Protein AF-F2JGC6-F1 (afdb_monomer_lite)

Secondary structure (DSSP, 8-state):
------------------------------------------PPPP-----------------B----PPPPPEETTT--EEEEE----SHHHHHHHHHHHTT-PPPGGG--HHHHHHTS---PPPP-SSSSEEEEEEEEE-TT-TT-EEEEEEEEEPPPPTTT---EEEEEEEE-SGGGGSTTSHHHHHHHHHHHHTT--TT-EEEEEEESSS-EEEEEEEETT-HHHHHHHHHT----S---HHHHHHHHHHHHHHT--TTSEEEEEEEESS----SSS-HHHHHHHHHHHHTTT-EEEEEE-SSSS-BHHHHHHHHHTTTS-EEE--SHHHHHIIIIISHHHHH-EEEEEEEEEEEE-TTTEEEEEEES-GGGEE-GGGGS-TTS--PPEETT-EEEEEEEEEE----SS---------SS----TT--EEEEEEEE-TT---EEEEEEEE-GGGB-SSSHHHHHHHHHHHHHHHTT-TT-TT--HHHHHHHHTTTTTT-HHHHHHHHHHHHHTTTS----S-S------TT-HHHHHHHHHHHHHHH-GGGGTT-SEEEEEEEE-TT--HHHHHHHHHHHHHHH-SEEEE--HHHHHHTTSSBGGGTB-TTEEEEEEEEPPPBTTTEEEEEEEEEETTTEEEEEEEEEEEEETTEEEEE-SEEEE-

Structure (mmCIF, N/CA/C/O backbone):
data_AF-F2JGC6-F1
#
_entry.id   AF-F2JGC6-F1
#
loop_
_atom_site.group_PDB
_atom_site.id
_atom_site.type_symbol
_atom_site.label_atom_id
_atom_site.label_alt_id
_atom_site.label_comp_id
_atom_site.label_asym_id
_atom_site.label_entity_id
_atom_site.label_seq_id
_atom_site.pdbx_PDB_ins_code
_atom_site.Cartn_x
_atom_site.Cartn_y
_atom_site.Cartn_z
_atom_site.occupancy
_atom_site.B_iso_or_equiv
_atom_site.auth_seq_id
_atom_site.auth_comp_id
_atom_site.auth_asym_id
_atom_site.auth_atom_id
_atom_site.pdbx_PDB_model_num
ATOM 1 N N . MET A 1 1 ? -58.682 -35.001 25.208 1.00 37.88 1 MET A N 1
ATOM 2 C CA . MET A 1 1 ? -59.338 -36.298 25.492 1.00 37.88 1 MET A CA 1
ATOM 3 C C . MET A 1 1 ? -58.252 -37.334 25.763 1.00 37.88 1 MET A C 1
ATOM 5 O O . MET A 1 1 ? -57.647 -37.743 24.793 1.00 37.88 1 MET A O 1
ATOM 9 N N . LYS A 1 2 ? -58.035 -37.726 27.037 1.00 34.34 2 LYS A N 1
ATOM 10 C CA . LYS A 1 2 ? -57.127 -38.802 27.533 1.00 34.34 2 LYS A CA 1
ATOM 11 C C . LYS A 1 2 ? -55.620 -38.734 27.152 1.00 34.34 2 LYS A C 1
ATOM 13 O O . LYS A 1 2 ? -55.300 -38.353 26.042 1.00 34.34 2 LYS A O 1
ATOM 18 N N . LEU A 1 3 ? -54.644 -39.157 27.972 1.00 32.44 3 LEU A N 1
ATOM 19 C CA . LEU A 1 3 ? -54.513 -39.377 29.436 1.00 32.44 3 LEU A CA 1
ATOM 20 C C . LEU A 1 3 ? -53.019 -39.698 29.733 1.00 32.44 3 LEU A C 1
ATOM 22 O O . LEU A 1 3 ? -52.525 -40.603 29.078 1.00 32.44 3 LEU A O 1
ATOM 26 N N . ASN A 1 4 ? -52.409 -39.092 30.772 1.00 35.72 4 ASN A N 1
ATOM 27 C CA . ASN A 1 4 ? -51.355 -39.648 31.674 1.00 35.72 4 ASN A CA 1
ATOM 28 C C . ASN A 1 4 ? -50.029 -40.224 31.082 1.00 35.72 4 ASN A C 1
ATOM 30 O O . ASN A 1 4 ? -49.942 -40.505 29.899 1.00 35.72 4 ASN A O 1
ATOM 34 N N . ASN A 1 5 ? -48.917 -40.449 31.806 1.00 33.25 5 ASN A N 1
ATOM 35 C CA . ASN A 1 5 ? -48.431 -40.204 33.190 1.00 33.25 5 ASN A CA 1
ATOM 36 C C . ASN A 1 5 ? -46.910 -39.869 33.065 1.00 33.25 5 ASN A C 1
ATOM 38 O O . ASN A 1 5 ? -46.300 -40.295 32.092 1.00 33.25 5 ASN A O 1
ATOM 42 N N . ILE A 1 6 ? -46.210 -39.070 33.886 1.00 37.47 6 ILE A N 1
ATOM 43 C CA . ILE A 1 6 ? -46.068 -38.970 35.358 1.00 37.47 6 ILE A CA 1
ATOM 44 C C . ILE A 1 6 ? -45.336 -40.160 36.010 1.00 37.47 6 ILE A C 1
ATOM 46 O O . ILE A 1 6 ? -45.963 -41.159 36.343 1.00 37.47 6 ILE A O 1
ATOM 50 N N . GLN A 1 7 ? -44.059 -39.966 36.368 1.00 34.97 7 GLN A N 1
ATOM 51 C CA . GLN A 1 7 ? -43.567 -40.314 37.713 1.00 34.97 7 GLN A CA 1
ATOM 52 C C . GLN A 1 7 ? -42.391 -39.400 38.136 1.00 34.97 7 GLN A C 1
ATOM 54 O O . GLN A 1 7 ? -42.286 -38.301 37.592 1.00 34.97 7 GLN A O 1
ATOM 59 N N . ARG A 1 8 ? -41.656 -39.713 39.218 1.00 31.66 8 ARG A N 1
ATOM 60 C CA . ARG A 1 8 ? -41.079 -38.686 40.120 1.00 31.66 8 ARG A CA 1
ATOM 61 C C . ARG A 1 8 ? -39.898 -39.154 40.993 1.00 31.66 8 ARG A C 1
ATOM 63 O O . ARG A 1 8 ? -40.012 -40.228 41.570 1.00 31.66 8 ARG A O 1
ATOM 70 N N . SER A 1 9 ? -38.987 -38.205 41.287 1.00 33.00 9 SER A N 1
ATOM 71 C CA . SER A 1 9 ? -38.334 -37.991 42.610 1.00 33.00 9 SER A CA 1
ATOM 72 C C . SER A 1 9 ? -37.368 -39.088 43.146 1.00 33.00 9 SER A C 1
ATOM 74 O O . SER A 1 9 ? -37.362 -40.193 42.620 1.00 33.00 9 SER A O 1
ATOM 76 N N . PRO A 1 10 ? -36.634 -38.862 44.267 1.00 54.69 10 PRO A N 1
ATOM 77 C CA . PRO A 1 10 ? -35.851 -37.660 44.644 1.00 54.69 10 PRO A CA 1
ATOM 78 C C . PRO A 1 10 ? -34.529 -37.953 45.432 1.00 54.69 10 PRO A C 1
ATOM 80 O O . PRO A 1 10 ? -34.248 -39.089 45.782 1.00 54.69 10 PRO A O 1
ATOM 83 N N . TYR A 1 11 ? -33.827 -36.876 45.829 1.00 33.56 11 TYR A N 1
ATOM 84 C CA . TYR A 1 11 ? -32.919 -36.719 46.996 1.00 33.56 11 TYR A CA 1
ATOM 85 C C . TYR A 1 11 ? -31.722 -37.667 47.231 1.00 33.56 11 TYR A C 1
ATOM 87 O O . TYR A 1 11 ? -31.883 -38.844 47.537 1.00 33.56 11 TYR A O 1
ATOM 95 N N . LEU A 1 12 ? -30.554 -37.047 47.458 1.00 31.64 12 LEU A N 1
ATOM 96 C CA . LEU A 1 12 ? -29.821 -37.254 48.716 1.00 31.64 12 LEU A CA 1
ATOM 97 C C . LEU A 1 12 ? -29.126 -35.953 49.168 1.00 31.64 12 LEU A C 1
ATOM 99 O O . LEU A 1 12 ? -28.589 -35.220 48.343 1.00 31.64 12 LEU A O 1
ATOM 103 N N . LEU A 1 13 ? -29.146 -35.669 50.474 1.00 32.78 13 LEU A N 1
ATOM 104 C CA . LEU A 1 13 ? -28.276 -34.676 51.121 1.00 32.78 13 LEU A CA 1
ATOM 105 C C . LEU A 1 13 ? -27.036 -35.386 51.674 1.00 32.78 13 LEU A C 1
ATOM 107 O O . LEU A 1 13 ? -27.149 -36.514 52.154 1.00 32.78 13 LEU A O 1
ATOM 111 N N . LEU A 1 14 ? -25.913 -34.673 51.779 1.00 31.12 14 LEU A N 1
ATOM 112 C CA . LEU A 1 14 ? -24.973 -34.920 52.871 1.00 31.12 14 LEU A CA 1
ATOM 113 C C . LEU A 1 14 ? -24.347 -33.608 53.355 1.00 31.12 14 LEU A C 1
ATOM 115 O O . LEU A 1 14 ? -23.868 -32.803 52.562 1.00 31.12 14 LEU A O 1
ATOM 119 N N . THR A 1 15 ? -24.365 -33.399 54.670 1.00 34.75 15 THR A N 1
ATOM 120 C CA . THR A 1 15 ? -23.834 -32.208 55.343 1.00 34.75 15 THR A CA 1
ATOM 121 C C . THR A 1 15 ? -23.092 -32.631 56.603 1.00 34.75 15 THR A C 1
ATOM 123 O O . THR A 1 15 ? -23.737 -33.151 57.514 1.00 34.75 15 THR A O 1
ATOM 126 N N . LEU A 1 16 ? -21.783 -32.379 56.688 1.00 29.08 16 LEU A N 1
ATOM 127 C CA . LEU A 1 16 ? -21.038 -32.251 57.949 1.00 29.08 16 LEU A CA 1
ATOM 128 C C . LEU A 1 16 ? -19.612 -31.712 57.679 1.00 29.08 16 LEU A C 1
ATOM 130 O O . LEU A 1 16 ? -19.129 -31.845 56.561 1.00 29.08 16 LEU A O 1
ATOM 134 N N . LEU A 1 17 ? -18.836 -31.277 58.676 1.00 31.12 17 LEU A N 1
ATOM 135 C CA . LEU A 1 17 ? -18.926 -30.030 59.463 1.00 31.12 17 LEU A CA 1
ATOM 136 C C . LEU A 1 17 ? -17.591 -29.867 60.233 1.00 31.12 17 LEU A C 1
ATOM 138 O O . LEU A 1 17 ? -17.146 -30.832 60.842 1.00 31.12 17 LEU A O 1
ATOM 142 N N . LEU A 1 18 ? -17.069 -28.636 60.331 1.00 32.31 18 LEU A N 1
ATOM 143 C CA . LEU A 1 18 ? -16.115 -28.158 61.360 1.00 32.31 18 LEU A CA 1
ATOM 144 C C . LEU A 1 18 ? -14.658 -28.690 61.378 1.00 32.31 18 LEU A C 1
ATOM 146 O O . LEU A 1 18 ? -14.384 -29.868 61.190 1.00 32.31 18 LEU A O 1
ATOM 150 N N . GLY A 1 19 ? -13.723 -27.792 61.729 1.00 29.23 19 GLY A N 1
ATOM 151 C CA . GLY A 1 19 ? -12.309 -28.114 61.977 1.00 29.23 19 GLY A CA 1
ATOM 152 C C . GLY A 1 19 ? -11.386 -26.887 62.037 1.00 29.23 19 GLY A C 1
ATOM 153 O O . GLY A 1 19 ? -10.578 -26.696 61.137 1.00 29.23 19 GLY A O 1
ATOM 154 N N . LEU A 1 20 ? -11.503 -26.035 63.067 1.00 39.12 20 LEU A N 1
ATOM 155 C CA . LEU A 1 20 ? -10.560 -24.920 63.287 1.00 39.12 20 LEU A CA 1
ATOM 156 C C . LEU A 1 20 ? -9.305 -25.370 64.050 1.00 39.12 20 LEU A C 1
ATOM 158 O O . LEU A 1 20 ? -9.415 -26.078 65.050 1.00 39.12 20 LEU A O 1
ATOM 162 N N . SER A 1 21 ? -8.155 -24.781 63.710 1.00 31.39 21 SER A N 1
ATOM 163 C CA . SER A 1 21 ? -7.054 -24.569 64.659 1.00 31.39 21 SER A CA 1
ATOM 164 C C . SER A 1 21 ? -6.252 -23.307 64.313 1.00 31.39 21 SER A C 1
ATOM 166 O O . SER A 1 21 ? -5.591 -23.252 63.279 1.00 31.39 21 SER A O 1
ATOM 168 N N . LEU A 1 22 ? -6.299 -22.306 65.197 1.00 38.19 22 LEU A N 1
ATOM 169 C CA . LEU A 1 22 ? -5.452 -21.107 65.181 1.00 38.19 22 LEU A CA 1
ATOM 170 C C . LEU A 1 22 ? -4.375 -21.234 66.265 1.00 38.19 22 LEU A C 1
ATOM 172 O O . LEU A 1 22 ? -4.720 -21.368 67.436 1.00 38.19 22 LEU A O 1
ATOM 176 N N . THR A 1 23 ? -3.102 -21.081 65.899 1.00 36.25 23 THR A N 1
ATOM 177 C CA . THR A 1 23 ? -1.998 -20.751 66.822 1.00 36.25 23 THR A CA 1
ATOM 178 C C . THR A 1 23 ? -0.926 -19.965 66.070 1.00 36.25 23 THR A C 1
ATOM 180 O O . THR A 1 23 ? -0.576 -20.338 64.954 1.00 36.25 23 THR A O 1
ATOM 183 N N . GLY A 1 24 ? -0.404 -18.899 66.679 1.00 30.36 24 GLY A N 1
ATOM 184 C CA . GLY A 1 24 ? 0.693 -18.081 66.143 1.00 30.36 24 GLY A CA 1
ATOM 185 C C . GLY A 1 24 ? 1.796 -17.860 67.183 1.00 30.36 24 GLY A C 1
ATOM 186 O O . GLY A 1 24 ? 1.980 -18.709 68.053 1.00 30.36 24 GLY A O 1
ATOM 187 N N . CYS A 1 25 ? 2.449 -16.689 67.125 1.00 28.69 25 CYS A N 1
ATOM 188 C CA . CYS A 1 25 ? 3.628 -16.276 67.915 1.00 28.69 25 CYS A CA 1
ATOM 189 C C . CYS A 1 25 ? 4.948 -16.985 67.527 1.00 28.69 25 CYS A C 1
ATOM 191 O O . CYS A 1 25 ? 4.941 -18.138 67.121 1.00 28.69 25 CYS A O 1
ATOM 193 N N . SER A 1 26 ? 6.127 -16.360 67.649 1.00 28.78 26 SER A N 1
ATOM 194 C CA . SER A 1 26 ? 6.466 -14.927 67.816 1.00 28.78 26 SER A CA 1
ATOM 195 C C . SER A 1 26 ? 7.966 -14.707 67.547 1.00 28.78 26 SER A C 1
ATOM 197 O O . SER A 1 26 ? 8.752 -15.647 67.618 1.00 28.78 26 SER A O 1
ATOM 199 N N . SER A 1 27 ? 8.378 -13.464 67.294 1.00 34.25 27 SER A N 1
ATOM 200 C CA . SER A 1 27 ? 9.788 -13.068 67.158 1.00 34.25 27 SER A CA 1
ATOM 201 C C . SER A 1 27 ? 10.562 -13.081 68.486 1.00 34.25 27 SER A C 1
ATOM 203 O O . SER A 1 27 ? 9.962 -12.870 69.540 1.00 34.25 27 SER A O 1
ATOM 205 N N . HIS A 1 28 ? 11.894 -13.242 68.420 1.00 29.92 28 HIS A N 1
ATOM 206 C CA . HIS A 1 28 ? 12.900 -12.479 69.192 1.00 29.92 28 HIS A CA 1
ATOM 207 C C . HIS A 1 28 ? 14.326 -12.711 68.640 1.00 29.92 28 HIS A C 1
ATOM 209 O O . HIS A 1 28 ? 14.530 -13.570 67.785 1.00 29.92 28 HIS A O 1
ATOM 215 N N . SER A 1 29 ? 15.298 -11.906 69.083 1.00 30.97 29 SER A N 1
ATOM 216 C CA . SER A 1 29 ? 16.660 -11.804 68.524 1.00 30.97 29 SER A CA 1
ATOM 217 C C . SER A 1 29 ? 17.750 -11.669 69.616 1.00 30.97 29 SER A C 1
ATOM 219 O O . SER A 1 29 ? 17.422 -11.687 70.799 1.00 30.97 29 SER A O 1
ATOM 221 N N . ALA A 1 30 ? 19.021 -11.496 69.192 1.00 30.98 30 ALA A N 1
ATOM 222 C CA . ALA A 1 30 ? 20.230 -11.079 69.950 1.00 30.98 30 ALA A CA 1
ATOM 223 C C . ALA A 1 30 ? 21.327 -12.136 70.286 1.00 30.98 30 ALA A C 1
ATOM 225 O O . ALA A 1 30 ? 21.309 -12.805 71.313 1.00 30.98 30 ALA A O 1
ATOM 226 N N . THR A 1 31 ? 22.351 -12.178 69.417 1.00 29.08 31 THR A N 1
ATOM 227 C CA . THR A 1 31 ? 23.814 -12.093 69.696 1.00 29.08 31 THR A CA 1
ATOM 228 C C . THR A 1 31 ? 24.453 -12.664 70.982 1.00 29.08 31 THR A C 1
ATOM 230 O O . THR A 1 31 ? 24.178 -12.189 72.081 1.00 29.08 31 THR A O 1
ATOM 233 N N . SER A 1 32 ? 25.532 -13.453 70.822 1.00 28.22 32 SER A N 1
ATOM 234 C CA . SER A 1 32 ? 26.810 -13.275 71.564 1.00 28.22 32 SER A CA 1
ATOM 235 C C . SER A 1 32 ? 27.992 -14.056 70.935 1.00 28.22 32 SER A C 1
ATOM 237 O O . SER A 1 32 ? 27.787 -14.995 70.171 1.00 28.22 32 SER A O 1
ATOM 239 N N . GLN A 1 33 ? 29.229 -13.613 71.208 1.00 29.80 33 GLN A N 1
ATOM 240 C CA . GLN A 1 33 ? 30.532 -14.104 70.696 1.00 29.80 33 GLN A CA 1
ATOM 241 C C . GLN A 1 33 ? 31.662 -13.519 71.595 1.00 29.80 33 GLN A C 1
ATOM 243 O O . GLN A 1 33 ? 31.349 -12.644 72.409 1.00 29.80 33 GLN A O 1
ATOM 248 N N . PRO A 1 34 ? 32.969 -13.833 71.418 1.00 54.91 34 PRO A N 1
ATOM 249 C CA . PRO A 1 34 ? 33.618 -14.986 70.784 1.00 54.91 34 PRO A CA 1
ATOM 250 C C . PRO A 1 34 ? 34.238 -15.852 71.922 1.00 54.91 34 PRO A C 1
ATOM 252 O O . PRO A 1 34 ? 33.408 -16.295 72.717 1.00 54.91 34 PRO A O 1
ATOM 255 N N . PRO A 1 35 ? 35.564 -16.087 72.158 1.00 41.62 35 PRO A N 1
ATOM 256 C CA . PRO A 1 35 ? 36.828 -15.974 71.387 1.00 41.62 35 PRO A CA 1
ATOM 257 C C . PRO A 1 35 ? 37.286 -17.385 70.885 1.00 41.62 35 PRO A C 1
ATOM 259 O O . PRO A 1 35 ? 36.467 -18.294 70.878 1.00 41.62 35 PRO A O 1
ATOM 262 N N . ASN A 1 36 ? 38.514 -17.710 70.441 1.00 27.72 36 ASN A N 1
ATOM 263 C CA . ASN A 1 36 ? 39.798 -17.002 70.269 1.00 27.72 36 ASN A CA 1
ATOM 264 C C . ASN A 1 36 ? 40.646 -17.692 69.161 1.00 27.72 36 ASN A C 1
ATOM 266 O O . ASN A 1 36 ? 40.413 -18.865 68.883 1.00 27.72 36 ASN A O 1
ATOM 270 N N . GLY A 1 37 ? 41.692 -17.038 68.631 1.00 28.22 37 GLY A N 1
ATOM 271 C CA . GLY A 1 37 ? 42.729 -17.684 67.799 1.00 28.22 37 GLY A CA 1
ATOM 272 C C . GLY A 1 37 ? 43.393 -16.757 66.769 1.00 28.22 37 GLY A C 1
ATOM 273 O O . GLY A 1 37 ? 42.784 -16.421 65.762 1.00 28.22 37 GLY A O 1
ATOM 274 N N . SER A 1 38 ? 44.641 -16.346 67.010 1.00 27.17 38 SER A N 1
ATOM 275 C CA . SER A 1 38 ? 45.460 -15.504 66.113 1.00 27.17 38 SER A CA 1
ATOM 276 C C . SER A 1 38 ? 46.244 -16.354 65.082 1.00 27.17 38 SER A C 1
ATOM 278 O O . SER A 1 38 ? 46.418 -17.551 65.286 1.00 27.17 38 SER A O 1
ATOM 280 N N . ILE A 1 39 ? 46.705 -15.833 63.931 1.00 28.00 39 ILE A N 1
ATOM 281 C CA . ILE A 1 39 ? 47.876 -14.937 63.785 1.00 28.00 39 ILE A CA 1
ATOM 282 C C . ILE A 1 39 ? 47.972 -14.309 62.367 1.00 28.00 39 ILE A C 1
ATOM 284 O O . ILE A 1 39 ? 47.576 -14.922 61.384 1.00 28.00 39 ILE A O 1
ATOM 288 N N . SER A 1 40 ? 48.659 -13.156 62.297 1.00 27.66 40 SER A N 1
ATOM 289 C CA . SER A 1 40 ? 49.243 -12.474 61.117 1.00 27.66 40 SER A CA 1
ATOM 290 C C . SER A 1 40 ? 48.339 -11.594 60.242 1.00 27.66 40 SER A C 1
ATOM 292 O O . SER A 1 40 ? 47.324 -12.024 59.710 1.00 27.66 40 SER A O 1
ATOM 294 N N . TYR A 1 41 ? 48.799 -10.356 60.034 1.00 27.81 41 TYR A N 1
ATOM 295 C CA . TYR A 1 41 ? 48.267 -9.399 59.063 1.00 27.81 41 TYR A CA 1
ATOM 296 C C . TYR A 1 41 ? 49.036 -9.492 57.739 1.00 27.81 41 TYR A C 1
ATOM 298 O O . TYR A 1 41 ? 50.267 -9.467 57.734 1.00 27.81 41 TYR A O 1
ATOM 306 N N . LEU A 1 42 ? 48.308 -9.453 56.627 1.00 31.47 42 LEU A N 1
ATOM 307 C CA . LEU A 1 42 ? 48.738 -8.810 55.384 1.00 31.47 42 LEU A CA 1
ATOM 308 C C . LEU A 1 42 ? 47.636 -7.816 54.992 1.00 31.47 42 LEU A C 1
ATOM 310 O O . LEU A 1 42 ? 46.466 -8.043 55.303 1.00 31.47 42 LEU A O 1
ATOM 314 N N . ALA A 1 43 ? 48.006 -6.684 54.396 1.00 33.69 43 ALA A N 1
ATOM 315 C CA . ALA A 1 43 ? 47.049 -5.626 54.079 1.00 33.69 43 ALA A CA 1
ATOM 316 C C . ALA A 1 43 ? 46.129 -6.046 52.914 1.00 33.69 43 ALA A C 1
ATOM 318 O O . ALA A 1 43 ? 46.645 -6.536 51.906 1.00 33.69 43 ALA A O 1
ATOM 319 N N . PRO A 1 44 ? 44.801 -5.841 53.005 1.00 32.91 44 PRO A N 1
ATOM 320 C CA . PRO A 1 44 ? 43.920 -5.965 51.850 1.00 32.91 44 PRO A CA 1
ATOM 321 C C . PRO A 1 44 ? 44.256 -4.894 50.808 1.00 32.91 44 PRO A C 1
ATOM 323 O O . PRO A 1 44 ? 44.465 -3.732 51.161 1.00 32.91 44 PRO A O 1
ATOM 326 N N . ALA A 1 45 ? 44.274 -5.281 49.533 1.00 31.33 45 ALA A N 1
ATOM 327 C CA . ALA A 1 45 ? 44.173 -4.330 48.432 1.00 31.33 45 ALA A CA 1
ATOM 328 C C . ALA A 1 45 ? 42.742 -3.767 48.353 1.00 31.33 45 ALA A C 1
ATOM 330 O O . ALA A 1 45 ? 41.809 -4.339 48.923 1.00 31.33 45 ALA A O 1
ATOM 331 N N . GLU A 1 46 ? 42.570 -2.654 47.644 1.00 32.12 46 GLU A N 1
ATOM 332 C CA . GLU A 1 46 ? 41.258 -2.047 47.411 1.00 32.12 46 GLU A CA 1
ATOM 333 C C . GLU A 1 46 ? 40.335 -3.026 46.673 1.00 32.12 46 GLU A C 1
ATOM 335 O O . GLU A 1 46 ? 40.662 -3.527 45.597 1.00 32.12 46 GLU A O 1
ATOM 340 N N . SER A 1 47 ? 39.166 -3.304 47.252 1.00 30.28 47 SER A N 1
ATOM 341 C CA . SER A 1 47 ? 38.107 -4.028 46.556 1.00 30.28 47 SER A CA 1
ATOM 342 C C . SER A 1 47 ? 37.468 -3.091 45.536 1.00 30.28 47 SER A C 1
ATOM 344 O O . SER A 1 47 ? 36.672 -2.228 45.912 1.00 30.28 47 SER A O 1
ATOM 346 N N . ALA A 1 48 ? 37.805 -3.267 44.259 1.00 31.75 48 ALA A N 1
ATOM 347 C CA . ALA A 1 48 ? 37.050 -2.650 43.178 1.00 31.75 48 ALA A CA 1
ATOM 348 C C . ALA A 1 48 ? 35.571 -3.042 43.314 1.00 31.75 48 ALA A C 1
ATOM 350 O O . ALA A 1 48 ? 35.243 -4.224 43.448 1.00 31.75 48 ALA A O 1
ATOM 351 N N . THR A 1 49 ? 34.684 -2.051 43.299 1.00 30.81 49 THR A N 1
ATOM 352 C CA . THR A 1 49 ? 33.257 -2.288 43.103 1.00 30.81 49 THR A CA 1
ATOM 353 C C . THR A 1 49 ? 33.079 -2.839 41.698 1.00 30.81 49 THR A C 1
ATOM 355 O O . THR A 1 49 ? 33.381 -2.151 40.729 1.00 30.81 49 THR A O 1
ATOM 358 N N . ALA A 1 50 ? 32.632 -4.089 41.588 1.00 31.38 50 ALA A N 1
ATOM 359 C CA . ALA A 1 50 ? 32.140 -4.597 40.320 1.00 31.38 50 ALA A CA 1
ATOM 360 C C . ALA A 1 50 ? 30.803 -3.904 40.047 1.00 31.38 50 ALA A C 1
ATOM 362 O O . ALA A 1 50 ? 29.807 -4.210 40.707 1.00 31.38 50 ALA A O 1
ATOM 363 N N . ASP A 1 51 ? 30.808 -2.944 39.126 1.00 27.81 51 ASP A N 1
ATOM 364 C CA . ASP A 1 51 ? 29.577 -2.395 38.580 1.00 27.81 51 ASP A CA 1
ATOM 365 C C . ASP A 1 51 ? 28.805 -3.542 37.922 1.00 27.81 51 ASP A C 1
ATOM 367 O O . ASP A 1 51 ? 29.325 -4.258 37.064 1.00 27.81 51 ASP A O 1
ATOM 371 N N . ILE A 1 52 ? 27.572 -3.758 38.376 1.00 31.28 52 ILE A N 1
ATOM 372 C CA . ILE A 1 52 ? 26.654 -4.676 37.710 1.00 31.28 52 ILE A CA 1
ATOM 373 C C . ILE A 1 52 ? 26.094 -3.890 36.532 1.00 31.28 52 ILE A C 1
ATOM 375 O O . ILE A 1 52 ? 25.182 -3.085 36.712 1.00 31.28 52 ILE A O 1
ATOM 379 N N . GLU A 1 53 ? 26.662 -4.097 35.343 1.00 29.69 53 GLU A N 1
ATOM 380 C CA . GLU A 1 53 ? 26.012 -3.660 34.111 1.00 29.69 53 GLU A CA 1
ATOM 381 C C . GLU A 1 53 ? 24.637 -4.329 34.042 1.00 29.69 53 GLU A C 1
ATOM 383 O O . GLU A 1 53 ? 24.513 -5.553 33.962 1.00 29.69 53 GLU A O 1
ATOM 388 N N . GLU A 1 54 ? 23.595 -3.506 34.127 1.00 29.33 54 GLU A N 1
ATOM 389 C CA . GLU A 1 54 ? 22.216 -3.913 33.908 1.00 29.33 54 GLU A CA 1
ATOM 390 C C . GLU A 1 54 ? 22.082 -4.270 32.425 1.00 29.33 54 GLU A C 1
ATOM 392 O O . GLU A 1 54 ? 21.889 -3.404 31.572 1.00 29.33 54 GLU A O 1
ATOM 397 N N . THR A 1 55 ? 22.290 -5.552 32.108 1.00 28.61 55 THR A N 1
ATOM 398 C CA . THR A 1 55 ? 22.240 -6.066 30.738 1.00 28.61 55 THR A CA 1
ATOM 399 C C . THR A 1 55 ? 20.885 -5.725 30.135 1.00 28.61 55 THR A C 1
ATOM 401 O O . THR A 1 55 ? 19.870 -6.288 30.556 1.00 28.61 55 THR A O 1
ATOM 404 N N . ALA A 1 56 ? 20.877 -4.801 29.171 1.00 27.17 56 ALA A N 1
ATOM 405 C CA . ALA A 1 56 ? 19.663 -4.379 28.490 1.00 27.17 56 ALA A CA 1
ATOM 406 C C . ALA A 1 56 ? 18.900 -5.612 27.971 1.00 27.17 56 ALA A C 1
ATOM 408 O O . ALA A 1 56 ? 19.534 -6.553 27.478 1.00 27.17 56 ALA A O 1
ATOM 409 N N . PRO A 1 57 ? 17.560 -5.647 28.098 1.00 29.81 57 PRO A N 1
ATOM 410 C CA . PRO A 1 57 ? 16.782 -6.795 27.662 1.00 29.81 57 PRO A CA 1
ATOM 411 C C . PRO A 1 57 ? 17.034 -7.052 26.176 1.00 29.81 57 PRO A C 1
ATOM 413 O O . PRO A 1 57 ? 17.013 -6.124 25.367 1.00 29.81 57 PRO A O 1
ATOM 416 N N . ILE A 1 58 ? 17.269 -8.317 25.819 1.00 30.12 58 ILE A N 1
ATOM 417 C CA . ILE A 1 58 ? 17.446 -8.725 24.425 1.00 30.12 58 ILE A CA 1
ATOM 418 C C . ILE A 1 58 ? 16.109 -8.508 23.714 1.00 30.12 58 ILE A C 1
ATOM 420 O O . ILE A 1 58 ? 15.190 -9.320 23.835 1.00 30.12 58 ILE A O 1
ATOM 424 N N . VAL A 1 59 ? 15.998 -7.393 22.992 1.00 36.06 59 VAL A N 1
ATOM 425 C CA . VAL A 1 59 ? 14.861 -7.109 22.117 1.00 36.06 59 VAL A CA 1
ATOM 426 C C . VAL A 1 59 ? 14.976 -8.040 20.916 1.00 36.06 59 VAL A C 1
ATOM 428 O O . VAL A 1 59 ? 15.659 -7.743 19.938 1.00 36.06 59 VAL A O 1
ATOM 431 N N . PHE A 1 60 ? 14.328 -9.199 21.010 1.00 42.12 60 PHE A N 1
ATOM 432 C CA . PHE A 1 60 ? 14.121 -10.071 19.863 1.00 42.12 60 PHE A CA 1
ATOM 433 C C . PHE A 1 60 ? 13.231 -9.342 18.858 1.00 42.12 60 PHE A C 1
ATOM 435 O O . PHE A 1 60 ? 12.015 -9.275 19.036 1.00 42.12 60 PHE A O 1
ATOM 442 N N . ASN A 1 61 ? 13.842 -8.796 17.803 1.00 55.00 61 ASN A N 1
ATOM 443 C CA . ASN A 1 61 ? 13.086 -8.363 16.640 1.00 55.00 61 ASN A CA 1
ATOM 444 C C . ASN A 1 61 ? 12.373 -9.594 16.056 1.00 55.00 61 ASN A C 1
ATOM 446 O O . ASN A 1 61 ? 13.000 -10.614 15.770 1.00 55.00 61 ASN A O 1
ATOM 450 N N . SER A 1 62 ? 11.054 -9.496 15.949 1.00 63.22 62 SER A N 1
ATOM 451 C CA . SER A 1 62 ? 10.157 -10.544 15.467 1.00 63.22 62 SER A CA 1
ATOM 452 C C . SER A 1 62 ? 9.190 -10.016 14.406 1.00 63.22 62 SER A C 1
ATOM 454 O O . SER A 1 62 ? 8.123 -10.600 14.207 1.00 63.22 62 SER A O 1
ATOM 456 N N . GLU A 1 63 ? 9.516 -8.882 13.780 1.00 78.62 63 GLU A N 1
ATOM 457 C CA . GLU A 1 63 ? 8.707 -8.290 12.716 1.00 78.62 63 GLU A CA 1
ATOM 458 C C . GLU A 1 63 ? 8.589 -9.233 11.512 1.00 78.62 63 GLU A C 1
ATOM 460 O O . GLU A 1 63 ? 9.534 -9.950 11.174 1.00 78.62 63 GLU A O 1
ATOM 465 N N . SER A 1 64 ? 7.410 -9.253 10.889 1.00 73.69 64 SER A N 1
ATOM 466 C CA . SER A 1 64 ? 7.080 -10.153 9.779 1.00 73.69 64 SER A CA 1
ATOM 467 C C . SER A 1 64 ? 6.495 -9.392 8.594 1.00 73.69 64 SER A C 1
ATOM 469 O O . SER A 1 64 ? 5.678 -8.488 8.765 1.00 73.69 64 SER A O 1
ATOM 471 N N . TYR A 1 65 ? 6.936 -9.784 7.398 1.00 80.88 65 TYR A N 1
ATOM 472 C CA . TYR A 1 65 ? 6.623 -9.177 6.106 1.00 80.88 65 TYR A CA 1
ATOM 473 C C . TYR A 1 65 ? 6.350 -10.285 5.086 1.00 80.88 65 TYR A C 1
ATOM 475 O O . TYR A 1 65 ? 6.992 -11.338 5.135 1.00 80.88 65 TYR A O 1
ATOM 483 N N . ASN A 1 66 ? 5.415 -10.055 4.163 1.00 73.56 66 ASN A N 1
ATOM 484 C CA . ASN A 1 66 ? 5.129 -10.984 3.072 1.00 73.56 66 ASN A CA 1
ATOM 485 C C . ASN A 1 66 ? 6.231 -10.889 2.006 1.00 73.56 66 ASN A C 1
ATOM 487 O O . ASN A 1 66 ? 6.425 -9.823 1.427 1.00 73.56 66 ASN A O 1
ATOM 491 N N . SER A 1 67 ? 6.950 -11.984 1.739 1.00 73.19 67 SER A N 1
ATOM 492 C CA . SER A 1 67 ? 8.026 -11.987 0.742 1.00 73.19 67 SER A CA 1
ATOM 493 C C . SER A 1 67 ? 7.498 -12.092 -0.687 1.00 73.19 67 SER A C 1
ATOM 495 O O . SER A 1 67 ? 6.566 -12.847 -0.972 1.00 73.19 67 SER A O 1
ATOM 497 N N . PHE A 1 68 ? 8.097 -11.330 -1.606 1.00 74.31 68 PHE A N 1
ATOM 498 C CA . PHE A 1 68 ? 7.593 -11.198 -2.975 1.00 74.31 68 PHE A CA 1
ATOM 499 C C . PHE A 1 68 ? 8.699 -10.970 -4.015 1.00 74.31 68 PHE A C 1
ATOM 501 O O . PHE A 1 68 ? 9.763 -10.424 -3.730 1.00 74.31 68 PHE A O 1
ATOM 508 N N . THR A 1 69 ? 8.449 -11.403 -5.254 1.00 79.94 69 THR A N 1
ATOM 509 C CA . THR A 1 69 ? 9.395 -11.283 -6.379 1.00 79.94 69 THR A CA 1
ATOM 510 C C . THR A 1 69 ? 8.972 -10.145 -7.297 1.00 79.94 69 THR A C 1
ATOM 512 O O . THR A 1 69 ? 7.863 -10.194 -7.815 1.00 79.94 69 THR A O 1
ATOM 515 N N . GLU A 1 70 ? 9.856 -9.164 -7.525 1.00 86.50 70 GLU A N 1
ATOM 516 C CA . GLU A 1 70 ? 9.601 -8.026 -8.426 1.00 86.50 70 GLU A CA 1
ATOM 517 C C . GLU A 1 70 ? 9.042 -8.455 -9.789 1.00 86.50 70 GLU A C 1
ATOM 519 O O . GLU A 1 70 ? 9.560 -9.371 -10.436 1.00 86.50 70 GLU A O 1
ATOM 524 N N . ASN A 1 71 ? 8.023 -7.729 -10.248 1.00 92.50 71 ASN A N 1
ATOM 525 C CA . ASN A 1 71 ? 7.354 -7.986 -11.514 1.00 92.50 71 ASN A CA 1
ATOM 526 C C . ASN A 1 71 ? 8.346 -7.965 -12.699 1.00 92.50 71 ASN A C 1
ATOM 528 O O . ASN A 1 71 ? 9.076 -6.984 -12.876 1.00 92.50 71 ASN A O 1
ATOM 532 N N . PRO A 1 72 ? 8.392 -9.016 -13.544 1.00 95.06 72 PRO A N 1
ATOM 533 C CA . PRO A 1 72 ? 9.338 -9.098 -14.650 1.00 95.06 72 PRO A CA 1
ATOM 534 C C . PRO A 1 72 ? 8.876 -8.313 -15.884 1.00 95.06 72 PRO A C 1
ATOM 536 O O . PRO A 1 72 ? 7.708 -7.953 -16.034 1.00 95.06 72 PRO A O 1
ATOM 539 N N . PHE A 1 73 ? 9.793 -8.119 -16.836 1.00 96.00 73 PHE A N 1
ATOM 540 C CA . PHE A 1 73 ? 9.421 -7.712 -18.190 1.00 96.00 73 PHE A CA 1
ATOM 541 C C . PHE A 1 73 ? 8.718 -8.854 -18.933 1.00 96.00 73 PHE A C 1
ATOM 543 O O . PHE A 1 73 ? 9.321 -9.891 -19.219 1.00 96.00 73 PHE A O 1
ATOM 550 N N . ILE A 1 74 ? 7.462 -8.624 -19.302 1.00 94.81 74 ILE A N 1
ATOM 551 C CA . ILE A 1 74 ? 6.638 -9.508 -20.126 1.00 94.81 74 ILE A CA 1
ATOM 552 C C . ILE A 1 74 ? 6.711 -9.022 -21.575 1.00 94.81 74 ILE A C 1
ATOM 554 O O . ILE A 1 74 ? 6.608 -7.823 -21.841 1.00 94.81 74 ILE A O 1
ATOM 558 N N . LYS A 1 75 ? 6.893 -9.938 -22.531 1.00 93.44 75 LYS A N 1
ATOM 559 C CA . LYS A 1 75 ? 6.863 -9.613 -23.964 1.00 93.44 75 LYS A CA 1
ATOM 560 C C . LYS A 1 75 ? 5.440 -9.637 -24.492 1.00 93.44 75 LYS A C 1
ATOM 562 O O . LYS A 1 75 ? 4.732 -10.622 -24.306 1.00 93.44 75 LYS A O 1
ATOM 567 N N . THR A 1 76 ? 5.086 -8.623 -25.272 1.00 92.44 76 THR A N 1
ATOM 568 C CA . THR A 1 76 ? 3.768 -8.496 -25.923 1.00 92.44 76 THR A CA 1
ATOM 569 C C . THR A 1 76 ? 3.478 -9.594 -26.948 1.00 92.44 76 THR A C 1
ATOM 571 O O . THR A 1 76 ? 2.331 -9.808 -27.330 1.00 92.44 76 THR A O 1
ATOM 574 N N . THR A 1 77 ? 4.507 -10.310 -27.411 1.00 89.19 77 THR A N 1
ATOM 575 C CA . THR A 1 77 ? 4.367 -11.493 -28.274 1.00 89.19 77 THR A CA 1
ATOM 576 C C . THR A 1 77 ? 3.924 -12.747 -27.528 1.00 89.19 77 THR A C 1
ATOM 578 O O . THR A 1 77 ? 3.495 -13.706 -28.175 1.00 89.19 77 THR A O 1
ATOM 581 N N . ASP A 1 78 ? 4.064 -12.742 -26.202 1.00 89.19 78 ASP A N 1
ATOM 582 C CA . ASP A 1 78 ? 3.935 -13.909 -25.336 1.00 89.19 78 ASP A CA 1
ATOM 583 C C . ASP A 1 78 ? 2.683 -13.755 -24.448 1.00 89.19 78 ASP A C 1
ATOM 585 O O . ASP A 1 78 ? 1.899 -14.696 -24.329 1.00 89.19 78 ASP A O 1
ATOM 589 N N . GLU A 1 79 ? 2.440 -12.545 -23.927 1.00 91.19 79 GLU A N 1
ATOM 590 C CA . GLU A 1 79 ? 1.179 -12.106 -23.316 1.00 91.19 79 GLU A CA 1
ATOM 591 C C . GLU A 1 79 ? 0.947 -10.608 -23.605 1.00 91.19 79 GLU A C 1
ATOM 593 O O . GLU A 1 79 ? 1.880 -9.809 -23.552 1.00 91.19 79 GLU A O 1
ATOM 598 N N . THR A 1 80 ? -0.289 -10.217 -23.931 1.00 91.06 80 THR A N 1
ATOM 599 C CA . THR A 1 80 ? -0.669 -8.821 -24.241 1.00 91.06 80 THR A CA 1
ATOM 600 C C . THR A 1 80 ? -1.351 -8.106 -23.083 1.00 91.06 80 THR A C 1
ATOM 602 O O . THR A 1 80 ? -1.441 -6.877 -23.100 1.00 91.06 80 THR A O 1
ATOM 605 N N . PHE A 1 81 ? -1.855 -8.859 -22.102 1.00 91.81 81 PHE A N 1
ATOM 606 C CA . PHE A 1 81 ? -2.633 -8.329 -20.989 1.00 91.81 81 PHE A CA 1
ATOM 607 C C . PHE A 1 81 ? -1.826 -8.226 -19.695 1.00 91.81 81 PHE A C 1
ATOM 609 O O . PHE A 1 81 ? -1.172 -9.171 -19.259 1.00 91.81 81 PHE A O 1
ATOM 616 N N . SER A 1 82 ? -1.961 -7.096 -19.010 1.00 95.75 82 SER A N 1
ATOM 617 C CA . SER A 1 82 ? -1.569 -6.943 -17.609 1.00 95.75 82 SER A CA 1
ATOM 618 C C . SER A 1 82 ? -2.811 -6.586 -16.807 1.00 95.75 82 SER A C 1
ATOM 620 O O . SER A 1 82 ? -3.389 -5.529 -17.042 1.00 95.75 82 SER A O 1
ATOM 622 N N . THR A 1 83 ? -3.248 -7.478 -15.916 1.00 94.12 83 THR A N 1
ATOM 623 C CA . THR A 1 83 ? -4.457 -7.291 -15.099 1.00 94.12 83 THR A CA 1
ATOM 624 C C . THR A 1 83 ? -4.069 -7.226 -13.626 1.00 94.12 83 THR A C 1
ATOM 626 O O . THR A 1 83 ? -3.269 -8.041 -13.169 1.00 94.12 83 THR A O 1
ATOM 629 N N . PHE A 1 84 ? -4.608 -6.257 -12.889 1.00 94.12 84 PHE A N 1
ATOM 630 C CA . PHE A 1 84 ? -4.323 -6.072 -11.466 1.00 94.12 84 PHE A CA 1
ATOM 631 C C . PHE A 1 84 ? -5.500 -5.427 -10.721 1.00 94.12 84 PHE A C 1
ATOM 633 O O . PHE A 1 84 ? -6.323 -4.708 -11.302 1.00 94.12 84 PHE A O 1
ATOM 640 N N . SER A 1 85 ? -5.575 -5.713 -9.423 1.00 91.19 85 SER A N 1
ATOM 641 C CA . SER A 1 85 ? -6.418 -5.007 -8.460 1.00 91.19 85 SER A CA 1
ATOM 642 C C . SER A 1 85 ? -5.791 -3.650 -8.134 1.00 91.19 85 SER A C 1
ATOM 644 O O . SER A 1 85 ? -4.578 -3.550 -7.972 1.00 91.19 85 SER A O 1
ATOM 646 N N . ILE A 1 86 ? -6.613 -2.609 -8.010 1.00 87.12 86 ILE A N 1
ATOM 647 C CA . ILE A 1 86 ? -6.169 -1.258 -7.607 1.00 87.12 86 ILE A CA 1
ATOM 648 C C . ILE A 1 86 ? -5.988 -1.091 -6.092 1.00 87.12 86 ILE A C 1
ATOM 650 O O . ILE A 1 86 ? -5.748 0.018 -5.625 1.00 87.12 86 ILE A O 1
ATOM 654 N N . ASP A 1 87 ? -6.148 -2.177 -5.342 1.00 82.62 87 ASP A N 1
ATOM 655 C CA . ASP A 1 87 ? -6.091 -2.218 -3.886 1.00 82.62 87 ASP A CA 1
ATOM 656 C C . ASP A 1 87 ? -4.693 -1.873 -3.349 1.00 82.62 87 ASP A C 1
ATOM 658 O O . ASP A 1 87 ? -3.752 -2.654 -3.515 1.00 82.62 87 ASP A O 1
ATOM 662 N N . VAL A 1 88 ? -4.553 -0.696 -2.735 1.00 80.75 88 VAL A N 1
ATOM 663 C CA . VAL A 1 88 ? -3.275 -0.156 -2.250 1.00 80.75 88 VAL A CA 1
ATOM 664 C C . VAL A 1 88 ? -3.412 0.448 -0.857 1.00 80.75 88 VAL A C 1
ATOM 666 O O . VAL A 1 88 ? -4.233 1.336 -0.620 1.00 80.75 88 VAL A O 1
ATOM 669 N N . ASP A 1 89 ? -2.544 -0.001 0.044 1.00 84.44 89 ASP A N 1
ATOM 670 C CA . ASP A 1 89 ? -2.323 0.615 1.349 1.00 84.44 89 ASP A CA 1
ATOM 671 C C . ASP A 1 89 ? -1.158 1.623 1.301 1.00 84.44 89 ASP A C 1
ATOM 673 O O . ASP A 1 89 ? -0.652 1.996 0.236 1.00 84.44 89 ASP A O 1
ATOM 677 N N . ILE A 1 90 ? -0.784 2.142 2.472 1.00 88.12 90 ILE A N 1
ATOM 678 C CA . ILE A 1 90 ? 0.238 3.189 2.648 1.00 88.12 90 ILE A CA 1
ATOM 679 C C . ILE A 1 90 ? 1.176 2.926 3.846 1.00 88.12 90 ILE A C 1
ATOM 681 O O . ILE A 1 90 ? 1.964 3.795 4.235 1.00 88.12 90 ILE A O 1
ATOM 685 N N . ALA A 1 91 ? 1.087 1.742 4.455 1.00 90.75 91 ALA A N 1
ATOM 686 C CA . ALA A 1 91 ? 1.853 1.327 5.625 1.00 90.75 91 ALA A CA 1
ATOM 687 C C . ALA A 1 91 ? 3.359 1.200 5.327 1.00 90.75 91 ALA A C 1
ATOM 689 O O . ALA A 1 91 ? 4.182 1.688 6.111 1.00 90.75 91 ALA A O 1
ATOM 690 N N . SER A 1 92 ? 3.728 0.628 4.175 1.00 94.25 92 SER A N 1
ATOM 691 C CA . SER A 1 92 ? 5.127 0.405 3.784 1.00 94.25 92 SER A CA 1
ATOM 692 C C . SER A 1 92 ? 5.930 1.708 3.711 1.00 94.25 92 SER A C 1
ATOM 694 O O . SER A 1 92 ? 7.057 1.742 4.204 1.00 94.25 92 SER A O 1
ATOM 696 N N . TYR A 1 93 ? 5.363 2.820 3.219 1.00 96.12 93 TYR A N 1
ATOM 697 C CA . TYR A 1 93 ? 6.078 4.106 3.208 1.00 96.12 93 TYR A CA 1
ATOM 698 C C . TYR A 1 93 ? 6.427 4.583 4.625 1.00 96.12 93 TYR A C 1
ATOM 700 O O . TYR A 1 93 ? 7.568 4.963 4.898 1.00 96.12 93 TYR A O 1
ATOM 708 N N . SER A 1 94 ? 5.458 4.547 5.542 1.00 94.50 94 SER A N 1
ATOM 709 C CA . SER A 1 94 ? 5.650 4.967 6.936 1.00 94.50 94 SER A CA 1
ATOM 710 C C . SER A 1 94 ? 6.626 4.045 7.678 1.00 94.50 94 SER A C 1
ATOM 712 O O . SER A 1 94 ? 7.426 4.508 8.492 1.00 94.50 94 SER A O 1
ATOM 714 N N . ASN A 1 95 ? 6.635 2.752 7.351 1.00 93.56 95 ASN A N 1
ATOM 715 C CA . ASN A 1 95 ? 7.595 1.793 7.890 1.00 93.56 95 ASN A CA 1
ATOM 716 C C . ASN A 1 95 ? 9.020 2.017 7.329 1.00 93.56 95 ASN A C 1
ATOM 718 O O . ASN A 1 95 ? 9.990 2.077 8.086 1.00 93.56 95 ASN A O 1
ATOM 722 N N . VAL A 1 96 ? 9.163 2.259 6.021 1.00 95.69 96 VAL A N 1
ATOM 723 C CA . VAL A 1 96 ? 10.436 2.673 5.398 1.00 95.69 96 VAL A CA 1
ATOM 724 C C . VAL A 1 96 ? 10.954 3.971 6.024 1.00 95.69 96 VAL A C 1
ATOM 726 O O . VAL A 1 96 ? 12.132 4.055 6.375 1.00 95.69 96 VAL A O 1
ATOM 729 N N . ARG A 1 97 ? 10.081 4.966 6.245 1.00 96.06 97 ARG A N 1
ATOM 730 C CA . ARG A 1 97 ? 10.435 6.217 6.934 1.00 96.06 97 ARG A CA 1
ATOM 731 C C . ARG A 1 97 ? 10.978 5.958 8.337 1.00 96.06 97 ARG A C 1
ATOM 733 O O . ARG A 1 97 ? 12.005 6.540 8.690 1.00 96.06 97 ARG A O 1
ATOM 740 N N . ARG A 1 98 ? 10.339 5.079 9.115 1.00 92.69 98 ARG A N 1
ATOM 741 C CA . ARG A 1 98 ? 10.799 4.665 10.450 1.00 92.69 98 ARG A CA 1
ATOM 742 C C . ARG A 1 98 ? 12.215 4.082 10.414 1.00 92.69 98 ARG A C 1
ATOM 744 O O . ARG A 1 98 ? 13.062 4.560 11.163 1.00 92.69 98 ARG A O 1
ATOM 751 N N . PHE A 1 99 ? 12.487 3.103 9.545 1.00 92.62 99 PHE A N 1
ATOM 752 C CA . PHE A 1 99 ? 13.816 2.477 9.444 1.00 92.62 99 PHE A CA 1
ATOM 753 C C . PHE A 1 99 ? 14.915 3.507 9.135 1.00 92.62 99 PHE A C 1
ATOM 755 O O . PHE A 1 99 ? 15.868 3.640 9.903 1.00 92.62 99 PHE A O 1
ATOM 762 N N . ILE A 1 100 ? 14.740 4.318 8.086 1.00 95.06 100 ILE A N 1
ATOM 763 C CA . ILE A 1 100 ? 15.736 5.332 7.696 1.00 95.06 100 ILE A CA 1
ATOM 764 C C . ILE A 1 100 ? 15.904 6.403 8.791 1.00 95.06 100 ILE A C 1
ATOM 766 O O . ILE A 1 100 ? 17.022 6.848 9.053 1.00 95.06 100 ILE A O 1
ATOM 770 N N . THR A 1 101 ? 14.826 6.781 9.492 1.00 90.94 101 THR A N 1
ATOM 771 C CA . THR A 1 101 ? 14.882 7.710 10.641 1.00 90.94 101 THR A CA 1
ATOM 772 C C . THR A 1 101 ? 15.686 7.127 11.810 1.00 90.94 101 THR A C 1
ATOM 774 O O . THR A 1 101 ? 16.416 7.858 12.482 1.00 90.94 101 THR A O 1
ATOM 777 N N . ASN A 1 102 ? 15.622 5.808 12.014 1.00 88.56 102 ASN A N 1
ATOM 778 C CA . ASN A 1 102 ? 16.446 5.078 12.980 1.00 88.56 102 ASN A CA 1
ATOM 779 C C . ASN A 1 102 ? 17.904 4.866 12.510 1.00 88.56 102 ASN A C 1
ATOM 781 O O . ASN A 1 102 ? 18.701 4.326 13.273 1.00 88.56 102 ASN A O 1
ATOM 785 N N . GLN A 1 103 ? 18.278 5.341 11.312 1.00 90.44 103 GLN A N 1
ATOM 786 C CA . GLN A 1 103 ? 19.567 5.101 10.639 1.00 90.44 103 GLN A CA 1
ATOM 787 C C . GLN A 1 103 ? 19.802 3.628 10.253 1.00 90.44 103 GLN A C 1
ATOM 789 O O . GLN A 1 103 ? 20.939 3.161 10.193 1.00 90.44 103 GLN A O 1
ATOM 794 N N . GLU A 1 104 ? 18.726 2.905 9.945 1.00 88.69 104 GLU A N 1
ATOM 795 C CA . GLU A 1 104 ? 18.743 1.518 9.480 1.00 88.69 104 GLU A CA 1
ATOM 796 C C . GLU A 1 104 ? 18.170 1.427 8.057 1.00 88.69 104 GLU A C 1
ATOM 798 O O . GLU A 1 104 ? 17.317 2.224 7.664 1.00 88.69 104 GLU A O 1
ATOM 803 N N . LEU A 1 105 ? 18.620 0.451 7.265 1.00 88.44 105 LEU A N 1
ATOM 804 C CA . LEU A 1 105 ? 17.956 0.133 5.999 1.00 88.44 105 LEU A CA 1
ATOM 805 C C . LEU A 1 105 ? 16.772 -0.814 6.270 1.00 88.44 105 LEU A C 1
ATOM 807 O O 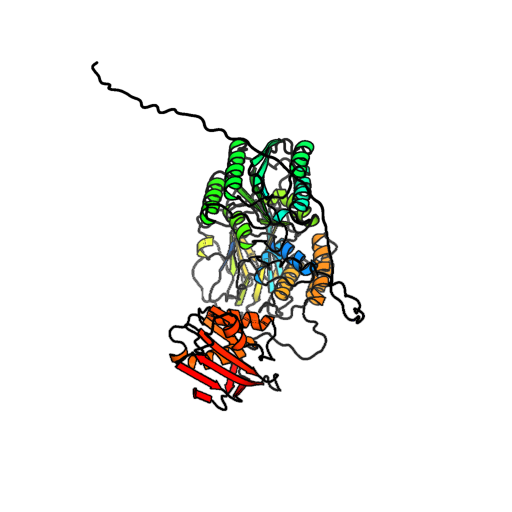. LEU A 1 105 ? 16.957 -1.798 6.989 1.00 88.44 105 LEU A O 1
ATOM 811 N N . PRO A 1 106 ? 15.579 -0.559 5.700 1.00 88.94 106 PRO A N 1
ATOM 812 C CA . PRO A 1 106 ? 14.457 -1.492 5.783 1.00 88.94 106 PRO A CA 1
ATOM 813 C C . PRO A 1 106 ? 14.788 -2.836 5.104 1.00 88.94 106 PRO A C 1
ATOM 815 O O . PRO A 1 106 ? 15.525 -2.848 4.111 1.00 88.94 106 PRO A O 1
ATOM 818 N N . PRO A 1 107 ? 14.232 -3.968 5.579 1.00 87.62 107 PRO A N 1
ATOM 819 C CA . PRO A 1 107 ? 14.326 -5.242 4.870 1.00 87.62 107 PRO A CA 1
ATOM 820 C C . PRO A 1 107 ? 13.582 -5.160 3.528 1.00 87.62 107 PRO A C 1
ATOM 822 O O . PRO A 1 107 ? 12.606 -4.421 3.395 1.00 87.62 107 PRO A O 1
ATOM 825 N N . VAL A 1 108 ? 14.032 -5.923 2.526 1.00 88.00 108 VAL A N 1
ATOM 826 C CA . VAL A 1 108 ? 13.564 -5.773 1.132 1.00 88.00 108 VAL A CA 1
ATOM 827 C C . VAL A 1 108 ? 12.066 -6.031 0.945 1.00 88.00 108 VAL A C 1
ATOM 829 O O . VAL A 1 108 ? 11.445 -5.388 0.099 1.00 88.00 108 VAL A O 1
ATOM 832 N N . ASP A 1 109 ? 11.490 -6.912 1.765 1.00 85.62 109 ASP A N 1
ATOM 833 C CA . ASP A 1 109 ? 10.069 -7.278 1.751 1.00 85.62 109 ASP A CA 1
ATOM 834 C C . ASP A 1 109 ? 9.165 -6.228 2.425 1.00 85.62 109 ASP A C 1
ATOM 836 O O . ASP A 1 109 ? 7.959 -6.219 2.211 1.00 85.62 109 ASP A O 1
ATOM 840 N N . ALA A 1 110 ? 9.732 -5.285 3.188 1.00 88.00 110 ALA A N 1
ATOM 841 C CA . ALA A 1 110 ? 8.986 -4.171 3.783 1.00 88.00 110 ALA A CA 1
ATOM 842 C C . ALA A 1 110 ? 8.796 -2.976 2.825 1.00 88.00 110 ALA A C 1
ATOM 844 O O . ALA A 1 110 ? 8.292 -1.932 3.245 1.00 88.00 110 ALA A O 1
ATOM 845 N N . ILE A 1 111 ? 9.230 -3.090 1.561 1.00 93.94 111 ILE A N 1
ATOM 846 C CA . ILE A 1 111 ? 9.281 -2.001 0.573 1.00 93.94 111 ILE A CA 1
ATOM 847 C C . ILE A 1 111 ? 8.347 -2.324 -0.609 1.00 93.94 111 ILE A C 1
ATOM 849 O O . ILE A 1 111 ? 8.803 -2.693 -1.694 1.00 93.94 111 ILE A O 1
ATOM 853 N N . ARG A 1 112 ? 7.030 -2.176 -0.417 1.00 94.38 112 ARG A N 1
ATOM 854 C CA . ARG A 1 112 ? 6.030 -2.317 -1.489 1.00 94.38 112 ARG A CA 1
ATOM 855 C C . ARG A 1 112 ? 6.025 -1.047 -2.348 1.00 94.38 112 ARG A C 1
ATOM 857 O O . ARG A 1 112 ? 5.680 0.039 -1.878 1.00 94.38 112 ARG A O 1
ATOM 864 N N . THR A 1 113 ? 6.480 -1.141 -3.598 1.00 96.06 113 THR A N 1
ATOM 865 C CA . THR A 1 113 ? 6.725 0.039 -4.452 1.00 96.06 113 THR A CA 1
ATOM 866 C C . THR A 1 113 ? 5.439 0.817 -4.752 1.00 96.06 113 THR A C 1
ATOM 868 O O . THR A 1 113 ? 5.455 2.047 -4.792 1.00 96.06 113 THR A O 1
ATOM 871 N N . GLU A 1 114 ? 4.320 0.118 -4.908 1.00 95.19 114 GLU A N 1
ATOM 872 C CA . GLU A 1 114 ? 2.982 0.669 -5.089 1.00 95.19 114 GLU A CA 1
ATOM 873 C C . GLU A 1 114 ? 2.504 1.468 -3.873 1.00 95.19 114 GLU A C 1
ATOM 875 O O . GLU A 1 114 ? 2.022 2.584 -4.055 1.00 95.19 114 GLU A O 1
ATOM 880 N N . GLU A 1 115 ? 2.704 0.980 -2.645 1.00 94.94 115 GLU A N 1
ATOM 881 C CA . GLU A 1 115 ? 2.369 1.729 -1.426 1.00 94.94 115 GLU A CA 1
ATOM 882 C C . GLU A 1 115 ? 3.225 2.996 -1.311 1.00 94.94 115 GLU A C 1
ATOM 884 O O . GLU A 1 115 ? 2.719 4.078 -1.012 1.00 94.94 115 GLU A O 1
ATOM 889 N N . LEU A 1 116 ? 4.530 2.887 -1.602 1.00 97.56 116 LEU A N 1
ATOM 890 C CA . LEU A 1 116 ? 5.442 4.033 -1.613 1.00 97.56 116 LEU A CA 1
ATOM 891 C C . LEU A 1 116 ? 4.969 5.109 -2.602 1.00 97.56 116 LEU A C 1
ATOM 893 O O . LEU A 1 116 ? 4.969 6.289 -2.256 1.00 97.56 116 LEU A O 1
ATOM 897 N N . ILE A 1 117 ? 4.537 4.719 -3.807 1.00 97.31 117 ILE A N 1
ATOM 898 C CA . ILE A 1 117 ? 3.985 5.636 -4.817 1.00 97.31 117 ILE A CA 1
ATOM 899 C C . ILE A 1 117 ? 2.659 6.251 -4.341 1.00 97.31 117 ILE A C 1
ATOM 901 O O . ILE A 1 117 ? 2.480 7.463 -4.483 1.00 97.31 117 ILE A O 1
ATOM 905 N N . ASN A 1 118 ? 1.744 5.450 -3.786 1.00 94.69 118 ASN A N 1
ATOM 906 C CA . ASN A 1 118 ? 0.375 5.858 -3.434 1.00 94.69 118 ASN A CA 1
ATOM 907 C C . ASN A 1 118 ? 0.240 6.554 -2.073 1.00 94.69 118 ASN A C 1
ATOM 909 O O . ASN A 1 118 ? -0.777 7.190 -1.803 1.00 94.69 118 ASN A O 1
ATOM 913 N N . TYR A 1 119 ? 1.295 6.554 -1.257 1.00 94.81 119 TYR A N 1
ATOM 914 C CA . TYR A 1 119 ? 1.392 7.404 -0.072 1.00 94.81 119 TYR A CA 1
ATOM 915 C C . TYR A 1 119 ? 1.190 8.902 -0.391 1.00 94.81 119 TYR A C 1
ATOM 917 O O . TYR A 1 119 ? 0.714 9.661 0.459 1.00 94.81 119 TYR A O 1
ATOM 925 N N . PHE A 1 120 ? 1.537 9.352 -1.601 1.00 94.56 120 PHE A N 1
ATOM 926 C CA . PHE A 1 120 ? 1.552 10.768 -1.976 1.00 94.56 120 PHE A CA 1
ATOM 927 C C . PHE A 1 120 ? 0.305 11.237 -2.732 1.00 94.56 120 PHE A C 1
ATOM 929 O O . PHE A 1 120 ? -0.277 10.517 -3.538 1.00 94.56 120 PHE A O 1
ATOM 936 N N . ASN A 1 121 ? -0.042 12.511 -2.535 1.00 90.75 121 ASN A N 1
ATOM 937 C CA . ASN A 1 121 ? -1.137 13.158 -3.252 1.00 90.75 121 ASN A CA 1
ATOM 938 C C . ASN A 1 121 ? -0.665 13.663 -4.631 1.00 90.75 121 ASN A C 1
ATOM 940 O O . ASN A 1 121 ? 0.345 14.371 -4.750 1.00 90.75 121 ASN A O 1
ATOM 944 N N . TYR A 1 122 ? -1.441 13.349 -5.669 1.00 92.31 122 TYR A N 1
ATOM 945 C CA . TYR A 1 122 ? -1.186 13.726 -7.063 1.00 92.31 122 TYR A CA 1
ATOM 946 C C . TYR A 1 122 ? -2.262 14.688 -7.574 1.00 92.31 122 TYR A C 1
ATOM 948 O O . TYR A 1 122 ? -3.418 14.624 -7.163 1.00 92.31 122 TYR A O 1
ATOM 956 N N . SER A 1 123 ? -1.890 15.584 -8.487 1.00 90.31 123 SER A N 1
ATOM 957 C CA . SER A 1 123 ? -2.804 16.566 -9.083 1.00 90.31 123 SER A CA 1
ATOM 958 C C . SER A 1 123 ? -3.565 15.953 -10.258 1.00 90.31 123 SER A C 1
ATOM 960 O O . SER A 1 123 ? -3.304 16.268 -11.421 1.00 90.31 123 SER A O 1
ATOM 962 N N . TYR A 1 124 ? -4.492 15.050 -9.944 1.00 91.56 124 TYR A N 1
ATOM 963 C CA . TYR A 1 124 ? -5.462 14.499 -10.888 1.00 91.56 124 TYR A CA 1
ATOM 964 C C . TYR A 1 124 ? -6.749 15.355 -10.904 1.00 91.56 124 TYR A C 1
ATOM 966 O O . TYR A 1 124 ? -7.062 16.021 -9.917 1.00 91.56 124 TYR A O 1
ATOM 974 N N . PRO A 1 125 ? -7.502 15.397 -12.019 1.00 90.44 125 PRO A N 1
ATOM 975 C CA . PRO A 1 125 ? -8.766 16.121 -12.092 1.00 90.44 125 PRO A CA 1
ATOM 976 C C . PRO A 1 125 ? -9.895 15.345 -11.399 1.00 90.44 125 PRO A C 1
ATOM 978 O O . PRO A 1 125 ? -9.965 14.121 -11.506 1.00 90.44 125 PRO A O 1
ATOM 981 N N . GLU A 1 126 ? -10.835 16.054 -10.772 1.00 89.62 126 GLU A N 1
ATOM 982 C CA . GLU A 1 126 ? -12.095 15.457 -10.301 1.00 89.62 126 GLU A CA 1
ATOM 983 C C . GLU A 1 126 ? -12.911 14.848 -11.464 1.00 89.62 126 GLU A C 1
ATOM 985 O O . GLU A 1 126 ? -12.871 15.369 -12.587 1.00 89.62 126 GLU A O 1
ATOM 990 N N . PRO A 1 127 ? -13.702 13.786 -11.220 1.00 88.88 127 PRO A N 1
ATOM 991 C CA . PRO A 1 127 ? -14.667 13.280 -12.194 1.00 88.88 127 PRO A CA 1
ATOM 992 C C . PRO A 1 127 ? -15.732 14.319 -12.573 1.00 88.88 127 PRO A C 1
ATOM 994 O O . PRO A 1 127 ? -16.306 14.998 -11.724 1.00 88.88 127 PRO A O 1
ATOM 997 N N . THR A 1 128 ? -16.040 14.398 -13.870 1.00 74.12 128 THR A N 1
ATOM 998 C CA . THR A 1 128 ? -16.994 15.362 -14.453 1.00 74.12 128 THR A CA 1
ATOM 999 C C . THR A 1 128 ? -18.386 14.797 -14.741 1.00 74.12 128 THR A C 1
ATOM 1001 O O . THR A 1 128 ? -19.293 15.557 -15.078 1.00 74.12 128 THR A O 1
ATOM 1004 N N . ASP A 1 129 ? -18.558 13.480 -14.631 1.00 67.75 129 ASP A N 1
ATOM 1005 C CA . ASP A 1 129 ? -19.733 12.728 -15.085 1.00 67.75 129 ASP A CA 1
ATOM 1006 C C . ASP A 1 129 ? -20.306 11.841 -13.962 1.00 67.75 129 ASP A C 1
ATOM 1008 O O . ASP A 1 129 ? -19.793 11.809 -12.848 1.00 67.75 129 ASP A O 1
ATOM 1012 N N . ASN A 1 130 ? -21.343 11.045 -14.258 1.00 74.75 130 ASN A N 1
ATOM 1013 C CA . ASN A 1 130 ? -21.906 10.034 -13.341 1.00 74.75 130 ASN A CA 1
ATOM 1014 C C . ASN A 1 130 ? -20.989 8.793 -13.146 1.00 74.75 130 ASN A C 1
ATOM 1016 O O . ASN A 1 130 ? -21.474 7.666 -13.003 1.00 74.75 130 ASN A O 1
ATOM 1020 N N . ILE A 1 131 ? -19.670 8.988 -13.185 1.00 82.12 131 ILE A N 1
ATOM 1021 C CA . ILE A 1 131 ? -18.628 7.988 -12.936 1.00 82.12 131 ILE A CA 1
ATOM 1022 C C . ILE A 1 131 ? -17.969 8.375 -11.602 1.00 82.12 131 ILE A C 1
ATOM 1024 O O . ILE A 1 131 ? -17.624 9.543 -11.436 1.00 82.12 131 ILE A O 1
ATOM 1028 N N . PRO A 1 132 ? -17.792 7.451 -10.638 1.00 86.94 132 PRO A N 1
ATOM 1029 C CA . PRO A 1 132 ? -17.308 7.805 -9.301 1.00 86.94 132 PRO A CA 1
ATOM 1030 C C . PRO A 1 132 ? -15.836 8.252 -9.255 1.00 86.94 132 PRO A C 1
ATOM 1032 O O . PRO A 1 132 ? -15.380 8.704 -8.213 1.00 86.94 132 PRO A O 1
ATOM 1035 N N . PHE A 1 133 ? -15.089 8.155 -10.353 1.00 88.44 133 PHE A N 1
ATOM 1036 C CA . PHE A 1 133 ? -13.678 8.531 -10.429 1.00 88.44 133 PHE A CA 1
ATOM 1037 C C . PHE A 1 133 ? -13.308 9.071 -11.819 1.00 88.44 133 PHE A C 1
ATOM 1039 O O . PHE A 1 133 ? -13.997 8.794 -12.806 1.00 88.44 133 PHE A O 1
ATOM 1046 N N . SER A 1 134 ? -12.215 9.831 -11.912 1.00 90.19 134 SER A N 1
ATOM 1047 C CA . SER A 1 134 ? -11.572 10.172 -13.190 1.00 90.19 134 SER A CA 1
ATOM 1048 C C . SER A 1 134 ? -10.443 9.187 -13.525 1.00 90.19 134 SER A C 1
ATOM 1050 O O . SER A 1 134 ? -9.996 8.432 -12.661 1.00 90.19 134 SER A O 1
ATOM 1052 N N . LEU A 1 135 ? -9.984 9.194 -14.783 1.00 90.50 135 LEU A N 1
ATOM 1053 C CA . LEU A 1 135 ? -8.806 8.450 -15.236 1.00 90.50 135 LEU A CA 1
ATOM 1054 C C . LEU A 1 135 ? -7.863 9.399 -15.984 1.00 90.50 135 LEU A C 1
ATOM 1056 O O . LEU A 1 135 ? -8.245 10.020 -16.976 1.00 90.50 135 LEU A O 1
ATOM 1060 N N . SER A 1 136 ? -6.626 9.481 -15.504 1.00 91.25 136 SER A N 1
ATOM 1061 C CA . SER A 1 136 ? -5.519 10.270 -16.045 1.00 91.25 136 SER A CA 1
ATOM 1062 C C . SER A 1 136 ? -4.450 9.364 -16.647 1.00 91.25 136 SER A C 1
ATOM 1064 O O . SER A 1 136 ? -4.220 8.253 -16.167 1.00 91.25 136 SER A O 1
ATOM 1066 N N . GLN A 1 137 ? -3.783 9.850 -17.693 1.00 92.00 137 GLN A N 1
ATOM 1067 C CA . GLN A 1 137 ? -2.684 9.154 -18.358 1.00 92.00 137 GLN A CA 1
ATOM 1068 C C . GLN A 1 137 ? -1.554 10.138 -18.643 1.00 92.00 137 GLN A C 1
ATOM 1070 O O . GLN A 1 137 ? -1.782 11.199 -19.226 1.00 92.00 137 GLN A O 1
ATOM 1075 N N . GLU A 1 138 ? -0.334 9.768 -18.277 1.00 93.62 138 GLU A N 1
ATOM 1076 C CA . GLU A 1 138 ? 0.874 10.543 -18.562 1.00 93.62 138 GLU A CA 1
ATOM 1077 C C . GLU A 1 138 ? 1.965 9.603 -19.078 1.00 93.62 138 GLU A C 1
ATOM 1079 O O . GLU A 1 138 ? 1.990 8.423 -18.727 1.00 93.62 138 GLU A O 1
ATOM 1084 N N . MET A 1 139 ? 2.878 10.110 -19.907 1.00 93.81 139 MET A N 1
ATOM 1085 C CA . MET A 1 139 ? 4.071 9.367 -20.317 1.00 93.81 139 MET A CA 1
ATOM 1086 C C . MET A 1 139 ? 5.331 10.227 -20.194 1.00 93.81 139 MET A C 1
ATOM 1088 O O . MET A 1 139 ? 5.281 11.453 -20.317 1.00 93.81 139 MET A O 1
ATOM 1092 N N . MET A 1 140 ? 6.478 9.581 -19.989 1.00 93.19 140 MET A N 1
ATOM 1093 C CA . MET A 1 140 ? 7.806 10.206 -20.058 1.00 93.19 140 MET A CA 1
ATOM 1094 C C . MET A 1 140 ? 8.868 9.185 -20.502 1.00 93.19 140 MET A C 1
ATOM 1096 O O . MET A 1 140 ? 8.627 7.984 -20.400 1.00 93.19 140 MET A O 1
ATOM 1100 N N . PRO A 1 141 ? 10.050 9.603 -20.990 1.00 93.75 141 PRO A N 1
ATOM 1101 C CA . PRO A 1 141 ? 11.212 8.716 -21.071 1.00 93.75 141 PRO A CA 1
ATOM 1102 C C . PRO A 1 141 ? 11.555 8.160 -19.683 1.00 93.75 141 PRO A C 1
ATOM 1104 O O . PRO A 1 141 ? 11.454 8.886 -18.693 1.00 93.75 141 PRO A O 1
ATOM 1107 N N . CYS A 1 142 ? 11.952 6.892 -19.596 1.00 95.25 142 CYS A N 1
ATOM 1108 C CA . CYS A 1 142 ? 12.295 6.278 -18.318 1.00 95.25 142 CYS A CA 1
ATOM 1109 C C . CYS A 1 142 ? 13.625 6.845 -17.780 1.00 95.25 142 CYS A C 1
ATOM 1111 O O . CYS A 1 142 ? 14.620 6.823 -18.508 1.00 95.25 142 CYS A O 1
ATOM 1113 N N . PRO A 1 143 ? 13.685 7.358 -16.533 1.00 94.81 143 PRO A N 1
ATOM 1114 C CA . PRO A 1 143 ? 14.877 8.047 -16.051 1.00 94.81 143 PRO A CA 1
ATOM 1115 C C . PRO A 1 143 ? 16.043 7.088 -15.768 1.00 94.81 143 PRO A C 1
ATOM 1117 O O . PRO A 1 143 ? 17.189 7.490 -15.948 1.00 94.81 143 PRO A O 1
ATOM 1120 N N . TRP A 1 144 ? 15.771 5.830 -15.398 1.00 95.81 144 TRP A N 1
ATOM 1121 C CA . TRP A 1 144 ? 16.797 4.810 -15.130 1.00 95.81 144 TRP A CA 1
ATOM 1122 C C . TRP A 1 144 ? 17.149 3.919 -16.339 1.00 95.81 144 TRP A C 1
ATOM 1124 O O . TRP A 1 144 ? 18.021 3.053 -16.236 1.00 95.81 144 TRP A O 1
ATOM 1134 N N . ASN A 1 145 ? 16.459 4.073 -17.478 1.00 95.38 145 ASN A N 1
ATOM 1135 C CA . ASN A 1 145 ? 16.621 3.207 -18.650 1.00 95.38 145 ASN A CA 1
ATOM 1136 C C . ASN A 1 145 ? 16.308 3.948 -19.962 1.00 95.38 145 ASN A C 1
ATOM 1138 O O . ASN A 1 145 ? 15.152 4.082 -20.359 1.00 95.38 145 ASN A O 1
ATOM 1142 N N . GLU A 1 146 ? 17.350 4.365 -20.687 1.00 91.88 146 GLU A N 1
ATOM 1143 C CA . GLU A 1 146 ? 17.238 5.142 -21.936 1.00 91.88 14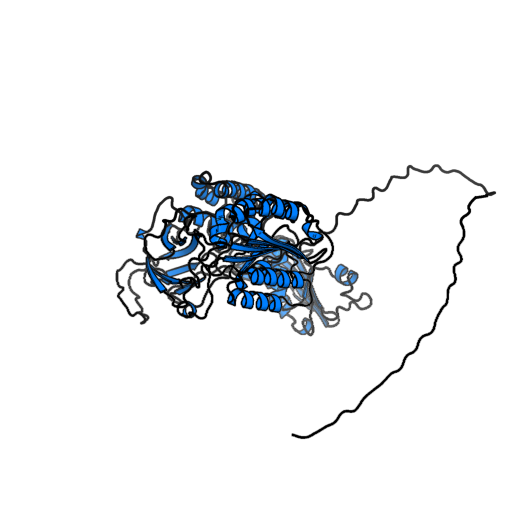6 GLU A CA 1
ATOM 1144 C C . GLU A 1 146 ? 16.467 4.436 -23.072 1.00 91.88 146 GLU A C 1
ATOM 1146 O O . GLU A 1 146 ? 16.057 5.093 -24.029 1.00 91.88 146 GLU A O 1
ATOM 1151 N N . SER A 1 147 ? 16.269 3.113 -22.993 1.00 91.81 147 SER A N 1
ATOM 1152 C CA . SER A 1 147 ? 15.510 2.336 -23.991 1.00 91.81 147 SER A CA 1
ATOM 1153 C C . SER A 1 147 ? 14.018 2.186 -23.660 1.00 91.81 147 SER A C 1
ATOM 1155 O O . SER A 1 147 ? 13.270 1.650 -24.478 1.00 91.81 147 SER A O 1
ATOM 1157 N N . SER A 1 148 ? 13.579 2.668 -22.494 1.00 94.81 148 SER A N 1
ATOM 1158 C CA . SER A 1 148 ? 12.204 2.547 -22.005 1.00 94.81 148 SER A CA 1
ATOM 1159 C C . SER A 1 148 ? 11.476 3.892 -21.937 1.00 94.81 148 SER A C 1
ATOM 1161 O O . SER A 1 148 ? 12.065 4.967 -21.806 1.00 94.81 148 SER A O 1
ATOM 1163 N N . GLN A 1 149 ? 10.150 3.823 -21.932 1.00 94.88 149 GLN A N 1
ATOM 1164 C CA . GLN A 1 149 ? 9.260 4.895 -21.497 1.00 94.88 149 GLN A CA 1
ATOM 1165 C C . GLN A 1 149 ? 8.504 4.458 -20.242 1.00 94.88 149 GLN A C 1
ATOM 1167 O O . GLN A 1 149 ? 8.270 3.270 -20.038 1.00 94.88 149 GLN A O 1
ATOM 1172 N N . LEU A 1 150 ? 8.091 5.419 -19.423 1.00 96.56 150 LEU A N 1
ATOM 1173 C CA . LEU A 1 150 ? 7.104 5.202 -18.374 1.00 96.56 150 LEU A CA 1
ATOM 1174 C C . LEU A 1 150 ? 5.716 5.605 -18.871 1.00 96.56 150 LEU A C 1
ATOM 1176 O O . LEU A 1 150 ? 5.569 6.610 -19.572 1.00 96.56 150 LEU A O 1
ATOM 1180 N N . LEU A 1 151 ? 4.712 4.838 -18.457 1.00 96.81 151 LEU A N 1
ATOM 1181 C CA . LEU A 1 151 ? 3.292 5.172 -18.522 1.00 96.81 151 LEU A CA 1
ATOM 1182 C C . LEU A 1 151 ? 2.754 5.228 -17.093 1.00 96.81 151 LEU A C 1
ATOM 1184 O O . LEU A 1 151 ? 2.875 4.253 -16.355 1.00 96.81 151 LEU A O 1
ATOM 1188 N N . LEU A 1 152 ? 2.130 6.346 -16.734 1.00 96.56 152 LEU A N 1
ATOM 1189 C CA . LEU A 1 152 ? 1.347 6.488 -15.513 1.00 96.56 152 LEU A CA 1
ATOM 1190 C C . LEU A 1 152 ? -0.133 6.311 -15.836 1.00 96.56 152 LEU A C 1
ATOM 1192 O O . LEU A 1 152 ? -0.642 6.901 -16.792 1.00 96.56 152 LEU A O 1
ATOM 1196 N N . ILE A 1 153 ? -0.814 5.545 -14.990 1.00 95.75 153 ILE A N 1
ATOM 1197 C CA . ILE A 1 153 ? -2.270 5.449 -14.927 1.00 95.75 153 ILE A CA 1
ATOM 1198 C C . ILE A 1 153 ? -2.679 5.991 -13.560 1.00 95.75 153 ILE A C 1
ATOM 1200 O O . ILE A 1 153 ? -2.327 5.407 -12.538 1.00 95.75 153 ILE A O 1
ATOM 1204 N N . GLY A 1 154 ? -3.380 7.123 -13.548 1.00 94.81 154 GLY A N 1
ATOM 1205 C CA . GLY A 1 154 ? -3.846 7.785 -12.330 1.00 94.81 154 GLY A CA 1
ATOM 1206 C C . GLY A 1 154 ? -5.367 7.752 -12.234 1.00 94.81 154 GLY A C 1
ATOM 1207 O O . GLY A 1 154 ? -6.044 8.071 -13.208 1.00 94.81 154 GLY A O 1
ATOM 1208 N N . LEU A 1 155 ? -5.911 7.399 -11.075 1.00 93.00 155 LEU A N 1
ATOM 1209 C CA . LEU A 1 155 ? -7.335 7.476 -10.755 1.00 93.00 155 LEU A CA 1
ATOM 1210 C C . LEU A 1 155 ? -7.555 8.506 -9.644 1.00 93.00 155 LEU A C 1
ATOM 1212 O O . LEU A 1 155 ? -6.796 8.541 -8.677 1.00 93.00 155 LEU A O 1
ATOM 1216 N N . GLN A 1 156 ? -8.610 9.313 -9.770 1.00 92.88 156 GLN A N 1
ATOM 1217 C CA . GLN A 1 156 ? -9.083 10.233 -8.728 1.00 92.88 156 GLN A CA 1
ATOM 1218 C C . GLN A 1 156 ? -10.507 9.854 -8.347 1.00 92.88 156 GLN A C 1
ATOM 1220 O O . GLN A 1 156 ? -11.423 10.086 -9.136 1.00 92.88 156 GLN A O 1
ATOM 1225 N N . GLY A 1 157 ? -10.712 9.300 -7.156 1.00 91.75 157 GLY A N 1
ATOM 1226 C CA . GLY A 1 157 ? -12.043 9.143 -6.583 1.00 91.75 157 GLY A CA 1
ATOM 1227 C C . GLY A 1 157 ? -12.689 10.504 -6.329 1.00 91.75 157 GLY A C 1
ATOM 1228 O O . GLY A 1 157 ? -12.017 11.421 -5.857 1.00 91.75 157 GLY A O 1
ATOM 1229 N N . LYS A 1 158 ? -13.986 10.640 -6.632 1.00 90.94 158 LYS A N 1
ATOM 1230 C CA . LYS A 1 158 ? -14.771 11.856 -6.369 1.00 90.94 158 LYS A CA 1
ATOM 1231 C C . LYS A 1 158 ? -14.685 12.233 -4.891 1.00 90.94 158 LYS A C 1
ATOM 1233 O O . LYS A 1 158 ? -14.984 11.404 -4.026 1.00 90.94 158 LYS A O 1
ATOM 1238 N N . HIS A 1 159 ? -14.384 13.491 -4.597 1.00 90.38 159 HIS A N 1
ATOM 1239 C CA . HIS A 1 159 ? -14.531 14.017 -3.244 1.00 90.38 159 HIS A CA 1
ATOM 1240 C C . HIS A 1 159 ? -16.019 14.178 -2.877 1.00 90.38 159 HIS A C 1
ATOM 1242 O O . HIS A 1 159 ? -16.789 14.845 -3.579 1.00 90.38 159 HIS A O 1
ATOM 1248 N N . LEU A 1 160 ? -16.433 13.579 -1.755 1.00 86.75 160 LEU A N 1
ATOM 1249 C CA . LEU A 1 160 ? -17.754 13.823 -1.167 1.00 86.75 160 LEU A CA 1
ATOM 1250 C C . LEU A 1 160 ? -17.807 15.233 -0.569 1.00 86.75 160 LEU A C 1
ATOM 1252 O O . LEU A 1 160 ? -16.883 15.660 0.123 1.00 86.75 160 LEU A O 1
ATOM 1256 N N . GLN A 1 161 ? -18.898 15.955 -0.813 1.00 84.00 161 GLN A N 1
ATOM 1257 C CA . GLN A 1 161 ? -19.167 17.212 -0.113 1.00 84.00 161 GLN A CA 1
ATOM 1258 C C . GLN A 1 161 ? -19.579 16.926 1.344 1.00 84.00 161 GLN A C 1
ATOM 1260 O O . GLN A 1 161 ? -20.143 15.863 1.607 1.00 84.00 161 GLN A O 1
ATOM 1265 N N . PRO A 1 162 ? -19.345 17.834 2.314 1.00 79.94 162 PRO A N 1
ATOM 1266 C CA . PRO A 1 162 ? -19.593 17.553 3.736 1.00 79.94 162 PRO A CA 1
ATOM 1267 C C . PRO A 1 162 ? -21.038 17.158 4.092 1.00 79.94 162 PRO A C 1
ATOM 1269 O O . PRO A 1 162 ? -21.259 16.502 5.108 1.00 79.94 162 PRO A O 1
ATOM 1272 N N . ASP A 1 163 ? -22.011 17.546 3.265 1.00 81.69 163 ASP A N 1
ATOM 1273 C CA . ASP A 1 163 ? -23.429 17.185 3.351 1.00 81.69 163 ASP A CA 1
ATOM 1274 C C . ASP A 1 163 ? -23.796 15.880 2.614 1.00 81.69 163 ASP A C 1
ATOM 1276 O O . ASP A 1 163 ? -24.852 15.309 2.880 1.00 81.69 163 ASP A O 1
ATOM 1280 N N . GLU A 1 164 ? -22.921 15.371 1.740 1.00 83.94 164 GLU A N 1
ATOM 1281 C CA . GLU A 1 164 ? -23.029 14.032 1.142 1.00 83.94 164 GLU A CA 1
ATOM 1282 C C . GLU A 1 164 ? -22.470 12.929 2.061 1.00 83.94 164 GLU A C 1
ATOM 1284 O O . GLU A 1 164 ? -22.852 11.773 1.900 1.00 83.94 164 GLU A O 1
ATOM 1289 N N . VAL A 1 165 ? -21.575 13.258 3.006 1.00 86.62 165 VAL A N 1
ATOM 1290 C CA . VAL A 1 165 ? -20.893 12.284 3.884 1.00 86.62 165 VAL A CA 1
ATOM 1291 C C . VAL A 1 165 ? -21.874 11.657 4.896 1.00 86.62 165 VAL A C 1
ATOM 1293 O O . VAL A 1 165 ? -22.304 12.356 5.826 1.00 86.62 165 VAL A O 1
ATOM 1296 N N . PRO A 1 166 ? -22.182 10.344 4.805 1.00 89.88 166 PRO A N 1
ATOM 1297 C CA . PRO A 1 166 ? -23.102 9.676 5.726 1.00 89.88 166 PRO A CA 1
ATOM 1298 C C . PRO A 1 166 ? -22.614 9.667 7.188 1.00 89.88 166 PRO A C 1
ATOM 1300 O O . PRO A 1 166 ? -21.441 9.952 7.466 1.00 89.88 166 PRO A O 1
ATOM 1303 N N . PRO A 1 167 ? -23.489 9.326 8.149 1.00 94.06 167 PRO A N 1
ATOM 1304 C CA . PRO A 1 167 ? -23.072 9.065 9.520 1.00 94.06 167 PRO A CA 1
ATOM 1305 C C . PRO A 1 167 ? -22.221 7.791 9.635 1.00 94.06 167 PRO A C 1
ATOM 1307 O O . PRO A 1 167 ? -22.401 6.848 8.858 1.00 94.06 167 PRO A O 1
ATOM 1310 N N . SER A 1 168 ? -21.326 7.753 10.623 1.00 95.38 168 SER A N 1
ATOM 1311 C CA . SER A 1 168 ? -20.471 6.592 10.920 1.00 95.38 168 SER A CA 1
ATOM 1312 C C . SER A 1 168 ? -20.732 5.998 12.301 1.00 95.38 168 SER A C 1
ATOM 1314 O O . SER A 1 168 ? -20.770 6.718 13.291 1.00 95.38 168 SER A O 1
ATOM 1316 N N . ASN A 1 169 ? -20.825 4.673 12.381 1.00 97.50 169 ASN A N 1
ATOM 1317 C CA . ASN A 1 169 ? -20.724 3.892 13.611 1.00 97.50 169 ASN A CA 1
ATOM 1318 C C . ASN A 1 169 ? -19.330 3.253 13.656 1.00 97.50 169 ASN A C 1
ATOM 1320 O O . ASN A 1 169 ? -19.059 2.306 12.912 1.00 97.50 169 ASN A O 1
ATOM 1324 N N . LEU A 1 170 ? -18.437 3.804 14.480 1.00 96.75 170 LEU A N 1
ATOM 1325 C CA . LEU A 1 170 ? -17.058 3.338 14.615 1.00 96.75 170 LEU A CA 1
ATOM 1326 C C . LEU A 1 170 ? -16.871 2.644 15.965 1.00 96.75 170 LEU A C 1
ATOM 1328 O O . LEU A 1 170 ? -17.125 3.221 17.025 1.00 96.75 170 LEU A O 1
ATOM 1332 N N . VAL A 1 171 ? -16.380 1.408 15.924 1.00 97.81 171 VAL A N 1
ATOM 1333 C CA . VAL A 1 171 ? -16.002 0.660 17.125 1.00 97.81 171 VAL A CA 1
ATOM 1334 C C . VAL A 1 171 ? -14.489 0.547 17.187 1.00 97.81 171 VAL A C 1
ATOM 1336 O O . VAL A 1 171 ? -13.868 -0.163 16.399 1.00 97.81 171 VAL A O 1
ATOM 1339 N N . PHE A 1 172 ? -13.895 1.266 18.128 1.00 96.56 172 PHE A N 1
ATOM 1340 C CA . PHE A 1 172 ? -12.461 1.272 18.369 1.00 96.56 172 PHE A CA 1
ATOM 1341 C C . PHE A 1 172 ? -12.090 0.028 19.184 1.00 96.56 172 PHE A C 1
ATOM 1343 O O . PHE A 1 172 ? -12.503 -0.098 20.336 1.00 96.56 172 PHE A O 1
ATOM 1350 N N . LEU A 1 173 ? -11.343 -0.896 18.579 1.00 94.88 173 LEU A N 1
ATOM 1351 C CA . LEU A 1 173 ? -10.836 -2.114 19.206 1.00 94.88 173 LEU A CA 1
ATOM 1352 C C . LEU A 1 173 ? -9.348 -1.919 19.511 1.00 94.88 173 LEU A C 1
ATOM 1354 O O . LEU A 1 173 ? -8.505 -2.006 18.622 1.00 94.88 173 LEU A O 1
ATOM 1358 N N . LEU A 1 174 ? -9.041 -1.598 20.764 1.00 94.19 174 LEU A N 1
ATOM 1359 C CA . LEU A 1 174 ? -7.734 -1.085 21.163 1.00 94.19 174 LEU A CA 1
ATOM 1360 C C . LEU A 1 174 ? -6.942 -2.124 21.961 1.00 94.19 174 LEU A C 1
ATOM 1362 O O . LEU A 1 174 ? -7.420 -2.656 22.967 1.00 94.19 174 LEU A O 1
ATOM 1366 N N . ASP A 1 175 ? -5.710 -2.365 21.528 1.00 91.12 175 ASP A N 1
ATOM 1367 C CA . ASP A 1 175 ? -4.718 -3.130 22.272 1.00 91.12 175 ASP A CA 1
ATOM 1368 C C . ASP A 1 175 ? -4.211 -2.313 23.470 1.00 91.12 175 ASP A C 1
ATOM 1370 O O . ASP A 1 175 ? -3.709 -1.193 23.317 1.00 91.12 175 ASP A O 1
ATOM 1374 N N . VAL A 1 176 ? -4.347 -2.869 24.675 1.00 91.94 176 VAL A N 1
ATOM 1375 C CA . VAL A 1 176 ? -3.781 -2.302 25.910 1.00 91.94 176 VAL A CA 1
ATOM 1376 C C . VAL A 1 176 ? -2.871 -3.306 26.625 1.00 91.94 176 VAL A C 1
ATOM 1378 O O . VAL A 1 176 ? -2.733 -3.276 27.845 1.00 91.94 176 VAL A O 1
ATOM 1381 N N . SER A 1 177 ? -2.235 -4.208 25.875 1.00 88.19 177 SER A N 1
ATOM 1382 C CA . SER A 1 177 ? -1.261 -5.175 26.398 1.00 88.19 177 SER A CA 1
ATOM 1383 C C . SER A 1 177 ? -0.025 -4.498 27.005 1.00 88.19 177 SER A C 1
ATOM 1385 O O . SER A 1 177 ? 0.250 -3.318 26.782 1.00 88.19 177 SER A O 1
ATOM 1387 N N . GLY A 1 178 ? 0.772 -5.245 27.777 1.00 86.94 178 GLY A N 1
ATOM 1388 C CA . GLY A 1 178 ? 2.000 -4.708 28.378 1.00 86.94 178 GLY A CA 1
ATOM 1389 C C . GLY A 1 178 ? 3.028 -4.174 27.364 1.00 86.94 178 GLY A C 1
ATOM 1390 O O . GLY A 1 178 ? 3.760 -3.233 27.684 1.00 86.94 178 GLY A O 1
ATOM 1391 N N . SER A 1 179 ? 3.066 -4.718 26.140 1.00 85.88 179 SER A N 1
ATOM 1392 C CA . SER A 1 179 ? 3.966 -4.250 25.077 1.00 85.88 179 SER A CA 1
ATOM 1393 C C . SER A 1 179 ? 3.549 -2.894 24.503 1.00 85.88 179 SER A C 1
ATOM 1395 O O . SER A 1 179 ? 4.414 -2.151 24.054 1.00 85.88 179 SER A O 1
ATOM 1397 N N . MET A 1 180 ? 2.272 -2.506 24.610 1.00 91.12 180 MET A N 1
ATOM 1398 C CA . MET A 1 180 ? 1.744 -1.212 24.151 1.00 91.12 180 MET A CA 1
ATOM 1399 C C . MET A 1 180 ? 2.188 0.002 24.993 1.00 91.12 180 MET A C 1
ATOM 1401 O O . MET A 1 180 ? 1.764 1.126 24.721 1.00 91.12 180 MET A O 1
ATOM 1405 N N . SER A 1 181 ? 3.043 -0.187 26.002 1.00 91.19 181 SER A N 1
ATOM 1406 C CA . SER A 1 181 ? 3.504 0.867 26.920 1.00 91.19 181 SER A CA 1
ATOM 1407 C C . SER A 1 181 ? 4.501 1.874 26.315 1.00 91.19 181 SER A C 1
ATOM 1409 O O . SER A 1 181 ? 4.615 2.990 26.832 1.00 91.19 181 SER A O 1
ATOM 1411 N N . ASP A 1 182 ? 5.183 1.526 25.218 1.00 91.62 182 ASP A N 1
ATOM 1412 C CA . ASP A 1 182 ? 6.179 2.384 24.556 1.00 91.62 182 ASP A CA 1
ATOM 1413 C C . ASP A 1 182 ? 5.582 3.692 24.011 1.00 91.62 182 ASP A C 1
ATOM 1415 O O . ASP A 1 182 ? 4.429 3.750 23.587 1.00 91.62 182 ASP A O 1
ATOM 1419 N N . THR A 1 183 ? 6.374 4.767 23.943 1.00 92.38 183 THR A N 1
ATOM 1420 C CA . THR A 1 183 ? 5.891 6.114 23.563 1.00 92.38 183 THR A CA 1
ATOM 1421 C C . THR A 1 183 ? 5.339 6.229 22.137 1.00 92.38 183 THR A C 1
ATOM 1423 O O . THR A 1 183 ? 4.576 7.161 21.867 1.00 92.38 183 THR A O 1
ATOM 1426 N N . ASN A 1 184 ? 5.685 5.287 21.254 1.00 90.38 184 ASN A N 1
ATOM 1427 C CA . ASN A 1 184 ? 5.190 5.131 19.882 1.00 90.38 184 ASN A CA 1
ATOM 1428 C C . ASN A 1 184 ? 4.048 4.094 19.745 1.00 90.38 184 ASN A C 1
ATOM 1430 O O . ASN A 1 184 ? 3.695 3.731 18.626 1.00 90.38 184 ASN A O 1
ATOM 1434 N N . LYS A 1 185 ? 3.464 3.632 20.862 1.00 93.38 185 LYS A N 1
ATOM 1435 C CA . LYS A 1 185 ? 2.323 2.699 20.919 1.00 93.38 185 LYS A CA 1
ATOM 1436 C C . LYS A 1 185 ? 1.104 3.356 21.576 1.00 93.38 185 LYS A C 1
ATOM 1438 O O . LYS A 1 185 ? 0.631 4.356 21.042 1.00 93.38 185 LYS A O 1
ATOM 1443 N N . LEU A 1 186 ? 0.582 2.889 22.719 1.00 94.62 186 LEU A N 1
ATOM 1444 C CA . LEU A 1 186 ? -0.632 3.453 23.348 1.00 94.62 186 LEU A CA 1
ATOM 1445 C C . LEU A 1 186 ? -0.575 4.989 23.579 1.00 94.62 186 LEU A C 1
ATOM 1447 O O . LEU A 1 186 ? -1.560 5.670 23.289 1.00 94.62 186 LEU A O 1
ATOM 1451 N N . PRO A 1 187 ? 0.551 5.601 24.006 1.00 95.62 187 PRO A N 1
ATOM 1452 C CA . PRO A 1 187 ? 0.687 7.056 24.132 1.00 95.62 187 PRO A CA 1
ATOM 1453 C C . PRO A 1 187 ? 0.718 7.823 22.798 1.00 95.62 187 PRO A C 1
ATOM 1455 O O . PRO A 1 187 ? 0.590 9.052 22.810 1.00 95.62 187 PRO A O 1
ATOM 1458 N N . LEU A 1 188 ? 0.929 7.149 21.664 1.00 96.00 188 LEU A N 1
ATOM 1459 C CA . LEU A 1 188 ? 0.738 7.698 20.317 1.00 96.00 188 LEU A CA 1
ATOM 1460 C C . LEU A 1 188 ? -0.698 7.441 19.840 1.00 96.00 188 LEU A C 1
ATOM 1462 O O . LEU A 1 188 ? -1.334 8.356 19.320 1.00 96.00 188 LEU A O 1
ATOM 1466 N N . LEU A 1 189 ? -1.237 6.250 20.109 1.00 95.81 189 LEU A N 1
ATOM 1467 C CA . LEU A 1 189 ? -2.605 5.837 19.797 1.00 95.81 189 LEU A CA 1
ATOM 1468 C C . LEU A 1 189 ? -3.646 6.811 20.364 1.00 95.81 189 LEU A C 1
ATOM 1470 O O . LEU A 1 189 ? -4.447 7.341 19.599 1.00 95.81 189 LEU A O 1
ATOM 1474 N N . LYS A 1 190 ? -3.566 7.146 21.662 1.00 95.62 190 LYS A N 1
ATOM 1475 C CA . LYS A 1 190 ? -4.441 8.153 22.300 1.00 95.62 190 LYS A CA 1
ATOM 1476 C C . LYS A 1 190 ? -4.431 9.480 21.534 1.00 95.62 190 LYS A C 1
ATOM 1478 O O . LYS A 1 190 ? -5.469 9.962 21.100 1.00 95.62 190 LYS A O 1
ATOM 1483 N N . LYS A 1 191 ? -3.242 10.035 21.270 1.00 95.19 191 LYS A N 1
ATOM 1484 C CA . LYS A 1 191 ? -3.078 11.307 20.535 1.00 95.19 191 LYS A CA 1
ATOM 1485 C C . LYS A 1 191 ? -3.600 11.235 19.098 1.00 95.19 191 LYS A C 1
ATOM 1487 O O . LYS A 1 191 ? -4.066 12.243 18.579 1.00 95.19 191 LYS A O 1
ATOM 1492 N N . SER A 1 192 ? -3.506 10.064 18.474 1.00 94.44 192 SER A N 1
ATOM 1493 C CA . SER A 1 192 ? -3.992 9.802 17.116 1.00 94.44 192 SER A CA 1
ATOM 1494 C C . SER A 1 192 ? -5.520 9.755 17.081 1.00 94.44 192 SER A C 1
ATOM 1496 O O . SER A 1 192 ? -6.145 10.350 16.208 1.00 94.44 192 SER A O 1
ATOM 1498 N N . PHE A 1 193 ? -6.140 9.133 18.083 1.00 93.81 193 PHE A N 1
ATOM 1499 C CA . PHE A 1 193 ? -7.594 9.050 18.191 1.00 93.81 193 PHE A CA 1
ATOM 1500 C C . PHE A 1 193 ? -8.206 10.388 18.622 1.00 93.81 193 PHE A C 1
ATOM 1502 O O . PHE A 1 193 ? -9.258 10.743 18.107 1.00 93.81 193 PHE A O 1
ATOM 1509 N N . ASN A 1 194 ? -7.499 11.200 19.416 1.00 91.19 194 ASN A N 1
ATOM 1510 C CA . ASN A 1 194 ? -7.881 12.592 19.694 1.00 91.19 194 ASN A CA 1
ATOM 1511 C C . ASN A 1 194 ? -7.879 13.485 18.424 1.00 91.19 194 ASN A C 1
ATOM 1513 O O . ASN A 1 194 ? -8.526 14.530 18.413 1.00 91.19 194 ASN A O 1
ATOM 1517 N N . ILE A 1 195 ? -7.155 13.110 17.355 1.00 91.56 195 ILE A N 1
ATOM 1518 C CA . ILE A 1 195 ? -7.257 13.771 16.037 1.00 91.56 195 ILE A CA 1
ATOM 1519 C C . ILE A 1 195 ? -8.502 13.270 15.299 1.00 91.56 195 ILE A C 1
ATOM 1521 O O . ILE A 1 195 ? -9.289 14.085 14.822 1.00 91.56 195 ILE A O 1
ATOM 1525 N N . LEU A 1 196 ? -8.706 11.949 15.246 1.00 89.75 196 LEU A N 1
ATOM 1526 C CA . LEU A 1 196 ? -9.877 11.321 14.621 1.00 89.75 196 LEU A CA 1
ATOM 1527 C C . LEU A 1 196 ? -11.182 11.921 15.174 1.00 89.75 196 LEU A C 1
ATOM 1529 O O . LEU A 1 196 ? -12.015 12.407 14.412 1.00 89.75 196 LEU A O 1
ATOM 1533 N N . THR A 1 197 ? -11.330 11.956 16.501 1.00 88.12 197 THR A N 1
ATOM 1534 C CA . THR A 1 197 ? -12.563 12.387 17.178 1.00 88.12 197 THR A CA 1
ATOM 1535 C C . THR A 1 197 ? -12.915 13.847 16.913 1.00 88.12 197 THR A C 1
ATOM 1537 O O . THR A 1 197 ? -14.089 14.160 16.742 1.00 88.12 197 THR A O 1
ATOM 1540 N N . SER A 1 198 ? -11.914 14.719 16.752 1.00 87.25 198 SER A N 1
ATOM 1541 C CA . SER A 1 198 ? -12.108 16.141 16.419 1.00 87.25 198 SER A CA 1
ATOM 1542 C C . SER A 1 198 ? -12.725 16.404 15.031 1.00 87.25 198 SER A C 1
ATOM 1544 O O . SER A 1 198 ? -13.092 17.537 14.723 1.00 87.25 198 SER A O 1
ATOM 1546 N N . ASN A 1 199 ? -12.855 15.368 14.190 1.00 85.19 199 ASN A N 1
ATOM 1547 C CA . ASN A 1 199 ? -13.476 15.435 12.862 1.00 85.19 199 ASN A CA 1
ATOM 1548 C C . ASN A 1 199 ? -14.879 14.787 12.805 1.00 85.19 199 ASN A C 1
ATOM 1550 O O . ASN A 1 199 ? -15.483 14.729 11.732 1.00 85.19 199 ASN A O 1
ATOM 1554 N N . LEU A 1 200 ? -15.408 14.292 13.931 1.00 89.25 200 LEU A N 1
ATOM 1555 C CA . LEU A 1 200 ? -16.697 13.593 13.995 1.00 89.25 200 LEU A CA 1
ATOM 1556 C C . LEU A 1 200 ? -17.897 14.537 14.179 1.00 89.25 200 LEU A C 1
ATOM 1558 O O . LEU A 1 200 ? -17.792 15.657 14.679 1.00 89.25 200 LEU A O 1
ATOM 1562 N N . LYS A 1 201 ? -19.081 14.050 13.796 1.00 91.69 201 LYS A N 1
ATOM 1563 C CA . LYS A 1 201 ? -20.367 14.757 13.881 1.00 91.69 201 LYS A CA 1
ATOM 1564 C C . LYS A 1 201 ? -21.229 14.206 15.025 1.00 91.69 201 LYS A C 1
ATOM 1566 O O . LYS A 1 201 ? -21.071 13.069 15.456 1.00 91.69 201 LYS A O 1
ATOM 1571 N N . GLU A 1 202 ? -22.233 14.978 15.453 1.00 94.69 202 GLU A N 1
ATOM 1572 C CA . GLU A 1 202 ? -23.278 14.528 16.404 1.00 94.69 202 GLU A CA 1
ATOM 1573 C C . GLU A 1 202 ? -24.067 13.305 15.894 1.00 94.69 202 GLU A C 1
ATOM 1575 O O . GLU A 1 202 ? -24.616 12.537 16.677 1.00 94.69 202 GLU A O 1
ATOM 1580 N N . SER A 1 203 ? -24.112 13.112 14.571 1.00 94.06 203 SER A N 1
ATOM 1581 C CA . SER A 1 203 ? -24.731 11.952 13.924 1.00 94.06 203 SER A CA 1
ATOM 1582 C C . SER A 1 203 ? -23.934 10.656 14.062 1.00 94.06 203 SER A C 1
ATOM 1584 O O . SER A 1 203 ? -24.484 9.587 13.802 1.00 94.06 203 SER A O 1
ATOM 1586 N N . ASP A 1 204 ? -22.645 10.753 14.382 1.00 95.69 204 ASP A N 1
ATOM 1587 C CA . ASP A 1 204 ? -21.736 9.616 14.411 1.00 95.69 204 ASP A CA 1
ATOM 1588 C C . ASP A 1 204 ? -21.787 8.939 15.788 1.00 95.69 204 ASP A C 1
ATOM 1590 O O . ASP A 1 204 ? -22.067 9.574 16.805 1.00 95.69 204 ASP A O 1
ATOM 1594 N N . CYS A 1 205 ? -21.537 7.636 15.822 1.00 97.25 205 CYS A N 1
ATOM 1595 C CA . CYS A 1 205 ? -21.644 6.785 17.000 1.00 97.25 205 CYS A CA 1
ATOM 1596 C C . CYS A 1 205 ? -20.290 6.135 17.287 1.00 97.25 205 CYS A C 1
ATOM 1598 O O . CYS A 1 205 ? -19.729 5.469 16.418 1.00 97.25 205 CYS A O 1
ATOM 1600 N N . ILE A 1 206 ? -19.781 6.310 18.507 1.00 97.81 206 ILE A N 1
ATOM 1601 C CA . ILE A 1 206 ? -18.485 5.788 18.946 1.00 97.81 206 ILE A CA 1
ATOM 1602 C C . ILE A 1 206 ? -18.664 4.774 20.070 1.00 97.81 206 ILE A C 1
ATOM 1604 O O . ILE A 1 206 ? -19.356 5.011 21.061 1.00 97.81 206 ILE A O 1
ATOM 1608 N N . SER A 1 207 ? -17.994 3.635 19.924 1.00 98.19 207 SER A N 1
ATOM 1609 C CA . SER A 1 207 ? -17.812 2.647 20.987 1.00 98.19 207 SER A CA 1
ATOM 1610 C C . SER A 1 207 ? -16.331 2.316 21.140 1.00 98.19 207 SER A C 1
ATOM 1612 O O . SER A 1 207 ? -15.591 2.331 20.159 1.00 98.19 207 SER A O 1
ATOM 1614 N N . ILE A 1 208 ? -15.898 1.993 22.358 1.00 97.12 208 ILE A N 1
ATOM 1615 C CA . ILE A 1 208 ? -14.515 1.597 22.652 1.00 97.12 208 ILE A CA 1
ATOM 1616 C C . ILE A 1 208 ? -14.534 0.239 23.345 1.00 97.12 208 ILE A C 1
ATOM 1618 O O . ILE A 1 208 ? -15.178 0.078 24.383 1.00 97.12 208 ILE A O 1
ATOM 1622 N N . VAL A 1 209 ? -13.796 -0.713 22.783 1.00 95.06 209 VAL A N 1
ATOM 1623 C CA . VAL A 1 209 ? -13.513 -2.034 23.347 1.00 95.06 209 VAL A CA 1
ATOM 1624 C C . VAL A 1 209 ? -12.006 -2.159 23.509 1.00 95.06 209 VAL A C 1
ATOM 1626 O O . VAL A 1 209 ? -11.256 -1.858 22.584 1.00 95.06 209 VAL A O 1
ATOM 1629 N N . VAL A 1 210 ? -11.561 -2.626 24.669 1.00 92.25 210 VAL A N 1
ATOM 1630 C CA . VAL A 1 210 ? -10.154 -2.957 24.916 1.00 92.25 210 VAL A CA 1
ATOM 1631 C C . VAL A 1 210 ? -9.960 -4.464 25.007 1.00 92.25 210 VAL A C 1
ATOM 1633 O O . VAL A 1 210 ? -10.856 -5.190 25.449 1.00 92.25 210 VAL A O 1
ATOM 1636 N N . TYR A 1 211 ? -8.781 -4.932 24.604 1.00 86.25 211 TYR A N 1
ATOM 1637 C CA . TYR A 1 211 ? -8.325 -6.300 24.837 1.00 86.25 211 TYR A CA 1
ATOM 1638 C C . TYR A 1 211 ? -6.888 -6.315 25.364 1.00 86.25 211 TYR A C 1
ATOM 1640 O O . TYR A 1 211 ? -6.149 -5.342 25.221 1.00 86.25 211 TYR A O 1
ATOM 1648 N N . ALA A 1 212 ? -6.517 -7.452 25.966 1.00 74.06 212 ALA A N 1
ATOM 1649 C CA . ALA A 1 212 ? -5.405 -7.566 26.911 1.00 74.06 212 ALA A CA 1
ATOM 1650 C C . ALA A 1 212 ? -5.637 -6.749 28.198 1.00 74.06 212 ALA A C 1
ATOM 1652 O O . ALA A 1 212 ? -6.489 -5.864 28.246 1.00 74.06 212 ALA A O 1
ATOM 1653 N N . GLY A 1 213 ? -4.934 -7.096 29.281 1.00 62.44 213 GLY A N 1
ATOM 1654 C CA . GLY A 1 213 ? -5.060 -6.428 30.587 1.00 62.44 213 GLY A CA 1
ATOM 1655 C C . GLY A 1 213 ? -6.385 -6.708 31.303 1.00 62.44 213 GLY A C 1
ATOM 1656 O O . GLY A 1 213 ? -6.414 -7.422 32.306 1.00 62.44 213 GLY A O 1
ATOM 1657 N N . ALA A 1 214 ? -7.478 -6.172 30.762 1.00 56.78 214 ALA A N 1
ATOM 1658 C CA . ALA A 1 214 ? -8.857 -6.446 31.139 1.00 56.78 214 ALA A CA 1
ATOM 1659 C C . ALA A 1 214 ? -9.777 -6.275 29.913 1.00 56.78 214 ALA A C 1
ATOM 1661 O O . ALA A 1 214 ? -10.206 -5.163 29.615 1.00 56.78 214 ALA A O 1
ATOM 1662 N N . SER A 1 215 ? -10.099 -7.370 29.213 1.00 69.44 215 SER A N 1
ATOM 1663 C CA . SER A 1 215 ? -11.017 -7.351 28.062 1.00 69.44 215 SER A CA 1
ATOM 1664 C C . SER A 1 215 ? -12.384 -6.766 28.444 1.00 69.44 215 SER A C 1
ATOM 1666 O O . SER A 1 215 ? -13.025 -7.262 29.377 1.00 69.44 215 SER A O 1
ATOM 1668 N N . GLY A 1 216 ? -12.867 -5.746 27.728 1.00 85.00 216 GLY A N 1
ATOM 1669 C CA . GLY A 1 216 ? -14.148 -5.123 28.066 1.00 85.00 216 GLY A CA 1
ATOM 1670 C C . GLY A 1 216 ? -14.543 -3.896 27.245 1.00 85.00 216 GLY A C 1
ATOM 1671 O O . GLY A 1 216 ? -13.751 -3.329 26.495 1.00 85.00 216 GLY A O 1
ATOM 1672 N N . VAL A 1 217 ? -15.799 -3.479 27.424 1.00 93.62 217 VAL A N 1
ATOM 1673 C CA . VAL A 1 217 ? -16.357 -2.245 26.854 1.00 93.62 217 VAL A CA 1
ATOM 1674 C C . VAL A 1 217 ? -16.006 -1.060 27.753 1.00 93.62 217 VAL A C 1
ATOM 1676 O O . VAL A 1 217 ? -16.342 -1.065 28.937 1.00 93.62 217 VAL A O 1
ATOM 1679 N N . VAL A 1 218 ? -15.377 -0.038 27.176 1.00 95.25 218 VAL A N 1
ATOM 1680 C CA . VAL A 1 218 ? -15.073 1.245 27.832 1.00 95.25 218 VAL A CA 1
ATOM 1681 C C . VAL A 1 218 ? -16.134 2.292 27.480 1.00 95.25 218 VAL A C 1
ATOM 1683 O O . VAL A 1 218 ? -16.598 3.005 28.365 1.00 95.25 218 VAL A O 1
ATOM 1686 N N . LEU A 1 219 ? -16.577 2.341 26.215 1.00 96.81 219 LEU A N 1
ATOM 1687 C CA . LEU A 1 219 ? -17.693 3.180 25.752 1.00 96.81 219 LEU A CA 1
ATOM 1688 C C . LEU A 1 219 ? -18.664 2.380 24.879 1.00 96.81 219 LEU A C 1
ATOM 1690 O O . LEU A 1 219 ? -18.245 1.560 24.064 1.00 96.81 219 LEU A O 1
ATOM 1694 N N . ASP A 1 220 ? -19.956 2.662 25.035 1.00 97.31 220 ASP A N 1
ATOM 1695 C CA . ASP A 1 220 ? -21.072 1.904 24.460 1.00 97.31 220 ASP A CA 1
ATOM 1696 C C . ASP A 1 220 ? -22.059 2.844 23.741 1.00 97.31 220 ASP A C 1
ATOM 1698 O O . ASP A 1 220 ? -23.104 3.199 24.286 1.00 97.31 220 ASP A O 1
ATOM 1702 N N . GLY A 1 221 ? -21.707 3.262 22.522 1.00 96.00 221 GLY A N 1
ATOM 1703 C CA . GLY A 1 221 ? -22.545 4.098 21.655 1.00 96.00 221 GLY A CA 1
ATOM 1704 C C . GLY A 1 221 ? -22.745 5.533 22.145 1.00 96.00 221 GLY A C 1
ATOM 1705 O O . GLY A 1 221 ? -23.872 5.948 22.417 1.00 96.00 221 GLY A O 1
ATOM 1706 N N . VAL A 1 222 ? -21.656 6.299 22.251 1.00 97.19 222 VAL A N 1
ATOM 1707 C CA . VAL A 1 222 ? -21.695 7.749 22.518 1.00 97.19 222 VAL A CA 1
ATOM 1708 C C . VAL A 1 222 ? -21.722 8.548 21.211 1.00 97.19 222 VAL A C 1
ATOM 1710 O O . VAL A 1 222 ? -21.282 8.051 20.176 1.00 97.19 222 VAL A O 1
ATOM 1713 N N . ALA A 1 223 ? -22.221 9.787 21.245 1.00 97.12 223 ALA A N 1
ATOM 1714 C CA . ALA A 1 223 ? -22.187 10.672 20.079 1.00 97.12 223 ALA A CA 1
ATOM 1715 C C . ALA A 1 223 ? -20.741 11.074 19.744 1.00 97.12 223 ALA A C 1
ATOM 1717 O O . ALA A 1 223 ? -19.963 11.395 20.642 1.00 97.12 223 ALA A O 1
ATOM 1718 N N . GLY A 1 224 ? -20.384 11.086 18.458 1.00 93.25 224 GLY A N 1
ATOM 1719 C CA . GLY A 1 224 ? -19.010 11.313 17.998 1.00 93.25 224 GLY A CA 1
ATOM 1720 C C . GLY A 1 224 ? -18.426 12.675 18.378 1.00 93.25 224 GLY A C 1
ATOM 1721 O O . GLY A 1 224 ? -17.215 12.794 18.523 1.00 93.25 224 GLY A O 1
ATOM 1722 N N . ASN A 1 225 ? -19.279 13.677 18.609 1.00 93.12 225 ASN A N 1
ATOM 1723 C CA . ASN A 1 225 ? -18.884 15.010 19.063 1.00 93.12 225 ASN A CA 1
ATOM 1724 C C . ASN A 1 225 ? -18.827 15.181 20.597 1.00 93.12 225 ASN A C 1
ATOM 1726 O O . ASN A 1 225 ? -18.563 16.292 21.059 1.00 93.12 225 ASN A O 1
ATOM 1730 N N . ASP A 1 226 ? -19.044 14.132 21.402 1.00 95.31 226 ASP A N 1
ATOM 1731 C CA . ASP A 1 226 ? -18.747 14.169 22.845 1.00 95.31 226 ASP A CA 1
ATOM 1732 C C . ASP A 1 226 ? -17.242 13.951 23.085 1.00 95.31 226 ASP A C 1
ATOM 1734 O O . ASP A 1 226 ? -16.798 12.979 23.700 1.00 95.31 226 ASP A O 1
ATOM 1738 N N . GLU A 1 227 ? -16.436 14.884 22.564 1.00 91.25 227 GLU A N 1
ATOM 1739 C CA . GLU A 1 227 ? -14.976 14.884 22.701 1.00 91.25 227 GLU A CA 1
ATOM 1740 C C . GLU A 1 227 ? -14.543 14.748 24.167 1.00 91.25 227 GLU A C 1
ATOM 1742 O O . GLU A 1 227 ? -13.525 14.127 24.453 1.00 91.25 227 GLU A O 1
ATOM 1747 N N . SER A 1 228 ? -15.307 15.309 25.112 1.00 92.75 228 SER A N 1
ATOM 1748 C CA . SER A 1 228 ? -14.969 15.246 26.535 1.00 92.75 228 SER A CA 1
ATOM 1749 C C . SER A 1 228 ? -15.038 13.813 27.056 1.00 92.75 228 SER A C 1
ATOM 1751 O O . SER A 1 228 ? -14.088 13.358 27.689 1.00 92.75 228 SER A O 1
ATOM 1753 N N . LEU A 1 229 ? -16.135 13.100 26.782 1.00 95.62 229 LEU A N 1
ATOM 1754 C CA . LEU A 1 229 ? -16.325 11.724 27.238 1.00 95.62 229 LEU A CA 1
ATOM 1755 C C . LEU A 1 229 ? -15.406 10.741 26.498 1.00 95.62 229 LEU A C 1
ATOM 1757 O O . LEU A 1 229 ? -14.861 9.824 27.114 1.00 95.62 229 LEU A O 1
ATOM 1761 N N . ILE A 1 230 ? -15.194 10.947 25.194 1.00 95.25 230 ILE A N 1
ATOM 1762 C CA . ILE A 1 230 ? -14.312 10.089 24.393 1.00 95.25 230 ILE A CA 1
ATOM 1763 C C . ILE A 1 230 ? -12.846 10.274 24.809 1.00 95.25 230 ILE A C 1
ATOM 1765 O O . ILE A 1 230 ? -12.145 9.285 25.025 1.00 95.25 230 ILE A O 1
ATOM 1769 N N . ASN A 1 231 ? -12.387 11.514 25.002 1.00 93.62 231 ASN A N 1
ATOM 1770 C CA . ASN A 1 231 ? -11.009 11.775 25.422 1.00 93.62 231 ASN A CA 1
ATOM 1771 C C . ASN A 1 231 ? -10.764 11.354 26.886 1.00 93.62 231 ASN A C 1
ATOM 1773 O O . ASN A 1 231 ? -9.680 10.860 27.185 1.00 93.62 231 ASN A O 1
ATOM 1777 N N . GLU A 1 232 ? -11.745 11.470 27.795 1.00 95.31 232 GLU A N 1
ATOM 1778 C CA . GLU A 1 232 ? -11.626 10.933 29.165 1.00 95.31 232 GLU A CA 1
ATOM 1779 C C . GLU A 1 232 ? -11.478 9.401 29.157 1.00 95.31 232 GLU A C 1
ATOM 1781 O O . GLU A 1 232 ? -10.600 8.857 29.832 1.00 95.31 232 GLU A O 1
ATOM 1786 N N . ALA A 1 233 ? -12.263 8.702 28.329 1.00 95.56 233 ALA A N 1
ATOM 1787 C CA . ALA A 1 233 ? -12.142 7.258 28.150 1.00 95.56 233 ALA A CA 1
ATOM 1788 C C . ALA A 1 233 ? -10.778 6.855 27.562 1.00 95.56 233 ALA A C 1
ATOM 1790 O O . ALA A 1 233 ? -10.124 5.969 28.113 1.00 95.56 233 ALA A O 1
ATOM 1791 N N . LEU A 1 234 ? -10.309 7.528 26.503 1.00 94.44 234 LEU A N 1
ATOM 1792 C CA . LEU A 1 234 ? -8.999 7.273 25.889 1.00 94.44 234 LEU A CA 1
ATOM 1793 C C . LEU A 1 234 ? -7.847 7.549 26.865 1.00 94.44 234 LEU A C 1
ATOM 1795 O O . LEU A 1 234 ? -6.925 6.740 26.978 1.00 94.44 234 LEU A O 1
ATOM 1799 N N . GLU A 1 235 ? -7.892 8.651 27.616 1.00 94.12 235 GLU A N 1
ATOM 1800 C CA . GLU A 1 235 ? -6.848 8.957 28.595 1.00 94.12 235 GLU A CA 1
ATOM 1801 C C . GLU A 1 235 ? -6.854 8.003 29.798 1.00 94.12 235 GLU A C 1
ATOM 1803 O O . GLU A 1 235 ? -5.776 7.715 30.316 1.00 94.12 235 GLU A O 1
ATOM 1808 N N . SER A 1 236 ? -7.990 7.401 30.169 1.00 92.94 236 SER A N 1
ATOM 1809 C CA . SER A 1 236 ? -8.051 6.385 31.237 1.00 92.94 236 SER A CA 1
ATOM 1810 C C . SER A 1 236 ? -7.387 5.034 30.915 1.00 92.94 236 SER A C 1
ATOM 1812 O O . SER A 1 236 ? -7.222 4.217 31.819 1.00 92.94 236 SER A O 1
ATOM 1814 N N . LEU A 1 237 ? -7.000 4.776 29.658 1.00 92.88 237 LEU A N 1
ATOM 1815 C CA . LEU A 1 237 ? -6.410 3.491 29.263 1.00 92.88 237 LEU A CA 1
ATOM 1816 C C . LEU A 1 237 ? -4.967 3.344 29.774 1.00 92.88 237 LEU A C 1
ATOM 1818 O O . LEU A 1 237 ? -4.121 4.206 29.517 1.00 92.88 237 LEU A O 1
ATOM 1822 N N . GLU A 1 238 ? -4.666 2.222 30.426 1.00 90.81 238 GLU A N 1
ATOM 1823 C CA . GLU A 1 238 ? -3.325 1.854 30.900 1.00 90.81 238 GLU A CA 1
ATOM 1824 C C . GLU A 1 238 ? -2.877 0.528 30.265 1.00 90.81 238 GLU A C 1
ATOM 1826 O O . GLU A 1 238 ? -3.671 -0.401 30.134 1.00 90.81 238 GLU A O 1
ATOM 1831 N N . ALA A 1 239 ? -1.602 0.440 29.878 1.00 89.31 239 ALA A N 1
ATOM 1832 C CA . ALA A 1 239 ? -1.016 -0.758 29.277 1.00 89.31 239 ALA A CA 1
ATOM 1833 C C . ALA A 1 239 ? -0.699 -1.822 30.347 1.00 89.31 239 ALA A C 1
ATOM 1835 O O . ALA A 1 239 ? -0.007 -1.530 31.326 1.00 89.31 239 ALA A O 1
ATOM 1836 N N . GLY A 1 240 ? -1.150 -3.066 30.165 1.00 81.50 240 GLY A N 1
ATOM 1837 C CA . GLY A 1 240 ? -0.884 -4.143 31.115 1.00 81.50 240 GLY A CA 1
ATOM 1838 C C . GLY A 1 240 ? -1.424 -5.524 30.734 1.00 81.50 240 GLY A C 1
ATOM 1839 O O . GLY A 1 240 ? -2.194 -5.703 29.798 1.00 81.50 240 GLY A O 1
ATOM 1840 N N . GLY A 1 241 ? -1.015 -6.528 31.514 1.00 70.25 241 GLY A N 1
ATOM 1841 C CA . GLY A 1 241 ? -1.470 -7.916 31.386 1.00 70.25 241 GLY A CA 1
ATOM 1842 C C . GLY A 1 241 ? -1.102 -8.606 30.067 1.00 70.25 241 GLY A C 1
ATOM 1843 O O . GLY A 1 241 ? -0.223 -8.164 29.329 1.00 70.25 241 GLY A O 1
ATOM 1844 N N . SER A 1 242 ? -1.763 -9.738 29.817 1.00 63.75 242 SER A N 1
ATOM 1845 C CA . SER A 1 242 ? -1.525 -10.613 28.662 1.00 63.75 242 SER A CA 1
ATOM 1846 C C . SER A 1 242 ? -2.671 -10.551 27.655 1.00 63.75 242 SER A C 1
ATOM 1848 O O . SER A 1 242 ? -3.819 -10.293 28.019 1.00 63.75 242 SER A O 1
ATOM 1850 N N . THR A 1 243 ? -2.329 -10.805 26.399 1.00 61.50 243 THR A N 1
ATOM 1851 C CA . THR A 1 243 ? -3.166 -10.684 25.205 1.00 61.50 243 THR A CA 1
ATOM 1852 C C . THR A 1 243 ? -4.349 -11.664 25.160 1.00 61.50 243 THR A C 1
ATOM 1854 O O . THR A 1 243 ? -4.224 -12.821 25.561 1.00 61.50 243 THR A O 1
ATOM 1857 N N . ALA A 1 244 ? -5.499 -11.197 24.653 1.00 64.50 244 ALA A N 1
ATOM 1858 C CA . ALA A 1 244 ? -6.734 -11.979 24.480 1.00 64.50 244 ALA A CA 1
ATOM 1859 C C . ALA A 1 244 ? -7.610 -11.462 23.306 1.00 64.50 244 ALA A C 1
ATOM 1861 O O . ALA A 1 244 ? -8.823 -11.276 23.450 1.00 64.50 244 ALA A O 1
ATOM 1862 N N . GLY A 1 245 ? -7.005 -11.171 22.145 1.00 65.62 245 GLY A N 1
ATOM 1863 C CA . GLY A 1 245 ? -7.648 -10.433 21.038 1.00 65.62 245 GLY A CA 1
ATOM 1864 C C . GLY A 1 245 ? -8.934 -11.068 20.487 1.00 65.62 245 GLY A C 1
ATOM 1865 O O . GLY A 1 245 ? -9.882 -10.364 20.129 1.00 65.62 245 GLY A O 1
ATOM 1866 N N . ALA A 1 246 ? -9.024 -12.401 20.520 1.00 69.69 246 ALA A N 1
ATOM 1867 C CA . ALA A 1 246 ? -10.179 -13.162 20.038 1.00 69.69 246 ALA A CA 1
ATOM 1868 C C . ALA A 1 246 ? -11.500 -12.889 20.797 1.00 69.69 246 ALA A C 1
ATOM 1870 O O . ALA A 1 246 ? -12.575 -13.094 20.231 1.00 69.69 246 ALA A O 1
ATOM 1871 N N . GLU A 1 247 ? -11.451 -12.419 22.049 1.00 78.44 247 GLU A N 1
ATOM 1872 C CA . GLU A 1 247 ? -12.652 -11.978 22.781 1.00 78.44 247 GLU A CA 1
ATOM 1873 C C . GLU A 1 247 ? -13.015 -10.525 22.439 1.00 78.44 247 GLU A C 1
ATOM 1875 O O . GLU A 1 247 ? -14.190 -10.201 22.246 1.00 78.44 247 GLU A O 1
ATOM 1880 N N . GLY A 1 248 ? -12.001 -9.664 22.289 1.00 86.94 248 GLY A N 1
ATOM 1881 C CA . GLY A 1 248 ? -12.166 -8.259 21.917 1.00 86.94 248 GLY A CA 1
ATOM 1882 C C . GLY A 1 248 ? -12.849 -8.082 20.560 1.00 86.94 248 GLY A C 1
ATOM 1883 O O . GLY A 1 248 ? -13.800 -7.308 20.454 1.00 86.94 248 GLY A O 1
ATOM 1884 N N . ILE A 1 249 ? -12.446 -8.849 19.538 1.00 87.94 249 ILE A N 1
ATOM 1885 C CA . ILE A 1 249 ? -13.057 -8.760 18.200 1.00 87.94 249 ILE A CA 1
ATOM 1886 C C . ILE A 1 249 ? -14.543 -9.144 18.204 1.00 87.94 249 ILE A C 1
ATOM 1888 O O . ILE A 1 249 ? -15.357 -8.500 17.543 1.00 87.94 249 ILE A O 1
ATOM 1892 N N . ALA A 1 250 ? -14.924 -10.158 18.989 1.00 88.38 250 ALA A N 1
ATOM 1893 C CA . ALA A 1 250 ? -16.312 -10.594 19.099 1.00 88.38 250 ALA A CA 1
ATOM 1894 C C . ALA A 1 250 ? -17.181 -9.512 19.758 1.00 88.38 250 ALA A C 1
ATOM 1896 O O . ALA A 1 250 ? -18.275 -9.224 19.273 1.00 88.38 250 ALA A O 1
ATOM 1897 N N . MET A 1 251 ? -16.661 -8.876 20.812 1.00 91.88 251 MET A N 1
ATOM 1898 C CA . MET A 1 251 ? -17.321 -7.789 21.537 1.00 91.88 251 MET A CA 1
ATOM 1899 C C . MET A 1 251 ? -17.419 -6.505 20.698 1.00 91.88 251 MET A C 1
ATOM 1901 O O . MET A 1 251 ? -18.477 -5.877 20.657 1.00 91.88 251 MET A O 1
ATOM 1905 N N . ALA A 1 252 ? -16.367 -6.148 19.954 1.00 95.06 252 ALA A N 1
ATOM 1906 C CA . ALA A 1 252 ? -16.393 -5.016 19.027 1.00 95.06 252 ALA A CA 1
ATOM 1907 C C . ALA A 1 252 ? -17.461 -5.205 17.937 1.00 95.06 252 ALA A C 1
ATOM 1909 O O . ALA A 1 252 ? -18.277 -4.317 17.682 1.00 95.06 252 ALA A O 1
ATOM 1910 N N . TYR A 1 253 ? -17.533 -6.405 17.360 1.00 95.50 253 TYR A N 1
ATOM 1911 C CA . TYR A 1 253 ? -18.559 -6.763 16.387 1.00 95.50 253 TYR A CA 1
ATOM 1912 C C . TYR A 1 253 ? -19.968 -6.983 16.973 1.00 95.50 253 TYR A C 1
ATOM 1914 O O . TYR A 1 253 ? -20.917 -7.099 16.191 1.00 95.50 253 TYR A O 1
ATOM 1922 N N . GLU A 1 254 ? -20.134 -7.071 18.297 1.00 95.69 254 GLU A N 1
ATOM 1923 C CA . GLU A 1 254 ? -21.444 -7.024 18.964 1.00 95.69 254 GLU A CA 1
ATOM 1924 C C . GLU A 1 254 ? -21.922 -5.572 19.093 1.00 95.69 254 GLU A C 1
ATOM 1926 O O . GLU A 1 254 ? -23.054 -5.268 18.716 1.00 95.69 254 GLU A O 1
ATOM 1931 N N . LEU A 1 255 ? -21.051 -4.649 19.523 1.00 97.50 255 LEU A N 1
ATOM 1932 C CA . LEU A 1 255 ? -21.373 -3.217 19.575 1.00 97.50 255 LEU A CA 1
ATOM 1933 C C . LEU A 1 255 ? -21.645 -2.632 18.181 1.00 97.50 255 LEU A C 1
ATOM 1935 O O . LEU A 1 255 ? -22.582 -1.851 18.018 1.00 97.50 255 LEU A O 1
ATOM 1939 N N . ALA A 1 256 ? -20.901 -3.072 17.161 1.00 97.88 256 ALA A N 1
ATOM 1940 C CA . ALA A 1 256 ? -21.127 -2.655 15.779 1.00 97.88 256 ALA A CA 1
ATOM 1941 C C . ALA A 1 256 ? -22.503 -3.103 15.241 1.00 97.88 256 ALA A C 1
ATOM 1943 O O . ALA A 1 256 ? -23.147 -2.354 14.512 1.00 97.88 256 ALA A O 1
ATOM 1944 N N . GLU A 1 257 ? -22.990 -4.291 15.628 1.00 97.75 257 GLU A N 1
ATOM 1945 C CA . GLU A 1 257 ? -24.349 -4.752 15.288 1.00 97.75 257 GLU A CA 1
ATOM 1946 C C . GLU A 1 257 ? -25.434 -4.078 16.141 1.00 97.75 257 GLU A C 1
ATOM 1948 O O . GLU A 1 257 ? -26.533 -3.823 15.649 1.00 97.75 257 GLU A O 1
ATOM 1953 N N . LYS A 1 258 ? -25.136 -3.773 17.408 1.00 98.12 258 LYS A N 1
ATOM 1954 C CA . LYS A 1 258 ? -26.051 -3.111 18.348 1.00 98.12 258 LYS A CA 1
ATOM 1955 C C . LYS A 1 258 ? -26.386 -1.679 17.930 1.00 98.12 258 LYS A C 1
ATOM 1957 O O . LYS A 1 258 ? -27.549 -1.287 18.008 1.00 98.12 258 LYS A O 1
ATOM 1962 N N . HIS A 1 259 ? -25.380 -0.924 17.493 1.00 98.12 259 HIS A N 1
ATOM 1963 C CA . HIS A 1 259 ? -25.498 0.486 17.104 1.00 98.12 259 HIS A CA 1
ATOM 1964 C C . HIS A 1 259 ? -25.525 0.687 15.579 1.00 98.12 259 HIS A C 1
ATOM 1966 O O . HIS A 1 259 ? -25.227 1.772 15.087 1.00 98.12 259 HIS A O 1
ATOM 1972 N N . PHE A 1 260 ? -25.869 -0.362 14.823 1.00 97.94 260 PHE A N 1
ATOM 1973 C CA . PHE A 1 260 ? -25.768 -0.382 13.364 1.00 97.94 260 PHE A CA 1
ATOM 1974 C C . PHE A 1 260 ? -26.576 0.740 12.685 1.00 97.94 260 PHE A C 1
ATOM 1976 O O . PHE A 1 260 ? -27.810 0.775 12.751 1.00 97.94 260 PHE A O 1
ATOM 1983 N N . ILE A 1 261 ? -25.882 1.624 11.966 1.00 96.44 261 ILE A N 1
ATOM 1984 C CA . ILE A 1 261 ? -26.485 2.713 11.195 1.00 96.44 261 ILE A CA 1
ATOM 1985 C C . ILE A 1 261 ? -26.822 2.191 9.799 1.00 96.44 261 ILE A C 1
ATOM 1987 O O . ILE A 1 261 ? -25.942 1.970 8.968 1.00 96.44 261 ILE A O 1
ATOM 1991 N N . LYS A 1 262 ? -28.117 2.009 9.522 1.00 92.75 262 LYS A N 1
ATOM 1992 C CA . LYS A 1 262 ? -28.594 1.671 8.175 1.00 92.75 262 LYS A CA 1
ATOM 1993 C C . LYS A 1 262 ? -28.277 2.819 7.208 1.00 92.75 262 LYS A C 1
ATOM 1995 O O . LYS A 1 262 ? -28.563 3.969 7.522 1.00 92.75 262 LYS A O 1
ATOM 2000 N N . ASP A 1 263 ? -27.758 2.478 6.029 1.00 88.25 263 ASP A N 1
ATOM 2001 C CA . ASP A 1 263 ? -27.371 3.418 4.963 1.00 88.25 263 ASP A CA 1
ATOM 2002 C C . ASP A 1 263 ? -26.252 4.404 5.384 1.00 88.25 263 ASP A C 1
ATOM 2004 O O . ASP A 1 263 ? -26.078 5.459 4.777 1.00 88.25 263 ASP A O 1
ATOM 2008 N N . GLY A 1 264 ? -25.485 4.049 6.424 1.00 91.06 264 GLY A N 1
ATOM 2009 C CA . GLY A 1 264 ? -24.273 4.737 6.871 1.00 91.06 264 GLY A CA 1
ATOM 2010 C C . GLY A 1 264 ? -23.075 3.786 6.960 1.00 91.06 264 GLY A C 1
ATOM 2011 O O . GLY A 1 264 ? -23.195 2.580 6.735 1.00 91.06 264 GLY A O 1
ATOM 2012 N N . ASN A 1 265 ? -21.907 4.329 7.299 1.00 92.06 265 ASN A N 1
ATOM 2013 C CA . ASN A 1 265 ? -20.687 3.541 7.484 1.00 92.06 265 ASN A CA 1
ATOM 2014 C C . ASN A 1 265 ? -20.723 2.817 8.843 1.00 92.06 265 ASN A C 1
ATOM 2016 O O . ASN A 1 265 ? -21.030 3.427 9.866 1.00 92.06 265 ASN A O 1
ATOM 2020 N N . ASN A 1 266 ? -20.383 1.529 8.866 1.00 95.56 266 ASN A N 1
ATOM 2021 C CA . ASN A 1 266 ? -20.240 0.741 10.091 1.00 95.56 266 ASN A CA 1
ATOM 2022 C C . ASN A 1 266 ? -18.888 0.029 10.038 1.00 95.56 266 ASN A C 1
ATOM 2024 O O . ASN A 1 266 ? -18.650 -0.776 9.136 1.00 95.56 266 ASN A O 1
ATOM 2028 N N . ARG A 1 267 ? -17.989 0.331 10.980 1.00 95.56 267 ARG A N 1
ATOM 2029 C CA . ARG A 1 267 ? -16.607 -0.156 10.917 1.00 95.56 267 ARG A CA 1
ATOM 2030 C C . ARG A 1 267 ? -16.009 -0.422 12.292 1.00 95.56 267 ARG A C 1
ATOM 2032 O O . ARG A 1 267 ? -16.134 0.391 13.206 1.00 95.56 267 ARG A O 1
ATOM 2039 N N . VAL A 1 268 ? -15.311 -1.545 12.417 1.00 96.50 268 VAL A N 1
ATOM 2040 C CA . VAL A 1 268 ? -14.363 -1.786 13.508 1.00 96.50 268 VAL A CA 1
ATOM 2041 C C . VAL A 1 268 ? -13.008 -1.213 13.091 1.00 96.50 268 VAL A C 1
ATOM 2043 O O . VAL A 1 268 ? -12.569 -1.428 11.963 1.00 96.50 268 VAL A O 1
ATOM 2046 N N . ILE A 1 269 ? -12.343 -0.482 13.982 1.00 95.62 269 ILE A N 1
ATOM 2047 C CA . ILE A 1 269 ? -10.961 -0.025 13.790 1.00 95.62 269 ILE A CA 1
ATOM 2048 C C . ILE A 1 269 ? -10.109 -0.716 14.851 1.00 95.62 269 ILE A C 1
ATOM 2050 O O . ILE A 1 269 ? -10.202 -0.376 16.031 1.00 95.62 269 ILE A O 1
ATOM 2054 N N . LEU A 1 270 ? -9.319 -1.704 14.433 1.00 94.44 270 LEU A N 1
ATOM 2055 C CA . LEU A 1 270 ? -8.334 -2.382 15.276 1.00 94.44 270 LEU A CA 1
ATOM 2056 C C . LEU A 1 270 ? -7.065 -1.527 15.370 1.00 94.44 270 LEU A C 1
ATOM 2058 O O . LEU A 1 270 ? -6.596 -1.030 14.351 1.00 94.44 270 LEU A O 1
ATOM 2062 N N . ALA A 1 271 ? -6.483 -1.391 16.561 1.00 94.38 271 ALA A N 1
ATOM 2063 C CA . ALA A 1 271 ? -5.176 -0.762 16.748 1.00 94.38 271 ALA A CA 1
ATOM 2064 C C . ALA A 1 271 ? -4.281 -1.576 17.697 1.00 94.38 271 ALA A C 1
ATOM 2066 O O . ALA A 1 271 ? -4.682 -1.821 18.834 1.00 94.38 271 ALA A O 1
ATOM 2067 N N . THR A 1 272 ? -3.090 -1.985 17.238 1.00 91.62 272 THR A N 1
ATOM 2068 C CA . THR A 1 272 ? -2.193 -2.947 17.924 1.00 91.62 272 THR A CA 1
ATOM 2069 C C . THR A 1 272 ? -0.714 -2.766 17.538 1.00 91.62 272 THR A C 1
ATOM 2071 O O . THR A 1 272 ? -0.409 -2.101 16.548 1.00 91.62 272 THR A O 1
ATOM 2074 N N . ASP A 1 273 ? 0.211 -3.369 18.300 1.00 87.62 273 ASP A N 1
ATOM 2075 C CA . ASP A 1 273 ? 1.624 -3.534 17.908 1.00 87.62 273 ASP A CA 1
ATOM 2076 C C . ASP A 1 273 ? 1.934 -4.852 17.167 1.00 87.62 273 ASP A C 1
ATOM 2078 O O . ASP A 1 273 ? 3.086 -5.100 16.808 1.00 87.62 273 ASP A O 1
ATOM 2082 N N . GLY A 1 274 ? 0.906 -5.666 16.894 1.00 79.19 274 GLY A N 1
ATOM 2083 C CA . GLY A 1 274 ? 0.970 -6.868 16.056 1.00 79.19 274 GLY A CA 1
ATOM 2084 C C . GLY A 1 274 ? 0.523 -8.160 16.749 1.00 79.19 274 GLY A C 1
ATOM 2085 O O . GLY A 1 274 ? 0.240 -9.148 16.069 1.00 79.19 274 GLY A O 1
ATOM 2086 N N . ASP A 1 275 ? 0.412 -8.180 18.081 1.00 73.06 275 ASP A N 1
ATOM 2087 C CA . ASP A 1 275 ? -0.003 -9.370 18.839 1.00 73.06 275 ASP A CA 1
ATOM 2088 C C . ASP A 1 275 ? -1.535 -9.509 18.938 1.00 73.06 275 ASP A C 1
ATOM 2090 O O . ASP A 1 275 ? -2.126 -9.426 20.008 1.00 73.06 275 ASP A O 1
ATOM 2094 N N . PHE A 1 276 ? -2.224 -9.714 17.813 1.00 70.56 276 PHE A N 1
ATOM 2095 C CA . PHE A 1 276 ? -3.688 -9.886 17.828 1.00 70.56 276 PHE A CA 1
ATOM 2096 C C . PHE A 1 276 ? -4.137 -11.336 18.095 1.00 70.56 276 PHE A C 1
ATOM 2098 O O . PHE A 1 276 ? -5.192 -11.582 18.686 1.00 70.56 276 PHE A O 1
ATOM 2105 N N . ASN A 1 277 ? -3.323 -12.318 17.692 1.00 55.78 277 ASN A N 1
ATOM 2106 C CA . ASN A 1 277 ? -3.744 -13.719 17.544 1.00 55.78 277 ASN A CA 1
ATOM 2107 C C . ASN A 1 277 ? -3.604 -14.580 18.816 1.00 55.78 277 ASN A C 1
ATOM 2109 O O . ASN A 1 277 ? -3.711 -15.806 18.744 1.00 55.78 277 ASN A O 1
ATOM 2113 N N . VAL A 1 278 ? -3.399 -13.984 19.996 1.00 52.19 278 VAL A N 1
ATOM 2114 C CA . VAL A 1 278 ? -3.389 -14.743 21.259 1.00 52.19 278 VAL A CA 1
ATOM 2115 C C . VAL A 1 278 ? -4.821 -15.032 21.705 1.00 52.19 278 VAL A C 1
ATOM 2117 O O . VAL A 1 278 ? -5.569 -14.155 22.145 1.00 52.19 278 VAL A O 1
ATOM 2120 N N . GLY A 1 279 ? -5.200 -16.302 21.589 1.00 54.72 279 GLY A N 1
ATOM 2121 C CA . GLY A 1 279 ? -6.503 -16.828 21.969 1.00 54.72 279 GLY A CA 1
ATOM 2122 C C . GLY A 1 279 ? -6.659 -18.295 21.548 1.00 54.72 279 GLY A C 1
ATOM 2123 O O . GLY A 1 279 ? -5.706 -18.907 21.069 1.00 54.72 279 GLY A O 1
ATOM 2124 N N . PRO A 1 280 ? -7.854 -18.886 21.717 1.00 46.06 280 PRO A N 1
ATOM 2125 C CA . PRO A 1 280 ? -8.137 -20.261 21.295 1.00 46.06 280 PRO A CA 1
ATOM 2126 C C . PRO A 1 280 ? -8.471 -20.403 19.796 1.00 46.06 280 PRO A C 1
ATOM 2128 O O . PRO A 1 280 ? -8.644 -21.525 19.324 1.00 46.06 280 PRO A O 1
ATOM 2131 N N . ASN A 1 281 ? -8.608 -19.291 19.067 1.00 59.22 281 ASN A N 1
ATOM 2132 C CA . ASN A 1 281 ? -9.015 -19.251 17.661 1.00 59.22 281 ASN A CA 1
ATOM 2133 C C . ASN A 1 281 ? -7.789 -19.179 16.742 1.00 59.22 281 ASN A C 1
ATOM 2135 O O . ASN A 1 281 ? -6.813 -18.513 17.080 1.00 59.22 281 ASN A O 1
ATOM 2139 N N . SER A 1 282 ? -7.856 -19.799 15.561 1.00 70.88 282 SER A N 1
ATOM 2140 C CA . SER A 1 282 ? -6.836 -19.586 14.530 1.00 70.88 282 SER A CA 1
ATOM 2141 C C . SER A 1 282 ? -7.069 -18.275 13.771 1.00 70.88 282 SER A C 1
ATOM 2143 O O . SER A 1 282 ? -8.181 -17.746 13.736 1.00 70.88 282 SER A O 1
ATOM 2145 N N . GLU A 1 283 ? -6.038 -17.797 13.079 1.00 75.88 283 GLU A N 1
ATOM 2146 C CA . GLU A 1 283 ? -6.128 -16.675 12.134 1.00 75.88 283 GLU A CA 1
ATOM 2147 C C . GLU A 1 283 ? -7.234 -16.902 11.083 1.00 75.88 283 GLU A C 1
ATOM 2149 O O . GLU A 1 283 ? -8.049 -16.019 10.825 1.00 75.88 283 GLU A O 1
ATOM 2154 N N . SER A 1 284 ? -7.376 -18.142 10.593 1.00 81.12 284 SER A N 1
ATOM 2155 C CA . SER A 1 284 ? -8.442 -18.535 9.656 1.00 81.12 284 SER A CA 1
ATOM 2156 C C . SER A 1 284 ? -9.860 -18.495 10.250 1.00 81.12 284 SER A C 1
ATOM 2158 O O . SER A 1 284 ? -10.842 -18.461 9.507 1.00 81.12 284 SER A O 1
ATOM 2160 N N . ASP A 1 285 ? -9.996 -18.514 11.580 1.00 82.06 285 ASP A N 1
ATOM 2161 C CA . ASP A 1 285 ? -11.280 -18.339 12.263 1.00 82.06 285 ASP A CA 1
ATOM 2162 C C . ASP A 1 285 ? -11.593 -16.856 12.494 1.00 82.06 285 ASP A C 1
ATOM 2164 O O . ASP A 1 285 ? -12.762 -16.477 12.428 1.00 82.06 285 ASP A O 1
ATOM 2168 N N . LEU A 1 286 ? -10.570 -16.017 12.707 1.00 83.31 286 LEU A N 1
ATOM 2169 C CA . LEU A 1 286 ? -10.708 -14.557 12.752 1.00 83.31 286 LEU A CA 1
ATOM 2170 C C . LEU A 1 286 ? -11.135 -14.017 11.382 1.00 83.31 286 LEU A C 1
ATOM 2172 O O . LEU A 1 286 ? -12.164 -13.347 11.303 1.00 83.31 286 LEU A O 1
ATOM 2176 N N . ILE A 1 287 ? -10.437 -14.403 10.308 1.00 88.00 287 ILE A N 1
ATOM 2177 C CA . ILE A 1 287 ? -10.797 -14.076 8.917 1.00 88.00 287 ILE A CA 1
ATOM 2178 C C . ILE A 1 287 ? -12.261 -14.450 8.636 1.00 88.00 287 ILE A C 1
ATOM 2180 O O . ILE A 1 287 ? -13.058 -13.594 8.263 1.00 88.00 287 ILE A O 1
ATOM 2184 N N . ARG A 1 288 ? -12.679 -15.682 8.959 1.00 88.19 288 ARG A N 1
ATOM 2185 C CA . ARG A 1 288 ? -14.065 -16.145 8.748 1.00 88.19 288 ARG A CA 1
ATOM 2186 C C . ARG A 1 288 ? -15.119 -15.388 9.570 1.00 88.19 288 ARG A C 1
ATOM 2188 O O . ARG A 1 288 ? -16.301 -15.388 9.218 1.00 88.19 288 ARG A O 1
ATOM 2195 N N . ILE A 1 289 ? -14.736 -14.777 10.694 1.00 88.88 289 ILE A N 1
ATOM 2196 C CA . ILE A 1 289 ? -15.611 -13.873 11.458 1.00 88.88 289 ILE A CA 1
ATOM 2197 C C . ILE A 1 289 ? -15.707 -12.517 10.752 1.00 88.88 289 ILE A C 1
ATOM 2199 O O . ILE A 1 289 ? -16.815 -11.993 10.628 1.00 88.88 289 ILE A O 1
ATOM 2203 N N . ILE A 1 290 ? -14.580 -11.989 10.270 1.00 91.62 290 ILE A N 1
ATOM 2204 C CA . ILE A 1 290 ? -14.467 -10.706 9.569 1.00 91.62 290 ILE A CA 1
ATOM 2205 C C . ILE A 1 290 ? -15.259 -10.738 8.255 1.00 91.62 290 ILE A C 1
ATOM 2207 O O . ILE A 1 290 ? -16.179 -9.939 8.093 1.00 91.62 290 ILE A O 1
ATOM 2211 N N . GLU A 1 291 ? -15.028 -11.727 7.383 1.00 91.00 291 GLU A N 1
ATOM 2212 C CA . GLU A 1 291 ? -15.762 -11.915 6.119 1.00 91.00 291 GLU A CA 1
ATOM 2213 C C . GLU A 1 291 ? -17.287 -11.922 6.332 1.00 91.00 291 GLU A C 1
ATOM 2215 O O . GLU A 1 291 ? -18.048 -11.257 5.633 1.00 91.00 291 GLU A O 1
ATOM 2220 N N . LYS A 1 292 ? -17.744 -12.635 7.366 1.00 92.12 292 LYS A N 1
ATOM 2221 C CA . LYS A 1 292 ? -19.161 -12.783 7.728 1.00 92.12 292 LYS A CA 1
ATOM 2222 C C . LYS A 1 292 ? -19.777 -11.525 8.363 1.00 92.12 292 LYS A C 1
ATOM 2224 O O . LYS A 1 292 ? -21.001 -11.426 8.499 1.00 92.12 292 LYS A O 1
ATOM 2229 N N . LYS A 1 293 ? -18.956 -10.573 8.806 1.00 94.38 293 LYS A N 1
ATOM 2230 C CA . LYS A 1 293 ? -19.389 -9.251 9.289 1.00 94.38 293 LYS A CA 1
ATOM 2231 C C . LYS A 1 293 ? -19.341 -8.225 8.150 1.00 94.38 293 LYS A C 1
ATOM 2233 O O . LYS A 1 293 ? -20.302 -7.466 8.008 1.00 94.38 293 LYS A O 1
ATOM 2238 N N . ARG A 1 294 ? -18.354 -8.327 7.253 1.00 89.88 294 ARG A N 1
ATOM 2239 C CA . ARG A 1 294 ? -18.309 -7.664 5.939 1.00 89.88 294 ARG A CA 1
ATOM 2240 C C . ARG A 1 294 ? -19.571 -7.955 5.114 1.00 89.88 294 ARG A C 1
ATOM 2242 O O . ARG A 1 294 ? -20.200 -7.017 4.636 1.00 89.88 294 ARG A O 1
ATOM 2249 N N . GLU A 1 295 ? -20.042 -9.207 5.067 1.00 88.38 295 GLU A N 1
ATOM 2250 C CA . GLU A 1 295 ? -21.335 -9.599 4.455 1.00 88.38 295 GLU A CA 1
ATOM 2251 C C . GLU A 1 295 ? -22.560 -8.820 4.987 1.00 88.38 295 GLU A C 1
ATOM 2253 O O . GLU A 1 295 ? -23.597 -8.763 4.324 1.00 88.38 295 GLU A O 1
ATOM 2258 N N . LYS A 1 296 ? -22.472 -8.228 6.186 1.00 91.69 296 LYS A N 1
ATOM 2259 C CA . LYS A 1 296 ? -23.533 -7.412 6.803 1.00 91.69 296 LYS A CA 1
ATOM 2260 C C . LYS A 1 296 ? -23.326 -5.904 6.629 1.00 91.69 296 LYS A C 1
ATOM 2262 O O . LYS A 1 296 ? -24.104 -5.133 7.185 1.00 91.69 296 LYS A O 1
ATOM 2267 N N . GLY A 1 297 ? -22.286 -5.485 5.909 1.00 90.19 297 GLY A N 1
ATOM 2268 C CA . GLY A 1 297 ? -21.868 -4.087 5.817 1.00 90.19 297 GLY A CA 1
ATOM 2269 C C . GLY A 1 297 ? -21.183 -3.571 7.085 1.00 90.19 297 GLY A C 1
ATOM 2270 O O . GLY A 1 297 ? -21.340 -2.397 7.406 1.00 90.19 297 GLY A O 1
ATOM 2271 N N . ILE A 1 298 ? -20.479 -4.436 7.831 1.00 94.88 298 ILE A N 1
ATOM 2272 C CA . ILE A 1 298 ? -19.627 -4.042 8.962 1.00 94.88 298 ILE A CA 1
ATOM 2273 C C . ILE A 1 298 ? -18.174 -4.396 8.635 1.00 94.88 298 ILE A C 1
ATOM 2275 O O . ILE A 1 298 ? -17.775 -5.557 8.728 1.00 94.88 298 ILE A O 1
ATOM 2279 N N . PHE A 1 299 ? -17.400 -3.384 8.260 1.00 93.19 299 PHE A N 1
ATOM 2280 C CA . PHE A 1 299 ? -16.030 -3.525 7.761 1.00 93.19 299 PHE A CA 1
ATOM 2281 C C . PHE A 1 299 ? -14.992 -3.528 8.896 1.00 93.19 299 PHE A C 1
ATOM 2283 O O . PHE A 1 299 ? -15.313 -3.192 10.043 1.00 93.19 299 PHE A O 1
ATOM 2290 N N . LEU A 1 300 ? -13.745 -3.887 8.584 1.00 93.44 300 LEU A N 1
ATOM 2291 C CA . LEU A 1 300 ? -12.595 -3.790 9.493 1.00 93.44 300 LEU A CA 1
ATOM 2292 C C . LEU A 1 300 ? -11.478 -2.979 8.827 1.00 93.44 300 LEU A C 1
ATOM 2294 O O . LEU A 1 300 ? -11.128 -3.248 7.689 1.00 93.44 300 LEU A O 1
ATOM 2298 N N . SER A 1 301 ? -10.914 -2.013 9.551 1.00 93.12 301 SER A N 1
ATOM 2299 C CA . SER A 1 301 ? -9.624 -1.387 9.225 1.00 93.12 301 SER A CA 1
ATOM 2300 C C . SER A 1 301 ? -8.634 -1.630 10.359 1.00 93.12 301 SER A C 1
ATOM 2302 O O . SER A 1 301 ? -9.042 -1.769 11.518 1.00 93.12 301 SER A O 1
ATOM 2304 N N . VAL A 1 302 ? -7.341 -1.653 10.038 1.00 93.38 302 VAL A N 1
ATOM 2305 C CA . VAL A 1 302 ? -6.276 -1.985 10.994 1.00 93.38 302 VAL A CA 1
ATOM 2306 C C . VAL A 1 302 ? -5.224 -0.876 11.043 1.00 93.38 302 VAL A C 1
ATOM 2308 O O . VAL A 1 302 ? -4.778 -0.372 10.015 1.00 93.38 302 VAL A O 1
ATOM 2311 N N . LEU A 1 303 ? -4.826 -0.494 12.256 1.00 94.19 303 LEU A N 1
ATOM 2312 C CA . LEU A 1 303 ? -3.795 0.498 12.539 1.00 94.19 303 LEU A CA 1
ATOM 2313 C C . LEU A 1 303 ? -2.640 -0.172 13.294 1.00 94.19 303 LEU A C 1
ATOM 2315 O O . LEU A 1 303 ? -2.777 -0.525 14.466 1.00 94.19 303 LEU A O 1
ATOM 2319 N N . GLY A 1 304 ? -1.501 -0.341 12.629 1.00 93.50 304 GLY A N 1
ATOM 2320 C CA . GLY A 1 304 ? -0.275 -0.821 13.266 1.00 93.50 304 GLY A CA 1
ATOM 2321 C C . GLY A 1 304 ? 0.467 0.311 13.980 1.00 93.50 304 GLY A C 1
ATOM 2322 O O . GLY A 1 304 ? 0.539 1.427 13.461 1.00 93.50 304 GLY A O 1
ATOM 2323 N N . LEU A 1 305 ? 1.047 0.031 15.151 1.00 92.38 305 LEU A N 1
ATOM 2324 C CA . LEU A 1 305 ? 1.8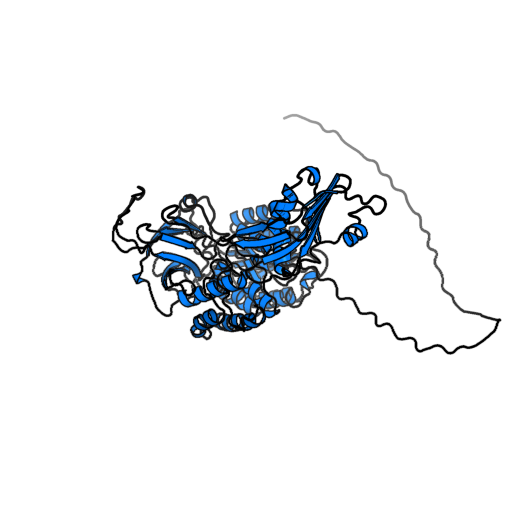78 0.968 15.921 1.00 92.38 305 LEU A CA 1
ATOM 2325 C C . LEU A 1 305 ? 3.151 0.294 16.459 1.00 92.38 305 LEU A C 1
ATOM 2327 O O . LEU A 1 305 ? 3.234 -0.926 16.561 1.00 92.38 305 LEU A O 1
ATOM 2331 N N . GLY A 1 306 ? 4.143 1.091 16.866 1.00 87.62 306 GLY A N 1
ATOM 2332 C CA . GLY A 1 306 ? 5.359 0.577 17.505 1.00 87.62 306 GLY A CA 1
ATOM 2333 C C . GLY A 1 306 ? 6.277 -0.245 16.592 1.00 87.62 306 GLY A C 1
ATOM 2334 O O . GLY A 1 306 ? 6.149 -0.224 15.373 1.00 87.62 306 GLY A O 1
ATOM 2335 N N . MET A 1 307 ? 7.261 -0.927 17.182 1.00 80.69 307 MET A N 1
ATOM 2336 C CA . MET A 1 307 ? 8.297 -1.676 16.454 1.00 80.69 307 MET A CA 1
ATOM 2337 C C . MET A 1 307 ? 8.783 -2.903 17.240 1.00 80.69 307 MET A C 1
ATOM 2339 O O . MET A 1 307 ? 8.490 -3.038 18.430 1.00 80.69 307 MET A O 1
ATOM 2343 N N . GLY A 1 308 ? 9.501 -3.808 16.573 1.00 70.00 308 GLY A N 1
ATOM 2344 C CA . GLY A 1 308 ? 10.088 -5.040 17.123 1.00 70.00 308 GLY A CA 1
ATOM 2345 C C . GLY A 1 308 ? 9.124 -6.231 17.228 1.00 70.00 308 GLY A C 1
ATOM 2346 O O . GLY A 1 308 ? 9.569 -7.379 17.216 1.00 70.00 308 GLY A O 1
ATOM 2347 N N . ASN A 1 309 ? 7.811 -5.978 17.280 1.00 71.62 309 ASN A N 1
ATOM 2348 C CA . ASN A 1 309 ? 6.757 -7.002 17.245 1.00 71.62 309 ASN A CA 1
ATOM 2349 C C . ASN A 1 309 ? 5.785 -6.857 16.055 1.00 71.62 309 ASN A C 1
ATOM 2351 O O . ASN A 1 309 ? 4.950 -7.730 15.844 1.00 71.62 309 ASN A O 1
ATOM 2355 N N . TYR A 1 310 ? 5.930 -5.803 15.255 1.00 75.56 310 TYR A N 1
ATOM 2356 C CA . TYR A 1 310 ? 5.049 -5.427 14.151 1.00 75.56 310 TYR A CA 1
ATOM 2357 C C . TYR A 1 310 ? 4.857 -6.556 13.112 1.00 75.56 310 TYR A C 1
ATOM 2359 O O . TYR A 1 310 ? 5.804 -6.971 12.446 1.00 75.56 310 TYR A O 1
ATOM 2367 N N . LYS A 1 311 ? 3.625 -7.073 13.006 1.00 83.00 311 LYS A N 1
ATOM 2368 C CA . LYS A 1 311 ? 3.220 -8.143 12.072 1.00 83.00 311 LYS A CA 1
ATOM 2369 C C . LYS A 1 311 ? 2.505 -7.544 10.856 1.00 83.00 311 LYS A C 1
ATOM 2371 O O . LYS A 1 311 ? 1.276 -7.462 10.848 1.00 83.00 311 LYS A O 1
ATOM 2376 N N . ASP A 1 312 ? 3.274 -7.051 9.889 1.00 84.25 312 ASP A N 1
ATOM 2377 C CA . ASP A 1 312 ? 2.752 -6.369 8.694 1.00 84.25 312 ASP A CA 1
ATOM 2378 C C . ASP A 1 312 ? 1.849 -7.319 7.891 1.00 84.25 312 ASP A C 1
ATOM 2380 O O . ASP A 1 312 ? 0.672 -7.038 7.675 1.00 84.25 312 ASP A O 1
ATOM 2384 N N . ASP A 1 313 ? 2.376 -8.520 7.633 1.00 81.56 313 ASP A N 1
ATOM 2385 C CA . ASP A 1 313 ? 1.729 -9.665 6.980 1.00 81.56 313 ASP A CA 1
ATOM 2386 C C . ASP A 1 313 ? 0.308 -9.975 7.486 1.00 81.56 313 ASP A C 1
ATOM 2388 O O . ASP A 1 313 ? -0.602 -10.267 6.707 1.00 81.56 313 ASP A O 1
ATOM 2392 N N . LYS A 1 314 ? 0.104 -9.909 8.804 1.00 84.19 314 LYS A N 1
ATOM 2393 C CA . LYS A 1 314 ? -1.175 -10.250 9.445 1.00 84.19 314 LYS A CA 1
ATOM 2394 C C . LYS A 1 314 ? -2.138 -9.084 9.508 1.00 84.19 314 LYS A C 1
ATOM 2396 O O . LYS A 1 314 ? -3.345 -9.298 9.439 1.00 84.19 314 LYS A O 1
ATOM 2401 N N . MET A 1 315 ? -1.632 -7.869 9.683 1.00 88.62 315 MET A N 1
ATOM 2402 C CA . MET A 1 315 ? -2.484 -6.688 9.760 1.00 88.62 315 MET A CA 1
ATOM 2403 C C . MET A 1 315 ? -3.014 -6.284 8.378 1.00 88.62 315 MET A C 1
ATOM 2405 O O . MET A 1 315 ? -4.195 -5.961 8.291 1.00 88.62 315 MET A O 1
ATOM 2409 N N . GLU A 1 316 ? -2.196 -6.427 7.327 1.00 85.81 316 GLU A N 1
ATOM 2410 C CA . GLU A 1 316 ? -2.593 -6.420 5.907 1.00 85.81 316 GLU A CA 1
ATOM 2411 C C . GLU A 1 316 ? -3.715 -7.454 5.672 1.00 85.81 316 GLU A C 1
ATOM 2413 O O . GLU A 1 316 ? -4.860 -7.097 5.401 1.00 85.81 316 GLU A O 1
ATOM 2418 N N . SER A 1 317 ? -3.445 -8.739 5.937 1.00 87.12 317 SER A N 1
ATOM 2419 C CA . SER A 1 317 ? -4.406 -9.841 5.750 1.00 87.12 317 SER A CA 1
ATOM 2420 C C . SER A 1 317 ? -5.758 -9.642 6.465 1.00 87.12 317 SER A C 1
ATOM 2422 O O . SER A 1 317 ? -6.814 -9.939 5.901 1.00 87.12 317 SER A O 1
ATOM 2424 N N . LEU A 1 318 ? -5.769 -9.127 7.701 1.00 89.62 318 LEU A N 1
ATOM 2425 C CA . LEU A 1 318 ? -7.011 -8.870 8.447 1.00 89.62 318 LEU A CA 1
ATOM 2426 C C . LEU A 1 318 ? -7.809 -7.673 7.897 1.00 89.62 318 LEU A C 1
ATOM 2428 O O . LEU A 1 318 ? -9.032 -7.649 8.054 1.00 89.62 318 LEU A O 1
ATOM 2432 N N . ALA A 1 319 ? -7.138 -6.701 7.277 1.00 89.69 319 ALA A N 1
ATOM 2433 C CA . ALA A 1 319 ? -7.742 -5.529 6.652 1.00 89.69 319 ALA A CA 1
ATOM 2434 C C . ALA A 1 319 ? -8.355 -5.888 5.282 1.00 89.69 319 ALA A C 1
ATOM 2436 O O . ALA A 1 319 ? -9.555 -5.675 5.080 1.00 89.69 319 ALA A O 1
ATOM 2437 N N . ASP A 1 320 ? -7.584 -6.571 4.422 1.00 85.44 320 ASP A N 1
ATOM 2438 C CA . ASP A 1 320 ? -7.999 -7.097 3.110 1.00 85.44 320 ASP A CA 1
ATOM 2439 C C . ASP A 1 320 ? -9.331 -7.874 3.207 1.00 85.44 320 ASP A C 1
ATOM 2441 O O . ASP A 1 320 ? -10.329 -7.524 2.575 1.00 85.44 320 ASP A O 1
ATOM 2445 N N . HIS A 1 321 ? -9.407 -8.893 4.077 1.00 87.69 321 HIS A N 1
ATOM 2446 C CA . HIS A 1 321 ? -10.622 -9.710 4.253 1.00 87.69 321 HIS A CA 1
ATOM 2447 C C . HIS A 1 321 ? -11.806 -8.942 4.885 1.00 87.69 321 HIS A C 1
ATOM 2449 O O . HIS A 1 321 ? -12.936 -9.448 4.925 1.00 87.69 321 HIS A O 1
ATOM 2455 N N . GLY A 1 322 ? -11.556 -7.738 5.406 1.00 88.62 322 GLY A N 1
ATOM 2456 C CA . GLY A 1 322 ? -12.530 -6.837 6.015 1.00 88.62 322 GLY A CA 1
ATOM 2457 C C . GLY A 1 322 ? -13.049 -5.722 5.108 1.00 88.62 322 GLY A C 1
ATOM 2458 O O . GLY A 1 322 ? -13.944 -5.002 5.557 1.00 88.62 322 GLY A O 1
ATOM 2459 N N . ASN A 1 323 ? -12.524 -5.588 3.882 1.00 84.94 323 ASN A N 1
ATOM 2460 C CA . ASN A 1 323 ? -12.715 -4.462 2.949 1.00 84.94 323 ASN A CA 1
ATOM 2461 C C . ASN A 1 323 ? -12.599 -3.101 3.652 1.00 84.94 323 ASN A C 1
ATOM 2463 O O . ASN A 1 323 ? -13.495 -2.251 3.613 1.00 84.94 323 ASN A O 1
ATOM 2467 N N . GLY A 1 324 ? -11.477 -2.915 4.338 1.00 86.06 324 GLY A N 1
ATOM 2468 C CA . GLY A 1 324 ? -11.054 -1.639 4.886 1.00 86.06 324 GLY A CA 1
ATOM 2469 C C . GLY A 1 324 ? -9.536 -1.585 4.957 1.00 86.06 324 GLY A C 1
ATOM 2470 O O . GLY A 1 324 ? -8.882 -2.610 5.043 1.00 86.06 324 GLY A O 1
ATOM 2471 N N . ASN A 1 325 ? -8.975 -0.380 4.911 1.00 85.94 325 ASN A N 1
ATOM 2472 C CA . ASN A 1 325 ? -7.536 -0.196 4.715 1.00 85.94 325 ASN A CA 1
ATOM 2473 C C . ASN A 1 325 ? -6.685 -0.536 5.944 1.00 85.94 325 ASN A C 1
ATOM 2475 O O . ASN A 1 325 ? -7.154 -0.462 7.092 1.00 85.94 325 ASN A O 1
ATOM 2479 N N . TYR A 1 326 ? -5.413 -0.811 5.668 1.00 89.81 326 TYR A N 1
ATOM 2480 C CA . TYR A 1 326 ? -4.326 -0.960 6.618 1.00 89.81 326 TYR A CA 1
ATOM 2481 C C . TYR A 1 326 ? -3.418 0.283 6.610 1.00 89.81 326 TYR A C 1
ATOM 2483 O O . TYR A 1 326 ? -3.074 0.842 5.568 1.00 89.81 326 TYR A O 1
ATOM 2491 N N . ALA A 1 327 ? -3.013 0.751 7.792 1.00 92.12 327 ALA A N 1
ATOM 2492 C CA . ALA A 1 327 ? -2.059 1.850 7.911 1.00 92.12 327 ALA A CA 1
ATOM 2493 C C . ALA A 1 327 ? -1.122 1.680 9.110 1.00 92.12 327 ALA A C 1
ATOM 2495 O O . ALA A 1 327 ? -1.513 1.185 10.169 1.00 92.12 327 ALA A O 1
ATOM 2496 N N . TYR A 1 328 ? 0.111 2.165 8.962 1.00 93.81 328 TYR A N 1
ATOM 2497 C CA . TYR A 1 328 ? 1.114 2.167 10.022 1.00 93.81 328 TYR A CA 1
ATOM 2498 C C . TYR A 1 328 ? 1.361 3.577 10.562 1.00 93.81 328 TYR A C 1
ATOM 2500 O O . TYR A 1 328 ? 1.782 4.469 9.826 1.00 93.81 328 TYR A O 1
ATOM 2508 N N . ILE A 1 329 ? 1.114 3.776 11.859 1.00 94.62 329 ILE A N 1
ATOM 2509 C CA . ILE A 1 329 ? 1.226 5.074 12.529 1.00 94.62 329 ILE A CA 1
ATOM 2510 C C . ILE A 1 329 ? 2.567 5.156 13.270 1.00 94.62 329 ILE A C 1
ATOM 2512 O O . ILE A 1 329 ? 2.658 4.892 14.469 1.00 94.62 329 ILE A O 1
ATOM 2516 N N . ASP A 1 330 ? 3.618 5.555 12.551 1.00 91.94 330 ASP A N 1
ATOM 2517 C CA . ASP A 1 330 ? 4.958 5.786 13.120 1.00 91.94 330 ASP A CA 1
ATOM 2518 C C . ASP A 1 330 ? 5.040 7.064 13.984 1.00 91.94 330 ASP A C 1
ATOM 2520 O O . ASP A 1 330 ? 5.926 7.213 14.828 1.00 91.94 330 ASP A O 1
ATOM 2524 N N . SER A 1 331 ? 4.135 8.021 13.751 1.00 92.50 331 SER A N 1
ATOM 2525 C CA . SER A 1 331 ? 4.276 9.403 14.206 1.00 92.50 331 SER A CA 1
ATOM 2526 C C . SER A 1 331 ? 2.942 10.149 14.304 1.00 92.50 331 SER A C 1
ATOM 2528 O O . SER A 1 331 ? 1.937 9.801 13.686 1.00 92.50 331 SER A O 1
ATOM 2530 N N . LEU A 1 332 ? 2.944 11.265 15.043 1.00 92.12 332 LEU A N 1
ATOM 2531 C CA . LEU A 1 332 ? 1.784 12.162 15.138 1.00 92.12 332 LEU A CA 1
ATOM 2532 C C . LEU A 1 332 ? 1.529 12.958 13.839 1.00 92.12 332 LEU A C 1
ATOM 2534 O O . LEU A 1 332 ? 0.476 13.575 13.698 1.00 92.12 332 LEU A O 1
ATOM 2538 N N . GLN A 1 333 ? 2.484 12.982 12.905 1.00 91.88 333 GLN A N 1
ATOM 2539 C CA . GLN A 1 333 ? 2.264 13.532 11.566 1.00 91.88 333 GLN A CA 1
ATOM 2540 C C . GLN A 1 333 ? 1.490 12.529 10.707 1.00 91.88 333 GLN A C 1
ATOM 2542 O O . GLN A 1 333 ? 0.508 12.908 10.074 1.00 91.88 333 GLN A O 1
ATOM 2547 N N . GLU A 1 334 ? 1.860 11.250 10.766 1.00 94.06 334 GLU A N 1
ATOM 2548 C CA . GLU A 1 334 ? 1.139 10.184 10.072 1.00 94.06 334 GLU A CA 1
ATOM 2549 C C . GLU A 1 334 ? -0.297 10.036 10.579 1.00 94.06 334 GLU A C 1
ATOM 2551 O O . GLU A 1 334 ? -1.235 9.992 9.791 1.00 94.06 334 GLU A O 1
ATOM 2556 N N . ALA A 1 335 ? -0.497 10.118 11.897 1.00 93.56 335 ALA A N 1
ATOM 2557 C CA . ALA A 1 335 ? -1.828 10.145 12.500 1.00 93.56 335 ALA A CA 1
ATOM 2558 C C . ALA A 1 335 ? -2.751 11.239 11.921 1.00 93.56 335 ALA A C 1
ATOM 2560 O O . ALA A 1 335 ? -3.955 11.021 11.805 1.00 93.56 335 ALA A O 1
ATOM 2561 N N . LYS A 1 336 ? -2.212 12.407 11.536 1.00 92.62 336 LYS A N 1
ATOM 2562 C CA . LYS A 1 336 ? -2.997 13.486 10.905 1.00 92.62 336 LYS A CA 1
ATOM 2563 C C . LYS A 1 336 ? -3.356 13.173 9.460 1.00 92.62 336 LYS A C 1
ATOM 2565 O O . LYS A 1 336 ? -4.497 13.404 9.070 1.00 92.62 336 LYS A O 1
ATOM 2570 N N . LYS A 1 337 ? -2.413 12.616 8.699 1.00 91.81 337 LYS A N 1
ATOM 2571 C CA . LYS A 1 337 ? -2.648 12.156 7.328 1.00 91.81 337 LYS A CA 1
ATOM 2572 C C . LYS A 1 337 ? -3.729 11.074 7.303 1.00 91.81 337 LYS A C 1
ATOM 2574 O O . LYS A 1 337 ? -4.768 11.271 6.683 1.00 91.81 337 LYS A O 1
ATOM 2579 N N . VAL A 1 338 ? -3.535 9.984 8.043 1.00 91.38 338 VAL A N 1
ATOM 2580 C CA . VAL A 1 338 ? -4.426 8.812 8.008 1.00 91.38 338 VAL A CA 1
ATOM 2581 C C . VAL A 1 338 ? -5.791 9.097 8.646 1.00 91.38 338 VAL A C 1
ATOM 2583 O O . VAL A 1 338 ? -6.820 8.768 8.062 1.00 91.38 338 VAL A O 1
ATOM 2586 N N . LEU A 1 339 ? -5.826 9.717 9.835 1.00 90.88 339 LEU A N 1
ATOM 2587 C CA . LEU A 1 339 ? -7.054 9.855 10.640 1.00 90.88 339 LEU A CA 1
ATOM 2588 C C . LEU A 1 339 ? -7.691 11.253 10.599 1.00 90.88 339 LEU A C 1
ATOM 2590 O O . LEU A 1 339 ? -8.723 11.464 11.231 1.00 90.88 339 LEU A O 1
ATOM 2594 N N . GLY A 1 340 ? -7.091 12.204 9.880 1.00 87.81 340 GLY A N 1
ATOM 2595 C CA . GLY A 1 340 ? -7.654 13.534 9.634 1.00 87.81 340 GLY A CA 1
ATOM 2596 C C . GLY A 1 340 ? -7.911 13.781 8.149 1.00 87.81 340 GLY A C 1
ATOM 2597 O O . GLY A 1 340 ? -9.045 14.024 7.751 1.00 87.81 340 GLY A O 1
ATOM 2598 N N . GLU A 1 341 ? -6.867 13.699 7.324 1.00 86.81 341 GLU A N 1
ATOM 2599 C CA . GLU A 1 341 ? -6.933 14.081 5.905 1.00 86.81 341 GLU A CA 1
ATOM 2600 C C . GLU A 1 341 ? -7.548 12.983 5.018 1.00 86.81 341 GLU A C 1
ATOM 2602 O O . GLU A 1 341 ? -8.423 13.269 4.204 1.00 86.81 341 GLU A O 1
ATOM 2607 N N . GLN A 1 342 ? -7.139 11.722 5.194 1.00 86.25 342 GLN A N 1
ATOM 2608 C CA . GLN A 1 342 ? -7.569 10.588 4.361 1.00 86.25 342 GLN A CA 1
ATOM 2609 C C . GLN A 1 342 ? -8.747 9.789 4.943 1.00 86.25 342 GLN A C 1
ATOM 2611 O O . GLN A 1 342 ? -9.309 8.943 4.250 1.00 86.25 342 GLN A O 1
ATOM 2616 N N . LEU A 1 343 ? -9.182 10.088 6.176 1.00 84.12 343 LEU A N 1
ATOM 2617 C CA . LEU A 1 343 ? -10.235 9.347 6.889 1.00 84.12 343 LEU A CA 1
ATOM 2618 C C . LEU A 1 343 ? -11.515 9.166 6.050 1.00 84.12 343 LEU A C 1
ATOM 2620 O O . LEU A 1 343 ? -12.100 8.085 6.038 1.00 84.12 343 LEU A O 1
ATOM 2624 N N . THR A 1 344 ? -11.939 10.200 5.318 1.00 84.44 344 THR A N 1
ATOM 2625 C CA . THR A 1 344 ? -13.135 10.151 4.458 1.00 84.44 344 THR A CA 1
ATOM 2626 C C . THR A 1 344 ? -13.008 9.107 3.345 1.00 84.44 344 THR A C 1
ATOM 2628 O O . THR A 1 344 ? -13.977 8.413 3.047 1.00 84.44 344 THR A O 1
ATOM 2631 N N . GLY A 1 345 ? -11.824 8.951 2.754 1.00 83.44 345 GLY A N 1
ATOM 2632 C CA . GLY A 1 345 ? -11.601 7.959 1.708 1.00 83.44 345 GLY A CA 1
ATOM 2633 C C . GLY A 1 345 ? -11.595 6.541 2.264 1.00 83.44 345 GLY A C 1
ATOM 2634 O O . GLY A 1 345 ? -12.355 5.702 1.784 1.00 83.44 345 GLY A O 1
ATOM 2635 N N . THR A 1 346 ? -10.855 6.318 3.353 1.00 80.50 346 THR A N 1
ATOM 2636 C CA . THR A 1 346 ? -10.839 5.049 4.095 1.00 80.50 346 THR A CA 1
ATOM 2637 C C . THR A 1 346 ? -12.244 4.590 4.487 1.00 80.50 346 THR A C 1
ATOM 2639 O O . THR A 1 346 ? -12.562 3.409 4.357 1.00 80.50 346 THR A O 1
ATOM 2642 N N . LEU A 1 347 ? -13.103 5.497 4.974 1.00 83.12 347 LEU A N 1
ATOM 2643 C CA . LEU A 1 347 ? -14.427 5.150 5.503 1.00 83.12 347 LEU A CA 1
ATOM 2644 C C . LEU A 1 347 ? -15.536 5.009 4.445 1.00 83.12 347 LEU A C 1
ATOM 2646 O O . LEU A 1 347 ? -16.483 4.258 4.692 1.00 83.12 347 LEU A O 1
ATOM 2650 N N . PHE A 1 348 ? -15.460 5.706 3.305 1.00 86.81 348 PHE A N 1
ATOM 2651 C CA . PHE A 1 348 ? -16.580 5.822 2.360 1.00 86.81 348 PHE A CA 1
ATOM 2652 C C . PHE A 1 348 ? -16.226 5.352 0.942 1.00 86.81 348 PHE A C 1
ATOM 2654 O O . PHE A 1 348 ? -15.815 6.132 0.083 1.00 86.81 348 PHE A O 1
ATOM 2661 N N . THR A 1 349 ? -16.461 4.066 0.682 1.00 87.19 349 THR A N 1
ATOM 2662 C CA . THR A 1 349 ? -16.348 3.426 -0.636 1.00 87.19 349 THR A CA 1
ATOM 2663 C C . THR A 1 349 ? -17.295 4.048 -1.669 1.00 87.19 349 THR A C 1
ATOM 2665 O O . THR A 1 349 ? -18.510 4.073 -1.474 1.00 87.19 349 THR A O 1
ATOM 2668 N N . ILE A 1 350 ? -16.756 4.474 -2.815 1.00 88.38 350 ILE A N 1
ATOM 2669 C CA . ILE A 1 350 ? -17.515 5.016 -3.959 1.00 88.38 350 ILE A CA 1
ATOM 2670 C C . ILE A 1 350 ? -17.518 4.087 -5.187 1.00 88.38 350 ILE A C 1
ATOM 2672 O O . ILE A 1 350 ? -18.356 4.245 -6.077 1.00 88.38 350 ILE A O 1
ATOM 2676 N N . ALA A 1 351 ? -16.625 3.095 -5.225 1.00 89.12 351 ALA A N 1
ATOM 2677 C CA . ALA A 1 351 ? -16.646 1.959 -6.149 1.00 89.12 351 ALA A CA 1
ATOM 2678 C C . ALA A 1 351 ? -15.966 0.742 -5.497 1.00 89.12 351 ALA A C 1
ATOM 2680 O O . ALA A 1 351 ? -15.072 0.920 -4.677 1.00 89.12 351 ALA A O 1
ATOM 2681 N N . LYS A 1 352 ? -16.380 -0.472 -5.870 1.00 87.81 352 LYS A N 1
ATOM 2682 C CA . LYS A 1 352 ? -15.845 -1.757 -5.374 1.00 87.81 352 LYS A CA 1
ATOM 2683 C C . LYS A 1 352 ? -15.546 -2.696 -6.544 1.00 87.81 352 LYS A C 1
ATOM 2685 O O . LYS A 1 352 ? -16.090 -2.466 -7.629 1.00 87.81 352 LYS A O 1
ATOM 2690 N N . ASP A 1 353 ? -14.770 -3.757 -6.319 1.00 86.94 353 ASP A N 1
ATOM 2691 C CA . ASP A 1 353 ? -14.323 -4.678 -7.375 1.00 86.94 353 ASP A CA 1
ATOM 2692 C C . ASP A 1 353 ? -13.735 -3.908 -8.566 1.00 86.94 353 ASP A C 1
ATOM 2694 O O . ASP A 1 353 ? -14.245 -3.946 -9.693 1.00 86.94 353 ASP A O 1
ATOM 2698 N N . VAL A 1 354 ? -12.729 -3.083 -8.268 1.00 90.44 354 VAL A N 1
ATOM 2699 C CA . VAL A 1 354 ? -12.123 -2.188 -9.246 1.00 90.44 354 VAL A CA 1
ATOM 2700 C C . VAL A 1 354 ? -10.843 -2.822 -9.798 1.00 90.44 354 VAL A C 1
ATOM 2702 O O . VAL A 1 354 ? -9.813 -2.909 -9.129 1.00 90.44 354 VAL A O 1
ATOM 2705 N N . LYS A 1 355 ? -10.924 -3.277 -11.051 1.00 92.62 355 LYS A N 1
ATOM 2706 C CA . LYS A 1 355 ? -9.864 -4.005 -11.765 1.00 92.62 355 LYS A CA 1
ATOM 2707 C C . LYS A 1 355 ? -9.356 -3.183 -12.945 1.00 92.62 355 LYS A C 1
ATOM 2709 O O . LYS A 1 355 ? -10.161 -2.740 -13.770 1.00 92.62 355 LYS A O 1
ATOM 2714 N N . ILE A 1 356 ? -8.038 -3.034 -13.084 1.00 94.00 356 ILE A N 1
ATOM 2715 C CA . ILE A 1 356 ? -7.409 -2.503 -14.303 1.00 94.00 356 ILE A CA 1
ATOM 2716 C C . ILE A 1 356 ? -6.925 -3.672 -15.163 1.00 94.00 356 ILE A C 1
ATOM 2718 O O . ILE A 1 356 ? -6.319 -4.612 -14.656 1.00 94.00 356 ILE A O 1
ATOM 2722 N N . GLN A 1 357 ? -7.144 -3.581 -16.475 1.00 95.00 357 GLN A N 1
ATOM 2723 C CA . GLN A 1 357 ? -6.433 -4.367 -17.479 1.00 95.00 357 GLN A CA 1
ATOM 2724 C C . GLN A 1 357 ? -5.812 -3.436 -18.523 1.00 95.00 357 GLN A C 1
ATOM 2726 O O . GLN A 1 357 ? -6.519 -2.694 -19.206 1.00 95.00 357 GLN A O 1
ATOM 2731 N N . VAL A 1 358 ? -4.495 -3.509 -18.693 1.00 95.81 358 VAL A N 1
ATOM 2732 C CA . VAL A 1 358 ? -3.782 -2.872 -19.807 1.00 95.81 358 VAL A CA 1
ATOM 2733 C C . VAL A 1 358 ? -3.568 -3.899 -20.916 1.00 95.81 358 VAL A C 1
ATOM 2735 O O . VAL A 1 358 ? -3.218 -5.046 -20.653 1.00 95.81 358 VAL A O 1
ATOM 2738 N N . ASP A 1 359 ? -3.829 -3.482 -22.148 1.00 93.75 359 ASP A N 1
ATOM 2739 C CA . ASP A 1 359 ? -3.924 -4.300 -23.359 1.00 93.75 359 ASP A CA 1
ATOM 2740 C C . ASP A 1 359 ? -2.975 -3.702 -24.406 1.00 93.75 359 ASP A C 1
ATOM 2742 O O . ASP A 1 359 ? -3.274 -2.676 -25.028 1.00 93.75 359 ASP A O 1
ATOM 2746 N N . PHE A 1 360 ? -1.772 -4.276 -24.493 1.00 93.38 360 PHE A N 1
ATOM 2747 C CA . PHE A 1 360 ? -0.625 -3.713 -25.210 1.00 93.38 360 PHE A CA 1
ATOM 2748 C C . PHE A 1 360 ? -0.561 -4.162 -26.675 1.00 93.38 360 PHE A C 1
ATOM 2750 O O . PHE A 1 360 ? -0.679 -5.343 -26.989 1.00 93.38 360 PHE A O 1
ATOM 2757 N N . ASN A 1 361 ? -0.277 -3.221 -27.578 1.00 90.75 361 ASN A N 1
ATOM 2758 C CA . ASN A 1 361 ? -0.135 -3.460 -29.015 1.00 90.75 361 ASN A CA 1
ATOM 2759 C C . ASN A 1 361 ? 1.260 -4.041 -29.368 1.00 90.75 361 ASN A C 1
ATOM 2761 O O . ASN A 1 361 ? 2.241 -3.291 -29.311 1.00 90.75 361 ASN A O 1
ATOM 2765 N N . PRO A 1 362 ? 1.393 -5.311 -29.814 1.00 90.12 362 PRO A N 1
ATOM 2766 C CA . PRO A 1 362 ? 2.704 -5.930 -30.067 1.00 90.12 362 PRO A CA 1
ATOM 2767 C C . PRO A 1 362 ? 3.478 -5.333 -31.252 1.00 90.12 362 PRO A C 1
ATOM 2769 O O . PRO A 1 362 ? 4.709 -5.370 -31.291 1.00 90.12 362 PRO A O 1
ATOM 2772 N N . ASP A 1 363 ? 2.773 -4.723 -32.211 1.00 86.94 363 ASP A N 1
ATOM 2773 C CA . ASP A 1 363 ? 3.398 -3.994 -33.322 1.00 86.94 363 ASP A CA 1
ATOM 2774 C C . ASP A 1 363 ? 3.979 -2.630 -32.865 1.00 86.94 363 ASP A C 1
ATOM 2776 O O . ASP A 1 363 ? 4.558 -1.912 -33.682 1.00 86.94 363 ASP A O 1
ATOM 2780 N N . LYS A 1 364 ? 3.837 -2.237 -31.583 1.00 89.38 364 LYS A N 1
ATOM 2781 C CA . LYS A 1 364 ? 4.298 -0.938 -31.040 1.00 89.38 364 LYS A CA 1
ATOM 2782 C C . LYS A 1 364 ? 5.029 -0.991 -29.700 1.00 89.38 364 LYS A C 1
ATOM 2784 O O . LYS A 1 364 ? 5.905 -0.159 -29.476 1.00 89.38 364 LYS A O 1
ATOM 2789 N N . VAL A 1 365 ? 4.724 -1.961 -28.849 1.00 92.94 365 VAL A N 1
ATOM 2790 C CA . VAL A 1 365 ? 5.421 -2.242 -27.589 1.00 92.94 365 VAL A CA 1
ATOM 2791 C C . VAL A 1 365 ? 6.057 -3.622 -27.710 1.00 92.94 365 VAL A C 1
ATOM 2793 O O . VAL A 1 365 ? 5.377 -4.565 -28.099 1.00 92.94 365 VAL A O 1
ATOM 2796 N N . GLU A 1 366 ? 7.350 -3.752 -27.417 1.00 94.94 366 GLU A N 1
ATOM 2797 C CA . GLU A 1 366 ? 8.055 -5.045 -27.413 1.00 94.94 366 GLU A CA 1
ATOM 2798 C C . GLU A 1 366 ? 7.857 -5.776 -26.077 1.00 94.94 366 GLU A C 1
ATOM 2800 O O . GLU A 1 366 ? 7.580 -6.977 -26.046 1.00 94.94 366 GLU A O 1
ATOM 2805 N N . SER A 1 367 ? 7.946 -5.038 -24.971 1.00 96.38 367 SER A N 1
ATOM 2806 C CA . SER A 1 367 ? 7.738 -5.561 -23.622 1.00 96.38 367 SER A CA 1
ATOM 2807 C C . SER A 1 367 ? 7.235 -4.492 -22.660 1.00 96.38 367 SER A C 1
ATOM 2809 O O . SER A 1 367 ? 7.464 -3.302 -22.876 1.00 96.38 367 SER A O 1
ATOM 2811 N N . TYR A 1 368 ? 6.595 -4.924 -21.579 1.00 97.56 368 TYR A N 1
ATOM 2812 C CA . TYR A 1 368 ? 6.140 -4.078 -20.479 1.00 97.56 368 TYR A CA 1
ATOM 2813 C C . TYR A 1 368 ? 6.468 -4.714 -19.122 1.00 97.56 368 TYR A C 1
ATOM 2815 O O . TYR A 1 368 ? 6.636 -5.928 -19.020 1.00 97.56 368 TYR A O 1
ATOM 2823 N N . ARG A 1 369 ? 6.525 -3.890 -18.077 1.00 97.75 369 ARG A N 1
ATOM 2824 C CA . ARG A 1 369 ? 6.684 -4.278 -16.672 1.00 97.75 369 ARG A CA 1
ATOM 2825 C C . ARG A 1 369 ? 5.784 -3.384 -15.822 1.00 97.75 369 ARG A C 1
ATOM 2827 O O . ARG A 1 369 ? 5.946 -2.168 -15.872 1.00 97.75 369 ARG A O 1
ATOM 2834 N N . LEU A 1 370 ? 4.842 -3.963 -15.077 1.00 98.06 370 LEU A N 1
ATOM 2835 C CA . LEU A 1 370 ? 4.130 -3.244 -14.011 1.00 98.06 370 LEU A CA 1
ATOM 2836 C C . LEU A 1 370 ? 5.121 -3.026 -12.859 1.00 98.06 370 LEU A C 1
ATOM 2838 O O . LEU A 1 370 ? 5.867 -3.943 -12.530 1.00 98.06 370 LEU A O 1
ATOM 2842 N N . ILE A 1 371 ? 5.187 -1.819 -12.302 1.00 97.56 371 ILE A N 1
ATOM 2843 C CA . ILE A 1 371 ? 6.110 -1.481 -11.213 1.00 97.56 371 ILE A CA 1
ATOM 2844 C C . ILE A 1 371 ? 5.327 -1.452 -9.898 1.00 97.56 371 ILE A C 1
ATOM 2846 O O . ILE A 1 371 ? 4.412 -0.638 -9.751 1.00 97.56 371 ILE A O 1
ATOM 2850 N N . GLY A 1 372 ? 5.702 -2.314 -8.950 1.00 94.94 372 GLY A N 1
ATOM 2851 C CA . GLY A 1 372 ? 4.867 -2.607 -7.786 1.00 94.94 372 GLY A CA 1
ATOM 2852 C C . GLY A 1 372 ? 3.700 -3.531 -8.148 1.00 94.94 372 GLY A C 1
ATOM 2853 O O . GLY A 1 372 ? 3.645 -4.081 -9.253 1.00 94.94 372 GLY A O 1
ATOM 2854 N N . TYR A 1 373 ? 2.732 -3.633 -7.239 1.00 93.31 373 TYR A N 1
ATOM 2855 C CA . TYR A 1 373 ? 1.497 -4.425 -7.348 1.00 93.31 373 TYR A CA 1
ATOM 2856 C C . TYR A 1 373 ? 1.732 -5.941 -7.486 1.00 93.31 373 TYR A C 1
ATOM 2858 O O . TYR A 1 373 ? 0.843 -6.665 -7.936 1.00 93.31 373 TYR A O 1
ATOM 2866 N N . GLU A 1 374 ? 2.901 -6.458 -7.096 1.00 89.00 374 GLU A N 1
ATOM 2867 C CA . GLU A 1 374 ? 3.211 -7.893 -7.156 1.00 89.00 374 GLU A CA 1
ATOM 2868 C C . GLU A 1 374 ? 2.170 -8.751 -6.408 1.00 89.00 374 GLU A C 1
ATOM 2870 O O . GLU A 1 374 ? 1.693 -9.749 -6.950 1.00 89.00 374 GLU A O 1
ATOM 2875 N N . ASN A 1 375 ? 1.734 -8.315 -5.219 1.00 81.69 375 ASN A N 1
ATOM 2876 C CA . ASN A 1 375 ? 0.715 -9.000 -4.408 1.00 81.69 375 ASN A CA 1
ATOM 2877 C C . ASN A 1 375 ? -0.732 -8.747 -4.882 1.00 81.69 375 ASN A C 1
ATOM 2879 O O . ASN A 1 375 ? -1.676 -9.281 -4.302 1.00 81.69 375 ASN A O 1
ATOM 2883 N N . ARG A 1 376 ? -0.927 -7.917 -5.916 1.00 85.25 376 ARG A N 1
ATOM 2884 C CA . ARG A 1 376 ? -2.239 -7.466 -6.415 1.00 85.25 376 ARG A CA 1
ATOM 2885 C C . ARG A 1 376 ? -2.475 -7.826 -7.896 1.00 85.25 376 ARG A C 1
ATOM 2887 O O . ARG A 1 376 ? -3.469 -7.393 -8.485 1.00 85.25 376 ARG A O 1
ATOM 2894 N N . LEU A 1 377 ? -1.592 -8.626 -8.505 1.00 87.69 377 LEU A N 1
ATOM 2895 C CA . LEU A 1 377 ? -1.778 -9.188 -9.849 1.00 87.69 377 LEU A CA 1
ATOM 2896 C C . LEU A 1 377 ? -3.007 -10.107 -9.936 1.00 87.69 377 LEU A C 1
ATOM 2898 O O . LEU A 1 377 ? -3.314 -10.857 -9.014 1.00 87.69 377 LEU A O 1
ATOM 2902 N N . LEU A 1 378 ? -3.660 -10.099 -11.100 1.00 86.25 378 LEU A N 1
ATOM 2903 C CA . LEU A 1 378 ? -4.800 -10.954 -11.438 1.00 86.25 378 LEU A CA 1
ATOM 2904 C C . LEU A 1 378 ? -4.560 -11.653 -12.786 1.00 86.25 378 LEU A C 1
ATOM 2906 O O . LEU A 1 378 ? -3.852 -11.129 -13.651 1.00 86.25 378 LEU A O 1
ATOM 2910 N N . ASN A 1 379 ? -5.186 -12.812 -13.014 1.00 84.75 379 ASN A N 1
ATOM 2911 C CA . ASN A 1 379 ? -5.162 -13.435 -14.339 1.00 84.75 379 ASN A CA 1
ATOM 2912 C C . ASN A 1 379 ? -6.017 -12.598 -15.307 1.00 84.75 379 ASN A C 1
ATOM 2914 O O . ASN A 1 379 ? -6.959 -11.912 -14.904 1.00 84.75 379 ASN A O 1
ATOM 2918 N N . LYS A 1 380 ? -5.741 -12.661 -16.613 1.00 82.00 380 LYS A N 1
ATOM 2919 C CA . LYS A 1 380 ? -6.540 -11.924 -17.615 1.00 82.00 380 LYS A CA 1
ATOM 2920 C C . LYS A 1 380 ? -8.000 -12.388 -17.657 1.00 82.00 380 LYS A C 1
ATOM 2922 O O . LYS A 1 380 ? -8.883 -11.584 -17.935 1.00 82.00 380 LYS A O 1
ATOM 2927 N N . GLU A 1 381 ? -8.250 -13.655 -17.334 1.00 84.31 381 GLU A N 1
ATOM 2928 C CA . GLU A 1 381 ? -9.580 -14.244 -17.184 1.00 84.31 381 GLU A CA 1
ATOM 2929 C C . GLU A 1 381 ? -10.349 -13.658 -15.983 1.00 84.31 381 GLU A C 1
ATOM 2931 O O . GLU A 1 381 ? -11.578 -13.588 -16.017 1.00 84.31 381 GLU A O 1
ATOM 2936 N N . ASP A 1 382 ? -9.645 -13.175 -14.953 1.00 86.31 382 ASP A N 1
ATOM 2937 C CA . ASP A 1 382 ? -10.257 -12.593 -13.753 1.00 86.31 382 ASP A CA 1
ATOM 2938 C C . ASP A 1 382 ? -10.790 -11.170 -13.997 1.00 86.31 382 ASP A C 1
ATOM 2940 O O . ASP A 1 382 ? -11.648 -10.695 -13.250 1.00 86.31 382 ASP A O 1
ATOM 2944 N N . PHE A 1 383 ? -10.345 -10.498 -15.070 1.00 86.31 383 PHE A N 1
ATOM 2945 C CA . PHE A 1 383 ? -10.841 -9.171 -15.456 1.00 86.31 383 PHE A CA 1
ATOM 2946 C C . PHE A 1 383 ? -12.337 -9.168 -15.792 1.00 86.31 383 PHE A C 1
ATOM 2948 O O . PHE A 1 383 ? -13.029 -8.197 -15.498 1.00 86.31 383 PHE A O 1
ATOM 2955 N N . ASP A 1 384 ? -12.841 -10.248 -16.392 1.00 84.81 384 ASP A N 1
ATOM 2956 C CA . ASP A 1 384 ? -14.264 -10.424 -16.706 1.00 84.81 384 ASP A CA 1
ATOM 2957 C C . ASP A 1 384 ? -14.999 -11.275 -15.654 1.00 84.81 384 ASP A C 1
ATOM 2959 O O . ASP A 1 384 ? -16.215 -11.463 -15.744 1.00 84.81 384 ASP A O 1
ATOM 2963 N N . ASN A 1 385 ? -14.286 -11.771 -14.635 1.00 83.94 385 ASN A N 1
ATOM 2964 C CA . ASN A 1 385 ? -14.867 -12.575 -13.571 1.00 83.94 385 ASN A CA 1
ATOM 2965 C C . ASN A 1 385 ? -15.320 -11.711 -12.384 1.00 83.94 385 ASN A C 1
ATOM 2967 O O . ASN A 1 385 ? -14.559 -11.407 -11.463 1.00 83.94 385 ASN A O 1
ATOM 2971 N N . ASP A 1 386 ? -16.614 -11.393 -12.364 1.00 80.75 386 ASP A N 1
ATOM 2972 C CA . ASP A 1 386 ? -17.285 -10.701 -11.256 1.00 80.75 386 ASP A CA 1
ATOM 2973 C C . ASP A 1 386 ? -17.350 -11.523 -9.941 1.00 80.75 386 ASP A C 1
ATOM 2975 O O . ASP A 1 386 ? -17.944 -11.038 -8.974 1.00 80.75 386 ASP A O 1
ATOM 2979 N N . SER A 1 387 ? -16.781 -12.741 -9.882 1.00 78.38 387 SER A N 1
ATOM 2980 C CA . SER A 1 387 ? -16.636 -13.548 -8.655 1.00 78.38 387 SER A CA 1
ATOM 2981 C C . SER A 1 387 ? -15.250 -13.487 -8.001 1.00 78.38 387 SER A C 1
ATOM 2983 O O . SER A 1 387 ? -15.067 -14.114 -6.959 1.00 78.38 387 SER A O 1
ATOM 2985 N N . VAL A 1 388 ? -14.270 -12.826 -8.620 1.00 79.12 388 VAL A N 1
ATOM 2986 C CA . VAL A 1 388 ? -12.967 -12.538 -7.999 1.00 79.12 388 VAL A CA 1
ATOM 2987 C C . VAL A 1 388 ? -13.079 -11.172 -7.341 1.00 79.12 388 VAL A C 1
ATOM 2989 O O . VAL A 1 388 ? -13.501 -10.228 -8.006 1.00 79.12 388 VAL A O 1
ATOM 2992 N N . ASP A 1 389 ? -12.749 -11.072 -6.056 1.00 69.81 389 ASP A N 1
ATOM 2993 C CA . ASP A 1 389 ? -12.758 -9.795 -5.336 1.00 69.81 389 ASP A CA 1
ATOM 2994 C C . ASP A 1 389 ? -11.595 -8.900 -5.800 1.00 69.81 389 ASP A C 1
ATOM 2996 O O . ASP A 1 389 ? -10.554 -9.399 -6.234 1.00 69.81 389 ASP A O 1
ATOM 3000 N N . ALA A 1 390 ? -11.777 -7.582 -5.734 1.00 80.38 390 ALA A N 1
ATOM 3001 C CA . ALA A 1 390 ? -10.745 -6.593 -6.047 1.00 80.38 390 ALA A CA 1
ATOM 3002 C C . ALA A 1 390 ? -11.056 -5.247 -5.377 1.00 80.38 390 ALA A C 1
ATOM 3004 O O . ALA A 1 390 ? -12.192 -4.994 -4.970 1.00 80.38 390 ALA A O 1
ATOM 3005 N N . GLY A 1 391 ? -10.043 -4.384 -5.303 1.00 82.12 391 GLY A N 1
ATOM 3006 C CA . GLY A 1 391 ? -10.011 -3.225 -4.415 1.00 82.12 391 GLY A CA 1
ATOM 3007 C C . GLY A 1 391 ? -11.156 -2.227 -4.555 1.00 82.12 391 GLY A C 1
ATOM 3008 O O . GLY A 1 391 ? -11.738 -2.020 -5.625 1.00 82.12 391 GLY A O 1
ATOM 3009 N N . GLU A 1 392 ? -11.433 -1.558 -3.443 1.00 85.38 392 GLU A N 1
ATOM 3010 C CA . GLU A 1 392 ? -12.296 -0.391 -3.357 1.00 85.38 392 GLU A CA 1
ATOM 3011 C C . GLU A 1 392 ? -11.595 0.911 -3.775 1.00 85.38 392 GLU A C 1
ATOM 3013 O O . GLU A 1 392 ? -10.424 1.144 -3.489 1.00 85.38 392 GLU A O 1
ATOM 3018 N N . ILE A 1 393 ? -12.365 1.839 -4.351 1.00 87.38 393 ILE A N 1
ATOM 3019 C CA . ILE A 1 393 ? -12.004 3.263 -4.379 1.00 87.38 393 ILE A CA 1
ATOM 3020 C C . ILE A 1 393 ? -12.795 3.978 -3.287 1.00 87.38 393 ILE A C 1
ATOM 3022 O O . ILE A 1 393 ? -14.028 3.927 -3.264 1.00 87.38 393 ILE A O 1
ATOM 3026 N N . GLY A 1 394 ? -12.072 4.675 -2.411 1.00 89.44 394 GLY A N 1
ATOM 3027 C CA . GLY A 1 394 ? -12.614 5.578 -1.398 1.00 89.44 394 GLY A CA 1
ATOM 3028 C C . GLY A 1 394 ? -12.941 6.977 -1.933 1.00 89.44 394 GLY A C 1
ATOM 3029 O O . GLY A 1 394 ? -12.394 7.430 -2.941 1.00 89.44 394 GLY A O 1
ATOM 3030 N N . ALA A 1 395 ? -13.819 7.692 -1.234 1.00 89.31 395 ALA A N 1
ATOM 3031 C CA . ALA A 1 395 ? -14.124 9.100 -1.479 1.00 89.31 395 ALA A CA 1
ATOM 3032 C C . ALA A 1 395 ? -12.861 9.981 -1.418 1.00 89.31 395 ALA A C 1
ATOM 3034 O O . ALA A 1 395 ? -12.255 10.137 -0.361 1.00 89.31 395 ALA A O 1
ATOM 3035 N N . GLY A 1 396 ? -12.468 10.576 -2.546 1.00 88.44 396 GLY A N 1
ATOM 3036 C CA . GLY A 1 396 ? -11.236 11.367 -2.645 1.00 88.44 396 GLY A CA 1
ATOM 3037 C C . GLY A 1 396 ? -9.928 10.562 -2.669 1.00 88.44 396 GLY A C 1
ATOM 3038 O O . GLY A 1 396 ? -8.867 11.174 -2.676 1.00 88.44 396 GLY A O 1
ATOM 3039 N N . HIS A 1 397 ? -9.956 9.220 -2.690 1.00 88.25 397 HIS A N 1
ATOM 3040 C CA . HIS A 1 397 ? -8.724 8.427 -2.815 1.00 88.25 397 HIS A CA 1
ATOM 3041 C C . HIS A 1 397 ? -8.108 8.538 -4.212 1.00 88.25 397 HIS A C 1
ATOM 3043 O O . HIS A 1 397 ? -8.807 8.523 -5.229 1.00 88.25 397 HIS A O 1
ATOM 3049 N N . ASN A 1 398 ? -6.778 8.578 -4.244 1.00 90.12 398 ASN A N 1
ATOM 3050 C CA . ASN A 1 398 ? -5.976 8.576 -5.457 1.00 90.12 398 ASN A CA 1
ATOM 3051 C C . ASN A 1 398 ? -5.295 7.215 -5.588 1.00 90.12 398 ASN A C 1
ATOM 3053 O O . ASN A 1 398 ? -4.708 6.741 -4.620 1.00 90.12 398 ASN A O 1
ATOM 3057 N N . VAL A 1 399 ? -5.324 6.624 -6.783 1.00 93.31 399 VAL A N 1
ATOM 3058 C CA . VAL A 1 399 ? -4.535 5.421 -7.093 1.00 93.31 399 VAL A CA 1
ATOM 3059 C C . VAL A 1 399 ? -3.667 5.692 -8.312 1.00 93.31 399 VAL A C 1
ATOM 3061 O O . VAL A 1 399 ? -4.103 6.322 -9.271 1.00 93.31 399 VAL A O 1
ATOM 3064 N N . THR A 1 400 ? -2.423 5.238 -8.265 1.00 95.88 400 THR A N 1
ATOM 3065 C CA . THR A 1 400 ? -1.382 5.488 -9.256 1.00 95.88 400 THR A CA 1
ATOM 3066 C C . THR A 1 400 ? -0.651 4.186 -9.547 1.00 95.88 400 THR A C 1
ATOM 3068 O O . THR A 1 400 ? -0.085 3.564 -8.646 1.00 95.88 400 THR A O 1
ATOM 3071 N N . ALA A 1 401 ? -0.640 3.781 -10.812 1.00 97.06 401 ALA A N 1
ATOM 3072 C CA . ALA A 1 401 ? 0.145 2.658 -11.309 1.00 97.06 401 ALA A CA 1
ATOM 3073 C C . ALA A 1 401 ? 1.161 3.143 -12.347 1.00 97.06 401 ALA A C 1
ATOM 3075 O O . ALA A 1 401 ? 0.860 4.028 -13.154 1.00 97.06 401 ALA A O 1
ATOM 3076 N N . LEU A 1 402 ? 2.358 2.553 -12.331 1.00 97.50 402 LEU A N 1
ATOM 3077 C CA . LEU A 1 402 ? 3.416 2.821 -13.301 1.00 97.50 402 LEU A CA 1
ATOM 3078 C C . LEU A 1 402 ? 3.739 1.559 -14.097 1.00 97.50 402 LEU A C 1
ATOM 3080 O O . LEU A 1 402 ? 3.959 0.495 -13.523 1.00 97.50 402 LEU A O 1
ATOM 3084 N N . TYR A 1 403 ? 3.852 1.710 -15.412 1.00 98.12 403 TYR A N 1
ATOM 3085 C CA . TYR A 1 403 ? 4.443 0.711 -16.294 1.00 98.12 403 TYR A CA 1
ATOM 3086 C C . TYR A 1 403 ? 5.759 1.223 -16.865 1.00 98.12 403 TYR A C 1
ATOM 3088 O O . TYR A 1 403 ? 5.803 2.331 -17.398 1.00 98.12 403 TYR A O 1
ATOM 3096 N N . GLU A 1 404 ? 6.796 0.389 -16.841 1.00 98.00 404 GLU A N 1
ATOM 3097 C CA . GLU A 1 404 ? 7.946 0.543 -17.730 1.00 98.00 404 GLU A CA 1
ATOM 3098 C C . GLU A 1 404 ? 7.660 -0.192 -19.046 1.00 98.00 404 GLU A C 1
ATOM 3100 O O . GLU A 1 404 ? 7.260 -1.354 -19.048 1.00 98.00 404 GLU A O 1
ATOM 3105 N N . ILE A 1 405 ? 7.817 0.501 -20.170 1.00 96.88 405 ILE A N 1
ATOM 3106 C CA . ILE A 1 405 ? 7.414 0.063 -21.509 1.00 96.88 405 ILE A CA 1
ATOM 3107 C C . ILE A 1 405 ? 8.615 0.182 -22.444 1.00 96.88 405 ILE A C 1
ATOM 3109 O O . ILE A 1 405 ? 9.166 1.270 -22.591 1.00 96.88 405 ILE A O 1
ATOM 3113 N N . THR A 1 406 ? 8.964 -0.897 -23.143 1.00 96.06 406 THR A N 1
ATOM 3114 C CA . THR A 1 406 ? 9.990 -0.905 -24.197 1.00 96.06 406 THR A CA 1
ATOM 3115 C C . THR A 1 406 ? 9.324 -0.702 -25.565 1.00 96.06 406 THR A C 1
ATOM 3117 O O . THR A 1 406 ? 8.597 -1.594 -26.021 1.00 96.06 406 THR A O 1
ATOM 3120 N N . PRO A 1 407 ? 9.535 0.432 -26.261 1.00 92.31 407 PRO A N 1
ATOM 3121 C CA . PRO A 1 407 ? 8.975 0.655 -27.593 1.00 92.31 407 PRO A CA 1
ATOM 3122 C C . PRO A 1 407 ? 9.536 -0.308 -28.643 1.00 92.31 407 PRO A C 1
ATOM 3124 O O . PRO A 1 407 ? 10.748 -0.456 -28.784 1.00 92.31 407 PRO A O 1
ATOM 3127 N N . ASN A 1 408 ? 8.664 -0.890 -29.468 1.00 86.81 408 ASN A N 1
ATOM 3128 C CA . ASN A 1 408 ? 9.084 -1.706 -30.605 1.00 86.81 408 ASN A CA 1
ATOM 3129 C C . ASN A 1 408 ? 9.614 -0.802 -31.736 1.00 86.81 408 ASN A C 1
ATOM 3131 O O . ASN A 1 408 ? 8.865 -0.319 -32.589 1.00 86.81 408 ASN A O 1
ATOM 3135 N N . ALA A 1 409 ? 10.929 -0.577 -31.760 1.00 67.12 409 ALA A N 1
ATOM 3136 C CA . ALA A 1 409 ? 11.596 0.224 -32.790 1.00 67.12 409 ALA A CA 1
ATOM 3137 C C . ALA A 1 409 ? 11.557 -0.413 -34.201 1.00 67.12 409 ALA A C 1
ATOM 3139 O O . ALA A 1 409 ? 11.859 0.252 -35.193 1.00 67.12 409 ALA A O 1
ATOM 3140 N N . SER A 1 410 ? 11.173 -1.690 -34.320 1.00 55.66 410 SER A N 1
ATOM 3141 C CA . SER A 1 410 ? 11.276 -2.495 -35.546 1.00 55.66 410 SER A CA 1
ATOM 3142 C C . SER A 1 410 ? 9.978 -2.540 -36.367 1.00 55.66 410 SER A C 1
ATOM 3144 O O . SER A 1 410 ? 9.592 -3.593 -36.878 1.00 55.66 410 SER A O 1
ATOM 3146 N N . THR A 1 411 ? 9.308 -1.397 -36.556 1.00 48.41 411 THR A N 1
ATOM 3147 C CA . THR A 1 411 ? 8.012 -1.281 -37.267 1.00 48.41 411 THR A CA 1
ATOM 3148 C C . THR A 1 411 ? 8.092 -1.449 -38.798 1.00 48.41 411 THR A C 1
ATOM 3150 O O . THR A 1 411 ? 7.589 -0.637 -39.571 1.00 48.41 411 THR A O 1
ATOM 3153 N N . THR A 1 412 ? 8.677 -2.555 -39.273 1.00 40.09 412 THR A N 1
ATOM 3154 C CA . THR A 1 412 ? 8.499 -3.054 -40.650 1.00 40.09 412 THR A CA 1
ATOM 3155 C C . THR A 1 412 ? 8.255 -4.569 -40.690 1.00 40.09 412 THR A C 1
ATOM 3157 O O . THR A 1 412 ? 9.168 -5.368 -40.885 1.00 40.09 412 THR A O 1
ATOM 3160 N N . ASN A 1 413 ? 6.969 -4.938 -40.664 1.00 45.69 413 ASN A N 1
ATOM 3161 C CA . ASN A 1 413 ? 6.406 -6.286 -40.859 1.00 45.69 413 ASN A CA 1
ATOM 3162 C C . ASN A 1 413 ? 6.629 -7.300 -39.719 1.00 45.69 413 ASN A C 1
ATOM 3164 O O . ASN A 1 413 ? 7.652 -7.988 -39.712 1.00 45.69 413 ASN A O 1
ATOM 3168 N N . LYS A 1 414 ? 5.588 -7.537 -38.897 1.00 41.12 414 LYS A N 1
ATOM 3169 C CA . LYS A 1 414 ? 5.158 -8.895 -38.478 1.00 41.12 414 LYS A CA 1
ATOM 3170 C C . LYS A 1 414 ? 3.814 -8.954 -37.723 1.00 41.12 414 LYS A C 1
ATOM 3172 O O . LYS A 1 414 ? 3.679 -9.752 -36.802 1.00 41.12 414 LYS A O 1
ATOM 3177 N N . SER A 1 415 ? 2.791 -8.227 -38.180 1.00 40.94 415 SER A N 1
ATOM 3178 C CA . SER A 1 415 ? 1.424 -8.343 -37.648 1.00 40.94 415 SER A CA 1
ATOM 3179 C C . SER A 1 415 ? 0.906 -9.786 -37.750 1.00 40.94 415 SER A C 1
ATOM 3181 O O . SER A 1 415 ? 0.424 -10.231 -38.795 1.00 40.94 415 SER A O 1
ATOM 3183 N N . LYS A 1 416 ? 1.033 -10.543 -36.659 1.00 38.22 416 LYS A N 1
ATOM 3184 C CA . LYS A 1 416 ? 0.486 -11.889 -36.500 1.00 38.22 416 LYS A CA 1
ATOM 3185 C C . LYS A 1 416 ? -0.810 -11.737 -35.718 1.00 38.22 416 LYS A C 1
ATOM 3187 O O . LYS A 1 416 ? -0.801 -11.805 -34.495 1.00 38.22 416 LYS A O 1
ATOM 3192 N N . VAL A 1 417 ? -1.893 -11.465 -36.445 1.00 36.59 417 VAL A N 1
ATOM 3193 C CA . VAL A 1 417 ? -3.218 -11.218 -35.864 1.00 36.59 417 VAL A CA 1
ATOM 3194 C C . VAL A 1 417 ? -3.601 -12.379 -34.943 1.00 36.59 417 VAL A C 1
ATOM 3196 O O . VAL A 1 417 ? -3.619 -13.536 -35.367 1.00 36.59 417 VAL A O 1
ATOM 3199 N N . VAL A 1 418 ? -3.875 -12.051 -33.682 1.00 36.62 418 VAL A N 1
ATOM 3200 C CA . VAL A 1 418 ? -4.535 -12.933 -32.720 1.00 36.62 418 VAL A CA 1
ATOM 3201 C C . VAL A 1 418 ? -5.996 -12.495 -32.700 1.00 36.62 418 VAL A C 1
ATOM 3203 O O . VAL A 1 418 ? -6.312 -11.400 -32.242 1.00 36.62 418 VAL A O 1
ATOM 3206 N N . ASP A 1 419 ? -6.873 -13.308 -33.287 1.00 31.97 419 ASP A N 1
ATOM 3207 C CA . ASP A 1 419 ? -8.280 -12.953 -33.491 1.00 31.97 419 ASP A CA 1
ATOM 3208 C C . ASP A 1 419 ? -9.086 -13.036 -32.186 1.00 31.97 419 ASP A C 1
ATOM 3210 O O . ASP A 1 419 ? -9.623 -14.098 -31.861 1.00 31.97 419 ASP A O 1
ATOM 3214 N N . TYR A 1 420 ? -9.228 -11.915 -31.466 1.00 33.03 420 TYR A N 1
ATOM 3215 C CA . TYR A 1 420 ? -10.347 -11.721 -30.535 1.00 33.03 420 TYR A CA 1
ATOM 3216 C C . TYR A 1 420 ? -10.621 -10.242 -30.199 1.00 33.03 420 TYR A C 1
ATOM 3218 O O . TYR A 1 420 ? -10.120 -9.759 -29.195 1.00 33.03 420 TYR A O 1
ATOM 3226 N N . TYR A 1 421 ? -11.446 -9.534 -30.990 1.00 40.91 421 TYR A N 1
ATOM 3227 C CA . TYR A 1 421 ? -12.166 -8.324 -30.537 1.00 40.91 421 TYR A CA 1
ATOM 3228 C C . TYR A 1 421 ? -13.448 -8.054 -31.342 1.00 40.91 421 TYR A C 1
ATOM 3230 O O . TYR A 1 421 ? -13.405 -7.842 -32.551 1.00 40.91 421 TYR A O 1
ATOM 3238 N N . ASP A 1 422 ? -14.559 -7.973 -30.613 1.00 34.97 422 ASP A N 1
ATOM 3239 C CA . ASP A 1 422 ? -15.846 -7.352 -30.955 1.00 34.97 422 ASP A CA 1
ATOM 3240 C C . ASP A 1 422 ? -16.186 -6.547 -29.676 1.00 34.97 422 ASP A C 1
ATOM 3242 O O . ASP A 1 422 ? -16.022 -7.083 -28.580 1.00 34.97 422 ASP A O 1
ATOM 3246 N N . ASP A 1 423 ? -16.548 -5.265 -29.656 1.00 40.34 423 ASP A N 1
ATOM 3247 C CA . ASP A 1 423 ? -16.929 -4.296 -30.695 1.00 40.34 423 ASP A CA 1
ATOM 3248 C C . ASP A 1 423 ? -16.590 -2.883 -30.119 1.00 40.34 423 ASP A C 1
ATOM 3250 O O . ASP A 1 423 ? -16.822 -2.656 -28.933 1.00 40.34 423 ASP A O 1
ATOM 3254 N N . THR A 1 424 ? -15.985 -1.876 -30.772 1.00 37.06 424 THR A N 1
ATOM 3255 C CA . THR A 1 424 ? -15.693 -1.596 -32.193 1.00 37.06 424 THR A CA 1
ATOM 3256 C C . THR A 1 424 ? -14.225 -1.158 -32.440 1.00 37.06 424 THR A C 1
ATOM 3258 O O . THR A 1 424 ? -13.756 -0.180 -31.857 1.00 37.06 424 THR A O 1
ATOM 3261 N N . THR A 1 425 ? -13.566 -1.748 -33.445 1.00 41.94 425 THR A N 1
ATOM 3262 C CA . THR A 1 425 ? -12.471 -1.174 -34.281 1.00 41.94 425 THR A CA 1
ATOM 3263 C C . THR A 1 425 ? -11.180 -0.590 -33.651 1.00 41.94 425 THR A C 1
ATOM 3265 O O . THR A 1 425 ? -11.137 0.553 -33.194 1.00 41.94 425 THR A O 1
ATOM 3268 N N . ILE A 1 426 ? -10.056 -1.278 -33.897 1.00 48.41 426 ILE A N 1
ATOM 3269 C CA . ILE A 1 426 ? -8.706 -0.697 -34.078 1.00 48.41 426 ILE A CA 1
ATOM 3270 C C . ILE A 1 426 ? -8.195 -1.197 -35.446 1.00 48.41 426 ILE A C 1
ATOM 3272 O O . ILE A 1 426 ? -8.258 -2.398 -35.707 1.00 48.41 426 ILE A O 1
ATOM 3276 N N . PRO A 1 427 ? -7.821 -0.295 -36.379 1.00 44.47 427 PRO A N 1
ATOM 3277 C CA . PRO A 1 427 ? -6.397 -0.013 -36.588 1.00 44.47 427 PRO A CA 1
ATOM 3278 C C . PRO A 1 427 ? -6.099 1.465 -36.899 1.00 44.47 427 PRO A C 1
ATOM 3280 O O . PRO A 1 427 ? -6.433 1.973 -37.971 1.00 44.47 427 PRO A O 1
ATOM 3283 N N . ILE A 1 428 ? -5.379 2.136 -35.995 1.00 53.16 428 ILE A N 1
ATOM 3284 C CA . ILE A 1 428 ? -4.684 3.404 -36.267 1.00 53.16 428 ILE A CA 1
ATOM 3285 C C . ILE A 1 428 ? -3.221 3.230 -35.856 1.00 53.16 428 ILE A C 1
ATOM 3287 O O . ILE A 1 428 ? -2.913 2.635 -34.826 1.00 53.16 428 ILE A O 1
ATOM 3291 N N . ALA A 1 429 ? -2.312 3.696 -36.708 1.00 59.72 429 ALA A N 1
ATOM 3292 C CA . ALA A 1 429 ? -0.962 3.155 -36.807 1.00 59.72 429 ALA A CA 1
ATOM 3293 C C . ALA A 1 429 ? 0.035 3.586 -35.714 1.00 59.72 429 ALA A C 1
ATOM 3295 O O . ALA A 1 429 ? 1.211 3.303 -35.898 1.00 59.72 429 ALA A O 1
ATOM 3296 N N . ASP A 1 430 ? -0.383 4.237 -34.618 1.00 69.62 430 ASP A N 1
ATOM 3297 C CA . ASP A 1 430 ? 0.510 4.804 -33.580 1.00 69.62 430 ASP A CA 1
ATOM 3298 C C . ASP A 1 430 ? -0.007 4.687 -32.125 1.00 69.62 430 ASP A C 1
ATOM 3300 O O . ASP A 1 430 ? 0.590 5.244 -31.204 1.00 69.62 430 ASP A O 1
ATOM 3304 N N . GLU A 1 431 ? -1.086 3.937 -31.885 1.00 84.56 431 GLU A N 1
ATOM 3305 C CA . GLU A 1 431 ? -1.574 3.649 -30.525 1.00 84.56 431 GLU A CA 1
ATOM 3306 C C . GLU A 1 431 ? -0.734 2.541 -29.859 1.00 84.56 431 GLU A C 1
ATOM 3308 O O . GLU A 1 431 ? -0.427 1.525 -30.491 1.00 84.56 431 GLU A O 1
ATOM 3313 N N . TYR A 1 432 ? -0.365 2.721 -28.585 1.00 90.19 432 TYR A N 1
ATOM 3314 C CA . TYR A 1 432 ? 0.403 1.731 -27.808 1.00 90.19 432 TYR A CA 1
ATOM 3315 C C . TYR A 1 432 ? -0.489 0.677 -27.141 1.00 90.19 432 TYR A C 1
ATOM 3317 O O . TYR A 1 432 ? -0.018 -0.430 -26.882 1.00 90.19 432 TYR A O 1
ATOM 3325 N N . GLY A 1 433 ? -1.764 0.987 -26.903 1.00 91.38 433 GLY A N 1
ATOM 3326 C CA . GLY A 1 433 ? -2.712 0.035 -26.338 1.00 91.38 433 GLY A CA 1
ATOM 3327 C C . GLY A 1 433 ? -3.998 0.667 -25.812 1.00 91.38 433 GLY A C 1
ATOM 3328 O O . GLY A 1 433 ? -4.276 1.855 -26.019 1.00 91.38 433 GLY A O 1
ATOM 3329 N N . LEU A 1 434 ? -4.767 -0.154 -25.101 1.00 92.00 434 LEU A N 1
ATOM 3330 C CA . LEU A 1 434 ? -5.949 0.232 -24.335 1.00 92.00 434 LEU A CA 1
ATOM 3331 C C . LEU A 1 434 ? -5.679 0.070 -22.836 1.00 92.00 434 LEU A C 1
ATOM 3333 O O . LEU A 1 434 ? -5.053 -0.894 -22.407 1.00 92.00 434 LEU A O 1
ATOM 3337 N N . ILE A 1 435 ? -6.212 0.989 -22.037 1.00 92.88 435 ILE A N 1
ATOM 3338 C CA . ILE A 1 435 ? -6.405 0.820 -20.596 1.00 92.88 435 ILE A CA 1
ATOM 3339 C C . ILE A 1 435 ? -7.898 0.588 -20.385 1.00 92.88 435 ILE A C 1
ATOM 3341 O O . ILE A 1 435 ? -8.721 1.434 -20.744 1.00 92.88 435 ILE A O 1
ATOM 3345 N N . LYS A 1 436 ? -8.236 -0.576 -19.838 1.00 92.81 436 LYS A N 1
ATOM 3346 C CA . LYS A 1 436 ? -9.589 -1.022 -19.509 1.00 92.81 436 LYS A CA 1
ATOM 3347 C C . LYS A 1 436 ? -9.738 -1.004 -17.990 1.00 92.81 436 LYS A C 1
ATOM 3349 O O . LYS A 1 436 ? -8.836 -1.430 -17.274 1.00 92.81 436 LYS A O 1
ATOM 3354 N N . LEU A 1 437 ? -10.870 -0.522 -17.500 1.00 91.12 437 LEU A N 1
ATOM 3355 C CA . LEU A 1 437 ? -11.180 -0.417 -16.077 1.00 91.12 437 LEU A CA 1
ATOM 3356 C C . LEU A 1 437 ? -12.581 -0.983 -15.843 1.00 91.12 437 LEU A C 1
ATOM 3358 O O . LEU A 1 437 ? -13.562 -0.442 -16.364 1.00 91.12 437 LEU A O 1
ATOM 3362 N N . ARG A 1 438 ? -12.672 -2.072 -15.076 1.00 92.50 438 ARG A N 1
ATOM 3363 C CA . ARG A 1 438 ? -13.940 -2.640 -14.602 1.00 92.50 438 ARG A CA 1
ATOM 3364 C C . ARG A 1 438 ? -14.190 -2.173 -13.170 1.00 92.50 438 ARG A C 1
ATOM 3366 O O . ARG A 1 438 ? -13.248 -2.083 -12.393 1.00 92.50 438 ARG A O 1
ATOM 3373 N N . TYR A 1 439 ? -15.439 -1.849 -12.840 1.00 92.19 439 TYR A N 1
ATOM 3374 C CA . TYR A 1 439 ? -15.853 -1.476 -11.483 1.00 92.19 439 TYR A CA 1
ATOM 3375 C C . TYR A 1 439 ? -17.325 -1.806 -11.218 1.00 92.19 439 TYR A C 1
ATOM 3377 O O . TYR A 1 439 ? -18.146 -1.781 -12.139 1.00 92.19 439 TYR A O 1
ATOM 3385 N N . LYS A 1 440 ? -17.692 -2.031 -9.955 1.00 90.62 440 LYS A N 1
ATOM 3386 C CA . LYS A 1 440 ? -19.084 -2.067 -9.477 1.00 90.62 440 LYS A CA 1
ATOM 3387 C C . LYS A 1 440 ? -19.378 -0.805 -8.654 1.00 90.62 440 LYS A C 1
ATOM 3389 O O . LYS A 1 440 ? -18.511 -0.276 -7.958 1.00 90.62 440 LYS A O 1
ATOM 3394 N N . ALA A 1 441 ? -20.613 -0.304 -8.718 1.00 87.44 441 ALA A N 1
ATOM 3395 C CA . ALA A 1 441 ? -21.077 0.725 -7.776 1.00 87.44 441 ALA A CA 1
ATOM 3396 C C . ALA A 1 441 ? -21.317 0.093 -6.383 1.00 87.44 441 ALA A C 1
ATOM 3398 O O . ALA A 1 441 ? -21.640 -1.096 -6.346 1.00 87.44 441 ALA A O 1
ATOM 3399 N N . PRO A 1 442 ? -21.221 0.834 -5.259 1.00 83.69 442 PRO A N 1
ATOM 3400 C CA . PRO A 1 442 ? -21.256 0.249 -3.911 1.00 83.69 442 PRO A CA 1
ATOM 3401 C C . PRO A 1 442 ? -22.478 -0.650 -3.660 1.00 83.69 442 PRO A C 1
ATOM 3403 O O . PRO A 1 442 ? -22.327 -1.830 -3.338 1.00 83.69 442 PRO A O 1
ATOM 3406 N N . ASP A 1 443 ? -23.682 -0.146 -3.945 1.00 81.38 443 ASP A N 1
ATOM 3407 C CA . ASP A 1 443 ? -24.952 -0.870 -3.771 1.00 81.38 443 ASP A CA 1
ATOM 3408 C C . ASP A 1 443 ? -25.306 -1.828 -4.928 1.00 81.38 443 ASP A C 1
ATOM 3410 O O . ASP A 1 443 ? -26.380 -2.433 -4.933 1.00 81.38 443 ASP A O 1
ATOM 3414 N N . SER A 1 444 ? -24.443 -1.956 -5.943 1.00 83.88 444 SER A N 1
ATOM 3415 C CA . SER A 1 444 ? -24.693 -2.768 -7.140 1.00 83.88 444 SER A CA 1
ATOM 3416 C C . SER A 1 444 ? -23.781 -3.987 -7.206 1.00 83.88 444 SER A C 1
ATOM 3418 O O . SER A 1 444 ? -22.635 -3.949 -6.769 1.00 83.88 444 SER A O 1
ATOM 3420 N N . ASN A 1 445 ? -24.267 -5.057 -7.830 1.00 84.06 445 ASN A N 1
ATOM 3421 C CA . ASN A 1 445 ? -23.436 -6.196 -8.229 1.00 84.06 445 ASN A CA 1
ATOM 3422 C C . ASN A 1 445 ? -23.228 -6.263 -9.754 1.00 84.06 445 ASN A C 1
ATOM 3424 O O . ASN A 1 445 ? -22.506 -7.133 -10.225 1.00 84.06 445 ASN A O 1
ATOM 3428 N N . GLU A 1 446 ? -23.826 -5.341 -10.519 1.00 87.25 446 GLU A N 1
ATOM 3429 C CA . GLU A 1 446 ? -23.563 -5.175 -11.953 1.00 87.25 446 GLU A CA 1
ATOM 3430 C C . GLU A 1 446 ? -22.246 -4.416 -12.156 1.00 87.25 446 GLU A C 1
ATOM 3432 O O . GLU A 1 446 ? -22.117 -3.265 -11.719 1.00 87.25 446 GLU A O 1
ATOM 3437 N N . SER A 1 447 ? -21.284 -5.044 -12.834 1.00 89.56 447 SER A N 1
ATOM 3438 C CA . SER A 1 447 ? -20.034 -4.395 -13.223 1.00 89.56 447 SER A CA 1
ATOM 3439 C C . SER A 1 447 ? -20.194 -3.522 -14.470 1.00 89.56 447 SER A C 1
ATOM 3441 O O . SER A 1 447 ? -21.039 -3.744 -15.341 1.00 89.56 447 SER A O 1
ATOM 3443 N N . ARG A 1 448 ? -19.368 -2.480 -14.548 1.00 90.62 448 ARG A N 1
ATOM 3444 C CA . ARG A 1 448 ? -19.304 -1.503 -15.636 1.00 90.62 448 ARG A CA 1
ATOM 3445 C C . ARG A 1 448 ? -17.887 -1.461 -16.181 1.00 90.62 448 ARG A C 1
ATOM 3447 O O . ARG A 1 448 ? -16.937 -1.500 -15.406 1.00 90.62 448 ARG A O 1
ATOM 3454 N N . LEU A 1 449 ? -17.762 -1.336 -17.499 1.00 90.31 449 LEU A N 1
ATOM 3455 C CA . LEU A 1 449 ? -16.486 -1.241 -18.203 1.00 90.31 449 LEU A CA 1
ATOM 3456 C C . LEU A 1 449 ? -16.274 0.180 -18.740 1.00 90.31 449 LEU A C 1
ATOM 3458 O O . LEU A 1 449 ? -17.174 0.765 -19.344 1.00 90.31 449 LEU A O 1
ATOM 3462 N N . LEU A 1 450 ? -15.066 0.702 -18.554 1.00 87.75 450 LEU A N 1
ATOM 3463 C CA . LEU A 1 450 ? -14.546 1.907 -19.197 1.00 87.75 450 LEU A CA 1
ATOM 3464 C C . LEU A 1 450 ? -13.257 1.546 -19.942 1.00 87.75 450 LEU A C 1
ATOM 3466 O O . LEU A 1 450 ? -12.476 0.736 -19.450 1.00 87.75 450 LEU A O 1
ATOM 3470 N N . SER A 1 451 ? -13.024 2.154 -21.106 1.00 89.19 451 SER A N 1
ATOM 3471 C CA . SER A 1 451 ? -11.861 1.858 -21.953 1.00 89.19 451 SER A CA 1
ATOM 3472 C C . SER A 1 451 ? -11.306 3.135 -22.578 1.00 89.19 451 SER A C 1
ATOM 3474 O O . SER A 1 451 ? -12.053 3.889 -23.204 1.00 89.19 451 SER A O 1
ATOM 3476 N N . VAL A 1 452 ? -9.999 3.373 -22.444 1.00 87.62 452 VAL A N 1
ATOM 3477 C CA . VAL A 1 452 ? -9.311 4.572 -22.953 1.00 87.62 452 VAL A CA 1
ATOM 3478 C C . VAL A 1 452 ? -8.014 4.176 -23.668 1.00 87.62 452 VAL A C 1
ATOM 3480 O O . VAL A 1 452 ? -7.230 3.382 -23.157 1.00 87.62 452 VAL A O 1
ATOM 3483 N N . LYS A 1 453 ? -7.774 4.732 -24.860 1.00 89.31 453 LYS A N 1
ATOM 3484 C CA . LYS A 1 453 ? -6.562 4.505 -25.674 1.00 89.31 453 LYS A CA 1
ATOM 3485 C C . LYS A 1 453 ? -5.382 5.323 -25.148 1.00 89.31 453 LYS A C 1
ATOM 3487 O O . LYS A 1 453 ? -5.580 6.492 -24.830 1.00 89.31 453 LYS A O 1
ATOM 3492 N N . PHE A 1 454 ? -4.169 4.766 -25.167 1.00 88.69 454 PHE A N 1
ATOM 3493 C CA . PHE A 1 454 ? -2.932 5.496 -24.851 1.00 88.69 454 PHE A CA 1
ATOM 3494 C C . PHE A 1 454 ? -1.911 5.457 -26.005 1.00 88.69 454 PHE A C 1
ATOM 3496 O O . PHE A 1 454 ? -1.919 4.559 -26.854 1.00 88.69 454 PHE A O 1
ATOM 3503 N N . SER A 1 455 ? -1.056 6.482 -26.091 1.00 86.19 455 SER A N 1
ATOM 3504 C CA . SER A 1 455 ? -0.119 6.683 -27.211 1.00 86.19 455 SER A CA 1
ATOM 3505 C C . SER A 1 455 ? 1.047 7.620 -26.842 1.00 86.19 455 SER A C 1
ATOM 3507 O O . SER A 1 455 ? 0.890 8.443 -25.937 1.00 86.19 455 SER A O 1
ATOM 3509 N N . PRO A 1 456 ? 2.187 7.589 -27.566 1.00 80.06 456 PRO A N 1
ATOM 3510 C CA . PRO A 1 456 ? 3.385 8.376 -27.228 1.00 80.06 456 PRO A CA 1
ATOM 3511 C C . PRO A 1 456 ? 3.190 9.896 -27.160 1.00 80.06 456 PRO A C 1
ATOM 3513 O O . PRO A 1 456 ? 3.966 10.587 -26.501 1.00 80.06 456 PRO A O 1
ATOM 3516 N N . SER A 1 457 ? 2.152 10.438 -27.805 1.00 76.94 457 SER A N 1
ATOM 3517 C CA . SER A 1 457 ? 1.785 11.860 -27.716 1.00 76.94 457 SER A CA 1
ATOM 3518 C C . SER A 1 457 ? 1.338 12.317 -26.320 1.00 76.94 457 SER A C 1
ATOM 3520 O O . SER A 1 457 ? 1.198 13.517 -26.109 1.00 76.94 457 SER A O 1
ATOM 3522 N N . LEU A 1 458 ? 1.169 11.397 -25.363 1.00 76.00 458 LEU A N 1
ATOM 3523 C CA . LEU A 1 458 ? 0.990 11.692 -23.935 1.00 76.00 458 LEU A CA 1
ATOM 3524 C C . LEU A 1 458 ? 2.291 12.124 -23.226 1.00 76.00 458 LEU A C 1
ATOM 3526 O O . LEU A 1 458 ? 2.263 12.404 -22.027 1.00 76.00 458 LEU A O 1
ATOM 3530 N N . THR A 1 459 ? 3.425 12.168 -23.938 1.00 74.19 459 THR A N 1
ATOM 3531 C CA . THR A 1 459 ? 4.719 12.582 -23.375 1.00 74.19 459 THR A CA 1
ATOM 3532 C C . THR A 1 459 ? 4.689 14.052 -22.946 1.00 74.19 459 THR A C 1
ATOM 3534 O O . THR A 1 459 ? 4.602 14.944 -23.791 1.00 74.19 459 THR A O 1
ATOM 3537 N N . GLN A 1 460 ? 4.796 14.306 -21.640 1.00 69.75 460 GLN A N 1
ATOM 3538 C CA . GLN A 1 460 ? 4.751 15.647 -21.041 1.00 69.75 460 GLN A CA 1
ATOM 3539 C C . GLN A 1 460 ? 6.009 15.946 -20.206 1.00 69.75 460 GLN A C 1
ATOM 3541 O O . GLN A 1 460 ? 6.837 15.074 -19.957 1.00 69.75 460 GLN A O 1
ATOM 3546 N N . SER A 1 461 ? 6.174 17.205 -19.788 1.00 53.03 461 SER A N 1
ATOM 3547 C CA . SER A 1 461 ? 7.297 17.671 -18.961 1.00 53.03 461 SER A CA 1
ATOM 3548 C C . SER A 1 461 ? 6.793 18.267 -17.646 1.00 53.03 461 SER A C 1
ATOM 3550 O O . SER A 1 461 ? 5.961 19.172 -17.695 1.00 53.03 461 SER A O 1
ATOM 3552 N N . ASN A 1 462 ? 7.349 17.826 -16.513 1.00 60.53 462 ASN A N 1
ATOM 3553 C CA . ASN A 1 462 ? 6.988 18.240 -15.147 1.00 60.53 462 ASN A CA 1
ATOM 3554 C C . ASN A 1 462 ? 5.505 17.976 -14.823 1.00 60.53 462 ASN A C 1
ATOM 3556 O O . ASN A 1 462 ? 4.697 18.898 -14.738 1.00 60.53 462 ASN A O 1
ATOM 3560 N N . THR A 1 463 ? 5.157 16.700 -14.664 1.00 81.00 463 THR A N 1
ATOM 3561 C CA . THR A 1 463 ? 3.789 16.222 -14.368 1.00 81.00 463 THR A CA 1
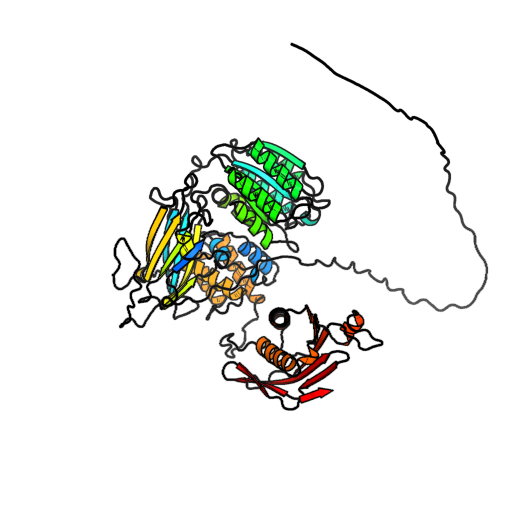ATOM 3562 C C . THR A 1 463 ? 3.827 15.169 -13.246 1.00 81.00 463 THR A C 1
ATOM 3564 O O . THR A 1 463 ? 4.889 14.975 -12.645 1.00 81.00 463 THR A O 1
ATOM 3567 N N . ASN A 1 464 ? 2.702 14.537 -12.893 1.00 92.56 464 ASN A N 1
ATOM 3568 C CA . ASN A 1 464 ? 2.609 13.608 -11.755 1.00 92.56 464 ASN A CA 1
ATOM 3569 C C . ASN A 1 464 ? 3.602 12.435 -11.878 1.00 92.56 464 ASN A C 1
ATOM 3571 O O . ASN A 1 464 ? 4.246 12.048 -10.899 1.00 92.56 464 ASN A O 1
ATOM 3575 N N . ILE A 1 465 ? 3.799 11.940 -13.103 1.00 95.12 465 ILE A N 1
ATOM 3576 C CA . ILE A 1 465 ? 4.699 10.836 -13.446 1.00 95.12 465 ILE A CA 1
ATOM 3577 C C . ILE A 1 465 ? 6.157 11.113 -13.084 1.00 95.12 465 ILE A C 1
ATOM 3579 O O . ILE A 1 465 ? 6.872 10.184 -12.732 1.00 95.12 465 ILE A O 1
ATOM 3583 N N . THR A 1 466 ? 6.609 12.371 -13.100 1.00 95.19 466 THR A N 1
ATOM 3584 C CA . THR A 1 466 ? 7.996 12.715 -12.745 1.00 95.19 466 THR A CA 1
ATOM 3585 C C . THR A 1 466 ? 8.268 12.498 -11.254 1.00 95.19 466 THR A C 1
ATOM 3587 O O . THR A 1 466 ? 9.342 12.020 -10.895 1.00 95.19 466 THR A O 1
ATOM 3590 N N . PHE A 1 467 ? 7.289 12.790 -10.389 1.00 96.38 467 PHE A N 1
ATOM 3591 C CA . PHE A 1 467 ? 7.398 12.512 -8.957 1.00 96.38 467 PHE A CA 1
ATOM 3592 C C . PHE A 1 467 ? 7.221 11.014 -8.669 1.00 96.38 467 PHE A C 1
ATOM 3594 O O . PHE A 1 467 ? 8.063 10.421 -7.998 1.00 96.38 467 PHE A O 1
ATOM 3601 N N . ALA A 1 468 ? 6.193 10.378 -9.246 1.00 97.31 468 ALA A N 1
ATOM 3602 C CA . ALA A 1 468 ? 5.948 8.943 -9.079 1.00 97.31 468 ALA A CA 1
ATOM 3603 C C . ALA A 1 468 ? 7.146 8.089 -9.548 1.00 97.31 468 ALA A C 1
ATOM 3605 O O . ALA A 1 468 ? 7.537 7.139 -8.869 1.00 97.31 468 ALA A O 1
ATOM 3606 N N . ALA A 1 469 ? 7.783 8.458 -10.666 1.00 97.25 469 ALA A N 1
ATOM 3607 C CA . ALA A 1 469 ? 8.997 7.809 -11.155 1.00 97.25 469 ALA A CA 1
ATOM 3608 C C . ALA A 1 469 ? 10.156 7.920 -10.157 1.00 97.25 469 ALA A C 1
ATOM 3610 O O . ALA A 1 469 ? 10.847 6.936 -9.927 1.00 97.25 469 ALA A O 1
ATOM 3611 N N . ALA A 1 470 ? 10.357 9.075 -9.521 1.00 97.69 470 ALA A N 1
ATOM 3612 C CA . ALA A 1 470 ? 11.421 9.245 -8.534 1.00 97.69 470 ALA A CA 1
ATOM 3613 C C . ALA A 1 470 ? 11.183 8.421 -7.253 1.00 97.69 470 ALA A C 1
ATOM 3615 O O . ALA A 1 470 ? 12.131 7.898 -6.668 1.00 97.69 470 ALA A O 1
ATOM 3616 N N . VAL A 1 471 ? 9.921 8.251 -6.843 1.00 98.38 471 VAL A N 1
ATOM 3617 C CA . VAL A 1 471 ? 9.539 7.354 -5.740 1.00 98.38 471 VAL A CA 1
ATOM 3618 C C . VAL A 1 471 ? 9.794 5.885 -6.109 1.00 98.38 471 VAL A C 1
ATOM 3620 O O . VAL A 1 471 ? 10.380 5.142 -5.319 1.00 98.38 471 VAL A O 1
ATOM 3623 N N . ALA A 1 472 ? 9.439 5.475 -7.331 1.00 98.25 472 ALA A N 1
ATOM 3624 C CA . ALA A 1 472 ? 9.749 4.144 -7.851 1.00 98.25 472 ALA A CA 1
ATOM 3625 C C . ALA A 1 472 ? 11.267 3.893 -7.925 1.00 98.25 472 ALA A C 1
ATOM 3627 O O . ALA A 1 472 ? 11.745 2.860 -7.453 1.00 98.25 472 ALA A O 1
ATOM 3628 N N . GLU A 1 473 ? 12.031 4.863 -8.437 1.00 98.19 473 GLU A N 1
ATOM 3629 C CA . GLU A 1 473 ? 13.494 4.832 -8.517 1.00 98.19 473 GLU A CA 1
ATOM 3630 C C . GLU A 1 473 ? 14.127 4.658 -7.126 1.00 98.19 473 GLU A C 1
ATOM 3632 O O . GLU A 1 473 ? 14.995 3.804 -6.939 1.00 98.19 473 GLU A O 1
ATOM 3637 N N . TYR A 1 474 ? 13.640 5.400 -6.128 1.00 98.38 474 TYR A N 1
ATOM 3638 C CA . TYR A 1 474 ? 14.062 5.274 -4.734 1.00 98.38 474 TYR A CA 1
ATOM 3639 C C . TYR A 1 474 ? 13.754 3.892 -4.137 1.00 98.38 474 TYR A C 1
ATOM 3641 O O . TYR A 1 474 ? 14.629 3.294 -3.510 1.00 98.38 474 TYR A O 1
ATOM 3649 N N . SER A 1 475 ? 12.558 3.340 -4.377 1.00 97.31 475 SER A N 1
ATOM 3650 C CA . SER A 1 475 ? 12.213 1.992 -3.897 1.00 97.31 475 SER A CA 1
ATOM 3651 C C . SER A 1 475 ? 13.129 0.916 -4.502 1.00 97.31 475 SER A C 1
ATOM 3653 O O . SER A 1 475 ? 13.641 0.063 -3.779 1.00 97.31 475 SER A O 1
ATOM 3655 N N . MET A 1 476 ? 13.435 1.011 -5.802 1.00 96.00 476 MET A N 1
ATOM 3656 C CA . MET A 1 476 ? 14.363 0.109 -6.491 1.00 96.00 476 MET A CA 1
ATOM 3657 C C . MET A 1 476 ? 15.809 0.254 -5.988 1.00 96.00 476 MET A C 1
ATOM 3659 O O . MET A 1 476 ? 16.548 -0.732 -5.957 1.00 96.00 476 MET A O 1
ATOM 3663 N N . LEU A 1 477 ? 16.222 1.455 -5.568 1.00 95.62 477 LEU A N 1
ATOM 3664 C CA . LEU A 1 477 ? 17.525 1.680 -4.937 1.00 95.62 477 LEU A CA 1
ATOM 3665 C C . LEU A 1 477 ? 17.611 1.022 -3.554 1.00 95.62 477 LEU A C 1
ATOM 3667 O O . LEU A 1 477 ? 18.580 0.303 -3.311 1.00 95.62 477 LEU A O 1
ATOM 3671 N N . LEU A 1 478 ? 16.603 1.207 -2.689 1.00 93.06 478 LEU A N 1
ATOM 3672 C CA . LEU A 1 478 ? 16.547 0.567 -1.366 1.00 93.06 478 LEU A CA 1
ATOM 3673 C C . LEU A 1 478 ? 16.505 -0.967 -1.463 1.00 93.06 478 LEU A C 1
ATOM 3675 O O . LEU A 1 478 ? 17.254 -1.645 -0.766 1.00 93.06 478 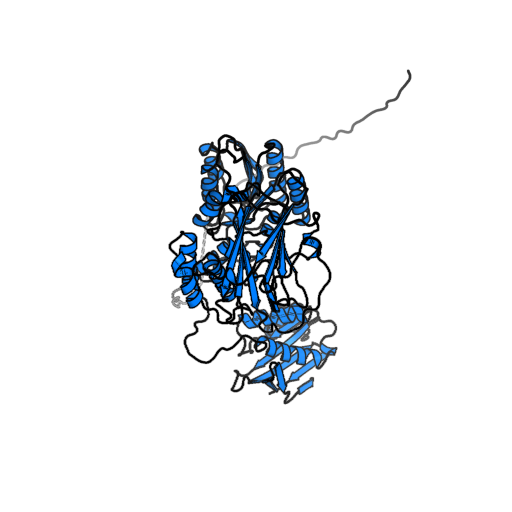LEU A O 1
ATOM 3679 N N . ARG A 1 479 ? 15.677 -1.516 -2.363 1.00 89.94 479 ARG A N 1
ATOM 3680 C CA . ARG A 1 479 ? 15.538 -2.969 -2.591 1.00 89.94 479 ARG A CA 1
ATOM 3681 C C . ARG A 1 479 ? 16.745 -3.609 -3.284 1.00 89.94 479 ARG A C 1
ATOM 3683 O O . ARG A 1 479 ? 16.790 -4.826 -3.420 1.00 89.94 479 ARG A O 1
ATOM 3690 N N . ASN A 1 480 ? 17.708 -2.809 -3.756 1.00 86.25 480 ASN A N 1
ATOM 3691 C CA . ASN A 1 480 ? 18.795 -3.251 -4.634 1.00 86.25 480 ASN A CA 1
ATOM 3692 C C . ASN A 1 480 ? 18.285 -3.977 -5.906 1.00 86.25 480 ASN A C 1
ATOM 3694 O O . ASN A 1 480 ? 18.907 -4.928 -6.377 1.00 86.25 480 ASN A O 1
ATOM 3698 N N . SER A 1 481 ? 17.162 -3.504 -6.458 1.00 89.56 481 SER A N 1
ATOM 3699 C CA . SER A 1 481 ? 16.427 -4.113 -7.576 1.00 89.56 481 SER A CA 1
ATOM 3700 C C . SER A 1 481 ? 17.309 -4.430 -8.784 1.00 89.56 481 SER A C 1
ATOM 3702 O O . SER A 1 481 ? 18.162 -3.633 -9.188 1.00 89.56 481 SER A O 1
ATOM 3704 N N . SER A 1 482 ? 17.036 -5.567 -9.427 1.00 89.25 482 SER A N 1
ATOM 3705 C CA . SER A 1 482 ? 17.674 -5.947 -10.697 1.00 89.25 482 SER A CA 1
ATOM 3706 C C . SER A 1 482 ? 17.313 -5.010 -11.862 1.00 89.25 482 SER A C 1
ATOM 3708 O O . SER A 1 482 ? 18.064 -4.916 -12.833 1.00 89.25 482 SER A O 1
ATOM 3710 N N . TYR A 1 483 ? 16.207 -4.268 -11.747 1.00 92.88 483 TYR A N 1
ATOM 3711 C CA . TYR A 1 483 ? 15.690 -3.360 -12.772 1.00 92.88 483 TYR A CA 1
ATOM 3712 C C . TYR A 1 483 ? 16.089 -1.892 -12.559 1.00 92.88 483 TYR A C 1
ATOM 3714 O O . TYR A 1 483 ? 15.740 -1.045 -13.379 1.00 92.88 483 TYR A O 1
ATOM 3722 N N . LYS A 1 484 ? 16.870 -1.575 -11.515 1.00 89.31 484 LYS A N 1
ATOM 3723 C CA . LYS A 1 484 ? 17.295 -0.201 -11.176 1.00 89.31 484 LYS A CA 1
ATOM 3724 C C . LYS A 1 484 ? 18.235 0.477 -12.193 1.00 89.31 484 LYS A C 1
ATOM 3726 O O . LYS A 1 484 ? 18.737 1.556 -11.915 1.00 89.31 484 LYS A O 1
ATOM 3731 N N . GLY A 1 485 ? 18.532 -0.149 -13.334 1.00 92.19 485 GLY A N 1
ATOM 3732 C CA . GLY A 1 485 ? 19.249 0.467 -14.458 1.00 92.19 485 GLY A CA 1
ATOM 3733 C C . GLY A 1 485 ? 20.483 1.292 -14.060 1.00 92.19 485 GLY A C 1
ATOM 3734 O O . GLY A 1 485 ? 21.454 0.742 -13.536 1.00 92.19 485 GLY A O 1
ATOM 3735 N N . ASN A 1 486 ? 20.442 2.605 -14.313 1.00 91.81 486 ASN A N 1
ATOM 3736 C CA . ASN A 1 486 ? 21.458 3.578 -13.886 1.00 91.81 486 ASN A CA 1
ATOM 3737 C C . ASN A 1 486 ? 21.002 4.540 -12.758 1.00 91.81 486 ASN A C 1
ATOM 3739 O O . ASN A 1 486 ? 21.652 5.568 -12.561 1.00 91.81 486 ASN A O 1
ATOM 3743 N N . SER A 1 487 ? 19.938 4.199 -12.015 1.00 93.38 487 SER A N 1
ATOM 3744 C CA . SER A 1 487 ? 19.367 4.984 -10.904 1.00 93.38 487 SER A CA 1
ATOM 3745 C C . SER A 1 487 ? 20.396 5.467 -9.878 1.00 93.38 487 SER A C 1
ATOM 3747 O O . SER A 1 487 ? 21.371 4.772 -9.571 1.00 93.38 487 SER A O 1
ATOM 3749 N N . SER A 1 488 ? 20.129 6.606 -9.231 1.00 94.69 488 SER A N 1
ATOM 3750 C CA . SER A 1 488 ? 20.951 7.089 -8.110 1.00 94.69 488 SER A CA 1
ATOM 3751 C C . SER A 1 488 ? 20.198 8.034 -7.169 1.00 94.69 488 SER A C 1
ATOM 3753 O O . SER A 1 488 ? 19.324 8.780 -7.595 1.00 94.69 488 SER A O 1
ATOM 3755 N N . LEU A 1 489 ? 20.574 8.091 -5.883 1.00 95.19 489 LEU A N 1
ATOM 3756 C CA . LEU A 1 489 ? 19.937 9.024 -4.935 1.00 95.19 489 LEU A CA 1
ATOM 3757 C C . LEU A 1 489 ? 20.077 10.499 -5.365 1.00 95.19 489 LEU A C 1
ATOM 3759 O O . LEU A 1 489 ? 19.194 11.303 -5.083 1.00 95.19 489 LEU A O 1
ATOM 3763 N N . ASP A 1 490 ? 21.151 10.865 -6.073 1.00 95.62 490 ASP A N 1
ATOM 3764 C CA . ASP A 1 490 ? 21.312 12.215 -6.630 1.00 95.62 490 ASP A CA 1
ATOM 3765 C C . ASP A 1 490 ? 20.362 12.480 -7.815 1.00 95.62 490 ASP A C 1
ATOM 3767 O O . ASP A 1 490 ? 19.899 13.611 -7.987 1.00 95.62 490 ASP A O 1
ATOM 3771 N N . GLN A 1 491 ? 20.016 11.450 -8.595 1.00 96.00 491 GLN A N 1
ATOM 3772 C CA . GLN A 1 491 ? 18.994 11.519 -9.639 1.00 96.00 491 GLN A CA 1
ATOM 3773 C C . GLN A 1 491 ? 17.587 11.624 -9.038 1.00 96.00 491 GLN A C 1
ATOM 3775 O O . GLN A 1 491 ? 16.877 12.571 -9.378 1.00 96.00 491 GLN A O 1
ATOM 3780 N N . VAL A 1 492 ? 17.235 10.765 -8.072 1.00 97.69 492 VAL A N 1
ATOM 3781 C CA . VAL A 1 492 ? 15.988 10.868 -7.287 1.00 97.69 492 VAL A CA 1
ATOM 3782 C C . VAL A 1 492 ? 15.814 12.283 -6.732 1.00 97.69 492 VAL A C 1
ATOM 3784 O O . VAL A 1 492 ? 14.793 12.922 -6.985 1.00 97.69 492 VAL A O 1
ATOM 3787 N N . LEU A 1 493 ? 16.826 12.819 -6.037 1.00 96.44 493 LEU A N 1
ATOM 3788 C CA . LEU A 1 493 ? 16.779 14.172 -5.469 1.00 96.44 493 LEU A CA 1
ATOM 3789 C C . LEU A 1 493 ? 16.628 15.253 -6.539 1.00 96.44 493 LEU A C 1
ATOM 3791 O O . LEU A 1 493 ? 15.888 16.211 -6.329 1.00 96.44 493 LEU A O 1
ATOM 3795 N N . SER A 1 494 ? 17.279 15.105 -7.695 1.00 95.12 494 SER A N 1
ATOM 3796 C CA . SER A 1 494 ? 17.103 16.018 -8.830 1.00 95.12 494 SER A CA 1
ATOM 3797 C C . SER A 1 494 ? 15.661 16.015 -9.360 1.00 95.12 494 SER A C 1
ATOM 3799 O O . SER A 1 494 ? 15.136 17.078 -9.697 1.00 95.12 494 SER A O 1
ATOM 3801 N N . LEU A 1 495 ? 15.001 14.849 -9.381 1.00 94.38 495 LEU A N 1
ATOM 3802 C CA . LEU A 1 495 ? 13.613 14.691 -9.826 1.00 94.38 495 LEU A CA 1
ATOM 3803 C C . LEU A 1 495 ? 12.589 15.236 -8.813 1.00 94.38 495 LEU A C 1
ATOM 3805 O O . LEU A 1 495 ? 11.649 15.910 -9.230 1.00 94.38 495 LEU A O 1
ATOM 3809 N N . ILE A 1 496 ? 12.760 15.002 -7.502 1.00 95.50 496 ILE A N 1
ATOM 3810 C CA . ILE A 1 496 ? 11.789 15.450 -6.476 1.00 95.50 496 ILE A CA 1
ATOM 3811 C C . ILE A 1 496 ? 11.987 16.890 -5.990 1.00 95.50 496 ILE A C 1
ATOM 3813 O O . ILE A 1 496 ? 11.058 17.488 -5.449 1.00 95.50 496 ILE A O 1
ATOM 3817 N N . LYS A 1 497 ? 13.157 17.498 -6.215 1.00 93.56 497 LYS A N 1
ATOM 3818 C CA . LYS A 1 497 ? 13.469 18.875 -5.788 1.00 93.56 497 LYS A CA 1
ATOM 3819 C C . LYS A 1 497 ? 12.448 19.959 -6.190 1.00 93.56 497 LYS A C 1
ATOM 3821 O O . LYS A 1 497 ? 12.255 20.870 -5.384 1.00 93.56 497 LYS A O 1
ATOM 3826 N N . PRO A 1 498 ? 11.782 19.920 -7.365 1.00 92.50 498 PRO A N 1
ATOM 3827 C CA . PRO A 1 498 ? 10.701 20.857 -7.685 1.00 92.50 498 PRO A CA 1
ATOM 3828 C C . PRO A 1 498 ? 9.480 20.722 -6.759 1.00 92.50 498 PRO A C 1
ATOM 3830 O O . PRO A 1 498 ? 8.840 21.723 -6.450 1.00 92.50 498 PRO A O 1
ATOM 3833 N N . TYR A 1 499 ? 9.195 19.501 -6.298 1.00 91.75 499 TYR A N 1
ATOM 3834 C CA . TYR A 1 499 ? 7.989 19.116 -5.556 1.00 9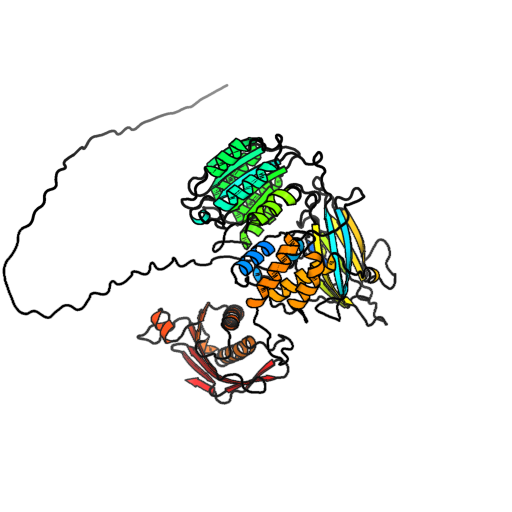1.75 499 TYR A CA 1
ATOM 3835 C C . TYR A 1 499 ? 8.140 19.255 -4.032 1.00 91.75 499 TYR A C 1
ATOM 3837 O O . TYR A 1 499 ? 7.148 19.315 -3.311 1.00 91.75 499 TYR A O 1
ATOM 3845 N N . ALA A 1 500 ? 9.373 19.371 -3.526 1.00 85.81 500 ALA A N 1
ATOM 3846 C CA . ALA A 1 500 ? 9.709 19.434 -2.095 1.00 85.81 500 ALA A CA 1
ATOM 3847 C C . ALA A 1 500 ? 9.141 20.653 -1.322 1.00 85.81 500 ALA A C 1
ATOM 3849 O O . ALA A 1 500 ? 9.444 20.829 -0.148 1.00 85.81 500 ALA A O 1
ATOM 3850 N N . ASN A 1 501 ? 8.350 21.517 -1.970 1.00 86.50 501 ASN A N 1
ATOM 3851 C CA . ASN A 1 501 ? 7.663 22.662 -1.359 1.00 86.50 501 ASN A CA 1
ATOM 3852 C C . ASN A 1 501 ? 6.141 22.669 -1.635 1.00 86.50 501 ASN A C 1
ATOM 3854 O O . ASN A 1 501 ? 5.483 23.658 -1.319 1.00 86.50 501 ASN A O 1
ATOM 3858 N N . GLU A 1 502 ? 5.581 21.620 -2.253 1.00 88.50 502 GLU A N 1
ATOM 3859 C CA . GLU A 1 502 ? 4.133 21.520 -2.513 1.00 88.50 502 GLU A CA 1
ATOM 3860 C C . GLU A 1 502 ? 3.350 21.206 -1.234 1.00 88.50 502 GLU A C 1
ATOM 3862 O O . GLU A 1 502 ? 2.371 21.881 -0.919 1.00 88.50 502 GLU A O 1
ATOM 3867 N N . ASP A 1 503 ? 3.811 20.206 -0.482 1.00 89.94 503 ASP A N 1
ATOM 3868 C CA . ASP A 1 503 ? 3.218 19.760 0.773 1.00 89.94 503 ASP A CA 1
ATOM 3869 C C . ASP A 1 503 ? 4.284 19.191 1.732 1.00 89.94 503 ASP A C 1
ATOM 3871 O O . ASP A 1 503 ? 5.447 18.975 1.373 1.00 89.94 503 ASP A O 1
ATOM 3875 N N . VAL A 1 504 ? 3.884 18.962 2.985 1.00 90.94 504 VAL A N 1
ATOM 3876 C CA . VAL A 1 504 ? 4.783 18.523 4.063 1.00 90.94 504 VAL A CA 1
ATOM 3877 C C . VAL A 1 504 ? 5.259 17.069 3.910 1.00 90.94 504 VAL A C 1
ATOM 3879 O O . VAL A 1 504 ? 6.302 16.708 4.453 1.00 90.94 504 VAL A O 1
ATOM 3882 N N . HIS A 1 505 ? 4.545 16.237 3.150 1.00 93.00 505 HIS A N 1
ATOM 3883 C CA . HIS A 1 505 ? 4.905 14.842 2.900 1.00 93.00 505 HIS A CA 1
ATOM 3884 C C . HIS A 1 505 ? 5.953 14.741 1.789 1.00 93.00 505 HIS A C 1
ATOM 3886 O O . HIS A 1 505 ? 6.957 14.056 1.972 1.00 93.00 505 HIS A O 1
ATOM 3892 N N . LYS A 1 506 ? 5.798 15.486 0.686 1.00 94.25 506 LYS A N 1
ATOM 3893 C CA . LYS A 1 506 ? 6.821 15.600 -0.372 1.00 94.25 506 LYS A CA 1
ATOM 3894 C C . LYS A 1 506 ? 8.076 16.327 0.112 1.00 94.25 506 LYS A C 1
ATOM 3896 O O . LYS A 1 506 ? 9.179 15.954 -0.282 1.00 94.25 506 LYS A O 1
ATOM 3901 N N . SER A 1 507 ? 7.929 17.305 1.011 1.00 92.88 507 SER A N 1
ATOM 3902 C CA . SER A 1 507 ? 9.061 17.894 1.742 1.00 92.88 507 SER A CA 1
ATOM 3903 C C . SER A 1 507 ? 9.777 16.835 2.590 1.00 92.88 507 SER A C 1
ATOM 3905 O O . SER A 1 507 ? 10.980 16.650 2.442 1.00 92.88 507 SER A O 1
ATOM 3907 N N . GLY A 1 508 ? 9.042 16.078 3.414 1.00 94.12 508 GLY A N 1
ATOM 3908 C CA . GLY A 1 508 ? 9.616 14.998 4.224 1.00 94.12 508 GLY A CA 1
ATOM 3909 C C . GLY A 1 508 ? 10.233 13.858 3.402 1.00 94.12 508 GLY A C 1
ATOM 3910 O O . GLY A 1 508 ? 11.168 13.215 3.867 1.00 94.12 508 GLY A O 1
ATOM 3911 N N . PHE A 1 509 ? 9.766 13.624 2.171 1.00 97.19 509 PHE A N 1
ATOM 3912 C CA . PHE A 1 509 ? 10.386 12.665 1.254 1.00 97.19 509 PHE A CA 1
ATOM 3913 C C . PHE A 1 509 ? 11.751 13.139 0.747 1.00 97.19 509 PHE A C 1
ATOM 3915 O O . PHE A 1 509 ? 12.677 12.338 0.671 1.00 97.19 509 PHE A O 1
ATOM 3922 N N . TYR A 1 510 ? 11.914 14.435 0.459 1.00 95.94 510 TYR A N 1
ATOM 3923 C CA . TYR A 1 510 ? 13.226 14.996 0.121 1.00 95.94 510 TYR A CA 1
ATOM 3924 C C . TYR A 1 510 ? 14.235 14.745 1.255 1.00 95.94 510 TYR A C 1
ATOM 3926 O O . TYR A 1 510 ? 15.315 14.201 1.015 1.00 95.94 510 TYR A O 1
ATOM 3934 N N . ASP A 1 511 ? 13.842 15.053 2.494 1.00 94.00 511 ASP A N 1
ATOM 3935 C CA . ASP A 1 511 ? 14.674 14.843 3.684 1.00 94.00 511 ASP A CA 1
ATOM 3936 C C . ASP A 1 511 ? 14.987 13.349 3.914 1.00 94.00 511 ASP A C 1
ATOM 3938 O O . ASP A 1 511 ? 16.118 12.998 4.249 1.00 94.00 511 ASP A O 1
ATOM 3942 N N . LEU A 1 512 ? 14.021 12.453 3.669 1.00 96.25 512 LEU A N 1
ATOM 3943 C CA . LEU A 1 512 ? 14.182 10.995 3.764 1.00 96.25 512 LEU A CA 1
ATOM 3944 C C . LEU A 1 512 ? 15.217 10.452 2.760 1.00 96.25 512 LEU A C 1
ATOM 3946 O O . LEU A 1 512 ? 16.077 9.638 3.113 1.00 96.25 512 LEU A O 1
ATOM 3950 N N . VAL A 1 513 ? 15.172 10.923 1.512 1.00 97.12 513 VAL A N 1
ATOM 3951 C CA . VAL A 1 513 ? 16.122 10.522 0.464 1.00 97.12 513 VAL A CA 1
ATOM 3952 C C . VAL A 1 513 ? 17.527 11.077 0.752 1.00 97.12 513 VAL A C 1
ATOM 3954 O O . VAL A 1 513 ? 18.517 10.380 0.512 1.00 97.12 513 VAL A O 1
ATOM 3957 N N . GLU A 1 514 ? 17.659 12.280 1.329 1.00 93.19 514 GLU A N 1
ATOM 3958 C CA . GLU A 1 514 ? 18.962 12.772 1.813 1.00 93.19 514 GLU A CA 1
ATOM 3959 C C . GLU A 1 514 ? 19.480 11.971 3.022 1.00 93.19 514 GLU A C 1
ATOM 3961 O O . GLU A 1 514 ? 20.656 11.595 3.033 1.00 93.19 514 GLU A O 1
ATOM 3966 N N . ALA A 1 515 ? 18.617 11.626 3.984 1.00 94.06 515 ALA A N 1
ATOM 3967 C CA . ALA A 1 515 ? 18.956 10.799 5.149 1.00 94.06 515 ALA A CA 1
ATOM 3968 C C . ALA A 1 515 ? 19.384 9.363 4.786 1.00 94.06 515 ALA A C 1
ATOM 3970 O O . ALA A 1 515 ? 20.124 8.731 5.537 1.00 94.06 515 ALA A O 1
ATOM 3971 N N . THR A 1 516 ? 18.990 8.869 3.609 1.00 95.19 516 THR A N 1
ATOM 3972 C CA . THR A 1 516 ? 19.385 7.547 3.091 1.00 95.19 516 THR A CA 1
ATOM 3973 C C . THR A 1 516 ? 20.837 7.505 2.590 1.00 95.19 516 THR A C 1
ATOM 3975 O O . THR A 1 516 ? 21.471 6.449 2.616 1.00 95.19 516 THR A O 1
ATOM 3978 N N . LYS A 1 517 ? 21.419 8.640 2.165 1.00 89.50 517 LYS A N 1
ATOM 3979 C CA . LYS A 1 517 ? 22.785 8.688 1.597 1.00 89.50 517 LYS A CA 1
ATOM 3980 C C . LYS A 1 517 ? 23.895 8.075 2.469 1.00 89.50 517 LYS A C 1
ATOM 3982 O O . LYS A 1 517 ? 24.729 7.385 1.891 1.00 89.50 517 LYS A O 1
ATOM 3987 N N . PRO A 1 518 ? 23.973 8.310 3.796 1.00 88.00 518 PRO A N 1
ATOM 3988 C CA . PRO A 1 518 ? 24.980 7.669 4.648 1.00 88.00 518 PRO A CA 1
ATOM 3989 C C . PRO A 1 518 ? 24.719 6.180 4.927 1.00 88.00 518 PRO A C 1
ATOM 3991 O O . PRO A 1 518 ? 25.616 5.519 5.444 1.00 88.00 518 PRO A O 1
ATOM 3994 N N . LEU A 1 519 ? 23.519 5.665 4.627 1.00 85.56 519 LEU A N 1
ATOM 3995 C CA . LEU A 1 519 ? 23.128 4.277 4.902 1.00 85.56 519 LEU A CA 1
ATOM 3996 C C . LEU A 1 519 ? 23.463 3.340 3.731 1.00 85.56 519 LEU A C 1
ATOM 3998 O O . LEU A 1 519 ? 23.767 2.168 3.945 1.00 85.56 519 LEU A O 1
ATOM 4002 N N . LEU A 1 520 ? 23.451 3.852 2.495 1.00 75.75 520 LEU A N 1
ATOM 4003 C CA . LEU A 1 520 ? 23.960 3.118 1.334 1.00 75.75 520 LEU A CA 1
ATOM 4004 C C . LEU A 1 520 ? 25.502 3.171 1.269 1.00 75.75 520 LEU A C 1
ATOM 4006 O O . LEU A 1 520 ? 26.097 4.193 1.622 1.00 75.75 520 LEU A O 1
ATOM 4010 N N . PRO A 1 521 ? 26.178 2.117 0.764 1.00 55.75 521 PRO A N 1
ATOM 4011 C CA . PRO A 1 521 ? 27.630 2.119 0.586 1.00 55.75 521 PRO A CA 1
ATOM 4012 C C . PRO A 1 521 ? 28.105 3.288 -0.287 1.00 55.75 521 PRO A C 1
ATOM 4014 O O . PRO A 1 521 ? 27.669 3.453 -1.428 1.00 55.75 521 PRO A O 1
ATOM 4017 N N . SER A 1 522 ? 29.020 4.105 0.236 1.00 41.31 522 SER A N 1
ATOM 4018 C CA . SER A 1 522 ? 29.436 5.348 -0.412 1.00 41.31 522 SER A CA 1
ATOM 4019 C C . SER A 1 522 ? 30.288 5.104 -1.666 1.00 41.31 522 SER A C 1
ATOM 4021 O O . SER A 1 522 ? 31.446 4.688 -1.611 1.00 41.31 522 SER A O 1
ATOM 4023 N N . THR A 1 523 ? 29.728 5.424 -2.834 1.00 37.44 523 THR A N 1
ATOM 4024 C CA . THR A 1 523 ? 30.385 5.298 -4.146 1.00 37.44 523 THR A CA 1
ATOM 4025 C C . THR A 1 523 ? 31.430 6.401 -4.370 1.00 37.44 523 THR A C 1
ATOM 4027 O O . THR A 1 523 ? 31.243 7.299 -5.191 1.00 37.44 523 THR A O 1
ATOM 4030 N N . SER A 1 524 ? 32.539 6.362 -3.623 1.00 26.47 524 SER A N 1
ATOM 4031 C CA . SER A 1 524 ? 33.555 7.427 -3.601 1.00 26.47 524 SER A CA 1
ATOM 4032 C C . SER A 1 524 ? 34.957 7.009 -4.072 1.00 26.47 524 SER A C 1
ATOM 4034 O O . SER A 1 524 ? 35.956 7.460 -3.515 1.00 26.47 524 SER A O 1
ATOM 4036 N N . SER A 1 525 ? 35.058 6.193 -5.127 1.00 25.53 525 SER A N 1
ATOM 4037 C CA . SER A 1 525 ? 36.162 6.288 -6.104 1.00 25.53 525 SER A CA 1
ATOM 4038 C C . SER A 1 525 ? 35.801 5.597 -7.425 1.00 25.53 525 SER A C 1
ATOM 4040 O O . SER A 1 525 ? 35.014 4.655 -7.451 1.00 25.53 525 SER A O 1
ATOM 4042 N N . SER A 1 526 ? 36.337 6.095 -8.542 1.00 31.77 526 SER A N 1
ATOM 4043 C CA . SER A 1 526 ? 35.957 5.651 -9.886 1.00 31.77 526 SER A CA 1
ATOM 4044 C C . SER A 1 526 ? 36.738 4.415 -10.353 1.00 31.77 526 SER A C 1
ATOM 4046 O O . SER A 1 526 ? 37.785 4.551 -10.990 1.00 31.77 526 SER A O 1
ATOM 4048 N N . THR A 1 527 ? 36.167 3.235 -10.126 1.00 25.03 527 THR A N 1
ATOM 4049 C CA . THR A 1 527 ? 36.402 2.029 -10.939 1.00 25.03 527 THR A CA 1
ATOM 4050 C C . THR A 1 527 ? 35.035 1.468 -11.331 1.00 25.03 527 THR A C 1
ATOM 4052 O O . THR A 1 527 ? 34.107 1.502 -10.528 1.00 25.03 527 THR A O 1
ATOM 4055 N N . SER A 1 528 ? 34.873 1.033 -12.581 1.00 29.92 528 SER A N 1
ATOM 4056 C CA . SER A 1 528 ? 33.565 0.738 -13.183 1.00 29.92 528 SER A CA 1
ATOM 4057 C C . SER A 1 528 ? 32.821 -0.419 -12.505 1.00 29.92 528 SER A C 1
ATOM 4059 O O . SER A 1 528 ? 33.118 -1.579 -12.777 1.00 29.92 528 SER A O 1
ATOM 4061 N N . ILE A 1 529 ? 31.804 -0.110 -11.694 1.00 27.17 529 ILE A N 1
ATOM 4062 C CA . ILE A 1 529 ? 30.817 -1.094 -11.225 1.00 27.17 529 ILE A CA 1
ATOM 4063 C C . ILE A 1 529 ? 29.666 -1.128 -12.236 1.00 27.17 529 ILE A C 1
ATOM 4065 O O . ILE A 1 529 ? 28.658 -0.437 -12.100 1.00 27.17 529 ILE A O 1
ATOM 4069 N N . THR A 1 530 ? 29.858 -1.909 -13.294 1.00 26.81 530 THR A N 1
ATOM 4070 C CA . THR A 1 530 ? 28.806 -2.239 -14.259 1.00 26.81 530 THR A CA 1
ATOM 4071 C C . THR A 1 530 ? 28.024 -3.435 -13.725 1.00 26.81 530 THR A C 1
ATOM 4073 O O . THR A 1 530 ? 28.648 -4.446 -13.437 1.00 26.81 530 THR A O 1
ATOM 4076 N N . SER A 1 531 ? 26.689 -3.344 -13.659 1.00 26.67 531 SER A N 1
ATOM 4077 C CA . SER A 1 531 ? 25.738 -4.457 -13.446 1.00 26.67 531 SER A CA 1
ATOM 4078 C C . SER A 1 531 ? 26.003 -5.433 -12.282 1.00 26.67 531 SER A C 1
ATOM 4080 O O . SER A 1 531 ? 26.917 -6.250 -12.346 1.00 26.67 531 SER A O 1
ATOM 4082 N N . ILE A 1 532 ? 25.073 -5.525 -11.322 1.00 33.00 532 ILE A N 1
ATOM 4083 C CA . ILE A 1 532 ? 24.893 -6.788 -10.578 1.00 33.00 532 ILE A CA 1
ATOM 4084 C C . ILE A 1 532 ? 24.159 -7.759 -11.515 1.00 33.00 532 ILE A C 1
ATOM 4086 O O . ILE A 1 532 ? 22.939 -7.888 -11.497 1.00 33.00 532 ILE A O 1
ATOM 4090 N N . ASN A 1 533 ? 24.943 -8.350 -12.415 1.00 36.22 533 ASN A N 1
ATOM 4091 C CA . ASN A 1 533 ? 24.558 -9.423 -13.323 1.00 36.22 533 ASN A CA 1
ATOM 4092 C C . ASN A 1 533 ? 24.586 -10.773 -12.564 1.00 36.22 533 ASN A C 1
ATOM 4094 O O . ASN A 1 533 ? 24.566 -10.831 -11.332 1.00 36.22 533 ASN A O 1
ATOM 4098 N N . GLN A 1 534 ? 24.672 -11.881 -13.300 1.00 37.31 534 GLN A N 1
ATOM 4099 C CA . GLN A 1 534 ? 24.842 -13.248 -12.783 1.00 37.31 534 GLN A CA 1
ATOM 4100 C C . GLN A 1 534 ? 26.147 -13.456 -11.957 1.00 37.31 534 GLN A C 1
ATOM 4102 O O . GLN A 1 534 ? 26.306 -14.487 -11.299 1.00 37.31 534 GLN A O 1
ATOM 4107 N N . ASP A 1 535 ? 27.012 -12.438 -11.926 1.00 50.94 535 ASP A N 1
ATOM 4108 C CA . ASP A 1 535 ? 28.343 -12.294 -11.317 1.00 50.94 535 ASP A CA 1
ATOM 4109 C C . ASP A 1 535 ? 28.436 -12.482 -9.787 1.00 50.94 535 ASP A C 1
ATOM 4111 O O . ASP A 1 535 ? 29.541 -12.605 -9.268 1.00 50.94 535 ASP A O 1
ATOM 4115 N N . SER A 1 536 ? 27.327 -12.481 -9.035 1.00 71.88 536 SER A N 1
ATOM 4116 C CA . SER A 1 536 ? 27.352 -12.439 -7.556 1.00 71.88 536 SER A CA 1
ATOM 4117 C C . SER A 1 536 ? 28.264 -13.501 -6.914 1.00 71.88 536 SER A C 1
ATOM 4119 O O . SER A 1 536 ? 28.186 -14.683 -7.255 1.00 71.88 536 SER A O 1
ATOM 4121 N N . ILE A 1 537 ? 29.062 -13.104 -5.912 1.00 86.50 537 ILE A N 1
ATOM 4122 C CA . ILE A 1 537 ? 29.957 -14.003 -5.160 1.00 86.50 537 ILE A CA 1
ATOM 4123 C C . ILE A 1 537 ? 29.195 -15.124 -4.433 1.00 86.50 537 ILE A C 1
ATOM 4125 O O . ILE A 1 537 ? 29.702 -16.232 -4.275 1.00 86.50 537 ILE A O 1
ATOM 4129 N N . VAL A 1 538 ? 27.926 -14.887 -4.079 1.00 88.06 538 VAL A N 1
ATOM 4130 C CA . VAL A 1 538 ? 27.023 -15.914 -3.535 1.00 88.06 538 VAL A CA 1
ATOM 4131 C C . VAL A 1 538 ? 26.861 -17.073 -4.523 1.00 88.06 538 VAL A C 1
ATOM 4133 O O . VAL A 1 538 ? 26.809 -18.229 -4.112 1.00 88.06 538 VAL A O 1
ATOM 4136 N N . ASN A 1 539 ? 26.825 -16.791 -5.830 1.00 87.25 539 ASN A N 1
ATOM 4137 C CA . ASN A 1 539 ? 26.750 -17.831 -6.854 1.00 87.25 539 ASN A CA 1
ATOM 4138 C C . ASN A 1 539 ? 28.070 -18.619 -6.945 1.00 87.25 539 ASN A C 1
ATOM 4140 O O . ASN A 1 539 ? 28.016 -19.826 -7.155 1.00 87.25 539 ASN A O 1
ATOM 4144 N N . ALA A 1 540 ? 29.228 -17.989 -6.703 1.00 90.56 540 ALA A N 1
ATOM 4145 C CA . ALA A 1 540 ? 30.521 -18.677 -6.625 1.00 90.56 540 ALA A CA 1
ATOM 4146 C C . ALA A 1 540 ? 30.535 -19.723 -5.497 1.00 90.56 540 ALA A C 1
ATOM 4148 O O . ALA A 1 540 ? 30.858 -20.890 -5.721 1.00 90.56 540 ALA A O 1
ATOM 4149 N N . TYR A 1 541 ? 30.118 -19.332 -4.289 1.00 95.19 541 TYR A N 1
ATOM 4150 C CA . TYR A 1 541 ? 30.048 -20.255 -3.155 1.00 95.19 541 TYR A CA 1
ATOM 4151 C C . TYR A 1 541 ? 28.971 -21.329 -3.335 1.00 95.19 541 TYR A C 1
ATOM 4153 O O . TYR A 1 541 ? 29.236 -22.490 -3.033 1.00 95.19 541 TYR A O 1
ATOM 4161 N N . MET A 1 542 ? 27.804 -20.998 -3.904 1.00 94.12 542 MET A N 1
ATOM 4162 C CA . MET A 1 542 ? 26.815 -22.010 -4.303 1.00 94.12 542 MET A CA 1
ATOM 4163 C C . MET A 1 542 ? 27.410 -23.017 -5.297 1.00 94.12 542 MET A C 1
ATOM 4165 O O . MET A 1 542 ? 27.209 -24.215 -5.127 1.00 94.12 542 MET A O 1
ATOM 4169 N N . SER A 1 543 ? 28.204 -22.583 -6.283 1.00 92.12 543 SER A N 1
ATOM 4170 C CA . SER A 1 543 ? 28.910 -23.501 -7.186 1.00 92.12 543 SER A CA 1
ATOM 4171 C C . SER A 1 543 ? 29.886 -24.417 -6.437 1.00 92.12 543 SER A C 1
ATOM 4173 O O . SER A 1 543 ? 29.901 -25.615 -6.716 1.00 92.12 543 SER A O 1
ATOM 4175 N N . ILE A 1 544 ? 30.663 -23.908 -5.469 1.00 95.00 544 ILE A N 1
ATOM 4176 C CA . ILE A 1 544 ? 31.577 -24.731 -4.645 1.00 95.00 544 ILE A CA 1
ATOM 4177 C C . ILE A 1 544 ? 30.790 -25.765 -3.830 1.00 95.00 544 ILE A C 1
ATOM 4179 O O . ILE A 1 544 ? 31.148 -26.946 -3.809 1.00 95.00 544 ILE A O 1
ATOM 4183 N N . ILE A 1 545 ? 29.707 -25.333 -3.182 1.00 96.00 545 ILE A N 1
ATOM 4184 C CA . ILE A 1 545 ? 28.901 -26.171 -2.291 1.00 96.00 545 ILE A CA 1
ATOM 4185 C C . ILE A 1 545 ? 28.157 -27.243 -3.085 1.00 96.00 545 ILE A C 1
ATOM 4187 O O . ILE A 1 545 ? 28.272 -28.416 -2.743 1.00 96.00 545 ILE A O 1
ATOM 4191 N N . ASN A 1 546 ? 27.498 -26.886 -4.190 1.00 93.50 546 ASN A N 1
ATOM 4192 C CA . ASN A 1 546 ? 26.856 -27.848 -5.090 1.00 93.50 546 ASN A CA 1
ATOM 4193 C C . ASN A 1 546 ? 27.878 -28.860 -5.625 1.00 93.50 546 ASN A C 1
ATOM 4195 O O . ASN A 1 546 ? 27.651 -30.068 -5.565 1.00 93.50 546 ASN A O 1
ATOM 4199 N N . LYS A 1 547 ? 29.064 -28.393 -6.041 1.00 92.31 547 LYS A N 1
ATOM 4200 C CA . LYS A 1 547 ? 30.137 -29.263 -6.536 1.00 92.31 547 LYS A CA 1
ATOM 4201 C C . LYS A 1 547 ? 30.673 -30.224 -5.466 1.00 92.31 547 LYS A C 1
ATOM 4203 O O . LYS A 1 547 ? 31.105 -31.313 -5.841 1.00 92.31 547 LYS A O 1
ATOM 4208 N N . LEU A 1 548 ? 30.663 -29.870 -4.176 1.00 92.25 548 LEU A N 1
ATOM 4209 C CA . LEU A 1 548 ? 30.961 -30.779 -3.051 1.00 92.25 548 LEU A CA 1
ATOM 4210 C C . LEU A 1 548 ? 29.779 -31.693 -2.692 1.00 92.25 548 LEU A C 1
ATOM 4212 O O . LEU A 1 548 ? 29.971 -32.851 -2.317 1.00 92.25 548 LEU A O 1
ATOM 4216 N N . TYR A 1 549 ? 28.550 -31.191 -2.782 1.00 92.25 549 TYR A N 1
ATOM 4217 C CA . TYR A 1 549 ? 27.350 -31.956 -2.467 1.00 92.25 549 TYR A CA 1
ATOM 4218 C C . TYR A 1 549 ? 27.177 -33.120 -3.453 1.00 92.25 549 TYR A C 1
ATOM 4220 O O . TYR A 1 549 ? 26.961 -34.250 -3.018 1.00 92.25 549 TYR A O 1
ATOM 4228 N N . GLU A 1 550 ? 27.386 -32.867 -4.747 1.00 90.50 550 GLU A N 1
ATOM 4229 C CA . GLU A 1 550 ? 27.276 -33.842 -5.842 1.00 90.50 550 GLU A CA 1
ATOM 4230 C C . GLU A 1 550 ? 28.434 -34.855 -5.943 1.00 90.50 550 GLU A C 1
ATOM 4232 O O . GLU A 1 550 ? 28.223 -35.947 -6.464 1.00 90.50 550 GLU A O 1
ATOM 4237 N N . GLU A 1 551 ? 29.653 -34.517 -5.496 1.00 89.69 551 GLU A N 1
ATOM 4238 C CA . GLU A 1 551 ? 30.866 -35.335 -5.744 1.00 89.69 551 GLU A CA 1
ATOM 4239 C C . GLU A 1 551 ? 30.830 -36.707 -5.047 1.00 89.69 551 GLU A C 1
ATOM 4241 O O . GLU A 1 551 ? 31.292 -37.698 -5.610 1.00 89.69 551 GLU A O 1
ATOM 4246 N N . ASP A 1 552 ? 30.232 -36.779 -3.855 1.00 87.31 552 ASP A N 1
ATOM 4247 C CA . ASP A 1 552 ? 29.853 -38.043 -3.211 1.00 87.31 552 ASP A CA 1
ATOM 4248 C C . ASP A 1 552 ? 28.435 -37.925 -2.625 1.00 87.31 552 ASP A C 1
ATOM 4250 O O . ASP A 1 552 ? 28.267 -37.358 -1.535 1.00 87.31 552 ASP A O 1
ATOM 4254 N N . PRO A 1 553 ? 27.407 -38.435 -3.329 1.00 88.62 553 PRO A N 1
ATOM 4255 C CA . PRO A 1 553 ? 26.032 -38.418 -2.846 1.00 88.62 553 PRO A CA 1
ATOM 4256 C C . PRO A 1 553 ? 25.788 -39.288 -1.606 1.00 88.62 553 PRO A C 1
ATOM 4258 O O . PRO A 1 553 ? 24.874 -38.986 -0.847 1.00 88.62 553 PRO A O 1
ATOM 4261 N N . GLY A 1 554 ? 26.596 -40.328 -1.359 1.00 87.25 554 GLY A N 1
ATOM 4262 C CA . GLY A 1 554 ? 26.400 -41.249 -0.230 1.00 87.25 554 GLY A CA 1
ATOM 4263 C C . GLY A 1 554 ? 26.676 -40.606 1.131 1.00 87.25 554 GLY A C 1
ATOM 4264 O O . GLY A 1 554 ? 26.149 -41.039 2.152 1.00 87.25 554 GLY A O 1
ATOM 4265 N N . LEU A 1 555 ? 27.443 -39.511 1.156 1.00 90.56 555 LEU A N 1
ATOM 4266 C CA . LEU A 1 555 ? 27.615 -38.684 2.354 1.00 90.56 555 LEU A CA 1
ATOM 4267 C C . LEU A 1 555 ? 26.374 -37.825 2.673 1.00 90.56 555 LEU A C 1
ATOM 4269 O O . LEU A 1 555 ? 26.305 -37.256 3.761 1.00 90.56 555 LEU A O 1
ATOM 4273 N N . ASN A 1 556 ? 25.405 -37.735 1.755 1.00 93.38 556 ASN A N 1
ATOM 4274 C CA . ASN A 1 556 ? 24.174 -36.960 1.922 1.00 93.38 556 ASN A CA 1
ATOM 4275 C C . ASN A 1 556 ? 22.980 -37.830 2.371 1.00 93.38 556 ASN A C 1
ATOM 4277 O O . ASN A 1 556 ? 21.895 -37.297 2.591 1.00 93.38 556 ASN A O 1
ATOM 4281 N N . ASP A 1 557 ? 23.141 -39.152 2.497 1.00 88.50 557 ASP A N 1
ATOM 4282 C CA . ASP A 1 557 ? 22.043 -40.042 2.892 1.00 88.50 557 ASP A CA 1
ATOM 4283 C C . ASP A 1 557 ? 21.579 -39.762 4.337 1.00 88.50 557 ASP A C 1
ATOM 4285 O O . ASP A 1 557 ? 22.388 -39.583 5.255 1.00 88.50 557 ASP A O 1
ATOM 4289 N N . GLU A 1 558 ? 20.255 -39.736 4.531 1.00 89.25 558 GLU A N 1
ATOM 4290 C CA . GLU A 1 558 ? 19.559 -39.529 5.816 1.00 89.25 558 GLU A CA 1
ATOM 4291 C C . GLU A 1 558 ? 20.022 -38.283 6.611 1.00 89.25 558 GLU A C 1
ATOM 4293 O O . GLU A 1 558 ? 20.134 -38.313 7.841 1.00 89.25 558 GLU A O 1
ATOM 4298 N N . ILE A 1 559 ? 20.297 -37.168 5.919 1.00 94.00 559 ILE A N 1
ATOM 4299 C CA . ILE A 1 559 ? 20.506 -35.855 6.555 1.00 94.00 559 ILE A CA 1
ATOM 4300 C C . ILE A 1 559 ? 19.205 -35.053 6.676 1.00 94.00 559 ILE A C 1
ATOM 4302 O O . ILE A 1 559 ? 18.339 -35.102 5.808 1.00 94.00 559 ILE A O 1
ATOM 4306 N N . SER A 1 560 ? 19.104 -34.278 7.754 1.00 94.19 560 SER A N 1
ATOM 4307 C CA . SER A 1 560 ? 18.138 -33.188 7.941 1.00 94.19 560 SER A CA 1
ATOM 4308 C C . SER A 1 560 ? 18.821 -31.832 8.163 1.00 94.19 560 SER A C 1
ATOM 4310 O O . SER A 1 560 ? 18.152 -30.806 8.089 1.00 94.19 560 SER A O 1
ATOM 4312 N N . ILE A 1 561 ? 20.137 -31.823 8.425 1.00 95.94 561 ILE A N 1
ATOM 4313 C CA . ILE A 1 561 ? 20.940 -30.628 8.718 1.00 95.94 561 ILE A CA 1
ATOM 4314 C C . ILE A 1 561 ? 22.119 -30.525 7.735 1.00 95.94 561 ILE A C 1
ATOM 4316 O O . ILE A 1 561 ? 22.860 -31.490 7.532 1.00 95.94 561 ILE A O 1
ATOM 4320 N N . LEU A 1 562 ? 22.349 -29.332 7.190 1.00 97.38 562 LEU A N 1
ATOM 4321 C CA . LEU A 1 562 ? 23.599 -28.946 6.533 1.00 97.38 562 LEU A CA 1
ATOM 4322 C C . LEU A 1 562 ? 24.227 -27.821 7.355 1.00 97.38 562 LEU A C 1
ATOM 4324 O O . LEU A 1 562 ? 23.802 -26.668 7.299 1.00 97.38 562 LEU A O 1
ATOM 4328 N N . ALA A 1 563 ? 25.250 -28.162 8.135 1.00 97.19 563 ALA A N 1
ATOM 4329 C CA . ALA A 1 563 ? 26.068 -27.160 8.794 1.00 97.19 563 ALA A CA 1
ATOM 4330 C C . ALA A 1 563 ? 27.150 -26.651 7.832 1.00 97.19 563 ALA A C 1
ATOM 4332 O O . ALA A 1 563 ? 27.709 -27.426 7.049 1.00 97.19 563 ALA A O 1
ATOM 4333 N N . ILE A 1 564 ? 27.466 -25.363 7.905 1.00 97.44 564 ILE A N 1
ATOM 4334 C CA . ILE A 1 564 ? 28.541 -24.735 7.141 1.00 97.44 564 ILE A CA 1
ATOM 4335 C C . ILE A 1 564 ? 29.411 -23.877 8.063 1.00 97.44 564 ILE A C 1
ATOM 4337 O O . ILE A 1 564 ? 28.911 -23.026 8.790 1.00 97.44 564 ILE A O 1
ATOM 4341 N N . ASP A 1 565 ? 30.723 -24.095 8.024 1.00 96.31 565 ASP A N 1
ATOM 4342 C CA . ASP A 1 565 ? 31.704 -23.213 8.653 1.00 96.31 565 ASP A CA 1
ATOM 4343 C C . ASP A 1 565 ? 32.097 -22.130 7.646 1.00 96.31 565 ASP A C 1
ATOM 4345 O O . ASP A 1 565 ? 32.865 -22.370 6.710 1.00 96.31 565 ASP A O 1
ATOM 4349 N N . THR A 1 566 ? 31.529 -20.938 7.830 1.00 93.38 566 THR A N 1
ATOM 4350 C CA . THR A 1 566 ? 31.808 -19.764 6.994 1.00 93.38 566 THR A CA 1
ATOM 4351 C C . THR A 1 566 ? 32.894 -18.852 7.572 1.00 93.38 566 THR A C 1
ATOM 4353 O O . THR A 1 566 ? 33.198 -17.811 6.990 1.00 93.38 566 THR A O 1
ATOM 4356 N N . THR A 1 567 ? 33.491 -19.196 8.722 1.00 92.81 567 THR A N 1
ATOM 4357 C CA . THR A 1 567 ? 34.384 -18.286 9.473 1.00 92.81 567 THR A CA 1
ATOM 4358 C C . THR A 1 567 ? 35.672 -17.926 8.729 1.00 92.81 567 THR A C 1
ATOM 4360 O O . THR A 1 567 ? 36.348 -16.961 9.090 1.00 92.81 567 THR A O 1
ATOM 4363 N N . LYS A 1 568 ? 35.995 -18.683 7.675 1.00 94.75 568 LYS A N 1
ATOM 4364 C CA . LYS A 1 568 ? 37.169 -18.515 6.815 1.00 94.75 568 LYS A CA 1
ATOM 4365 C C . LYS A 1 568 ? 36.853 -18.079 5.378 1.00 94.75 568 LYS A C 1
ATOM 4367 O O . LYS A 1 568 ? 37.760 -18.065 4.550 1.00 94.75 568 LYS A O 1
ATOM 4372 N N . MET A 1 569 ? 35.606 -17.710 5.086 1.00 93.50 569 MET A N 1
ATOM 4373 C CA . MET A 1 569 ? 35.208 -17.145 3.794 1.00 93.50 569 MET A CA 1
ATOM 4374 C C . MET A 1 569 ? 35.488 -15.638 3.798 1.00 93.50 569 MET A C 1
ATOM 4376 O O . MET A 1 569 ? 34.712 -14.850 4.332 1.00 93.50 569 MET A O 1
ATOM 4380 N N . CYS A 1 570 ? 36.623 -15.222 3.241 1.00 90.06 570 CYS A N 1
ATOM 4381 C CA . CYS A 1 570 ? 37.086 -13.835 3.293 1.00 90.06 570 CYS A CA 1
ATOM 4382 C C . CYS A 1 570 ? 36.509 -12.938 2.186 1.00 90.06 570 CYS A C 1
ATOM 4384 O O . CYS A 1 570 ? 36.576 -11.715 2.312 1.00 90.06 570 CYS A O 1
ATOM 4386 N N . ASN A 1 571 ? 35.907 -13.516 1.138 1.00 86.62 571 ASN A N 1
ATOM 4387 C CA . ASN A 1 571 ? 35.283 -12.761 0.043 1.00 86.62 571 ASN A CA 1
ATOM 4388 C C . ASN A 1 571 ? 33.771 -12.525 0.216 1.00 86.62 571 ASN A C 1
ATOM 4390 O O . ASN A 1 571 ? 33.147 -11.973 -0.685 1.00 86.62 571 ASN A O 1
ATOM 4394 N N . ILE A 1 572 ? 33.158 -12.978 1.318 1.00 85.31 572 ILE A N 1
ATOM 4395 C CA . ILE A 1 572 ? 31.712 -12.835 1.557 1.00 85.31 572 ILE A CA 1
ATOM 4396 C C . ILE A 1 572 ? 31.417 -11.707 2.555 1.00 85.31 572 ILE A C 1
ATOM 4398 O O . ILE A 1 572 ? 32.017 -11.642 3.628 1.00 85.31 572 ILE A O 1
ATOM 4402 N N . THR A 1 573 ? 30.471 -10.820 2.239 1.00 81.94 573 THR A N 1
ATOM 4403 C CA . THR A 1 573 ? 29.934 -9.878 3.237 1.00 81.94 573 THR A CA 1
ATOM 4404 C C . THR A 1 573 ? 28.914 -10.557 4.157 1.00 81.94 573 THR A C 1
ATOM 4406 O O . THR A 1 573 ? 28.334 -11.588 3.816 1.00 81.94 573 THR A O 1
ATOM 4409 N N . SER A 1 574 ? 28.619 -9.957 5.316 1.00 77.19 574 SER A N 1
ATOM 4410 C CA . SER A 1 574 ? 27.581 -10.459 6.234 1.00 77.19 574 SER A CA 1
ATOM 4411 C C . SER A 1 574 ? 26.192 -10.562 5.586 1.00 77.19 574 SER A C 1
ATOM 4413 O O . SER A 1 574 ? 25.416 -11.436 5.953 1.00 77.19 574 SER A O 1
ATOM 4415 N N . TYR A 1 575 ? 25.886 -9.701 4.610 1.00 72.69 575 TYR A N 1
ATOM 4416 C CA . TYR A 1 575 ? 24.638 -9.745 3.842 1.00 72.69 575 TYR A CA 1
ATOM 4417 C C . TYR A 1 575 ? 24.627 -10.909 2.841 1.00 72.69 575 TYR A C 1
ATOM 4419 O O . TYR A 1 575 ? 23.680 -11.692 2.788 1.00 72.69 575 TYR A O 1
ATOM 4427 N N . GLU A 1 576 ? 25.715 -11.080 2.089 1.00 85.25 576 GLU A N 1
ATOM 4428 C CA . GLU A 1 576 ? 25.868 -12.185 1.137 1.00 85.25 576 GLU A CA 1
ATOM 4429 C C . GLU A 1 576 ? 25.933 -13.548 1.834 1.00 85.25 576 GLU A C 1
ATOM 4431 O O . GLU A 1 576 ? 25.456 -14.534 1.276 1.00 85.25 576 GLU A O 1
ATOM 4436 N N . LYS A 1 577 ? 26.440 -13.605 3.073 1.00 86.25 577 LYS A N 1
ATOM 4437 C CA . LYS A 1 577 ? 26.319 -14.770 3.958 1.00 86.25 577 LYS A CA 1
ATOM 4438 C C . LYS A 1 577 ? 24.850 -15.122 4.194 1.00 86.25 577 LYS A C 1
ATOM 4440 O O . LYS A 1 577 ? 24.485 -16.273 3.980 1.00 86.25 577 LYS A O 1
ATOM 4445 N N . THR A 1 578 ? 24.006 -14.168 4.591 1.00 80.81 578 THR A N 1
ATOM 4446 C CA . THR A 1 578 ? 22.570 -14.423 4.803 1.00 80.81 578 THR A CA 1
ATOM 4447 C C . THR A 1 578 ? 21.909 -14.956 3.530 1.00 80.81 578 THR A C 1
ATOM 4449 O O . THR A 1 578 ? 21.266 -16.003 3.577 1.00 80.81 578 THR A O 1
ATOM 4452 N N . LEU A 1 579 ? 22.162 -14.321 2.378 1.00 80.56 579 LEU A N 1
ATOM 4453 C CA . LEU A 1 579 ? 21.668 -14.790 1.075 1.00 80.56 579 LEU A CA 1
ATOM 4454 C C . LEU A 1 579 ? 22.188 -16.187 0.694 1.00 80.56 579 LEU A C 1
ATOM 4456 O O . LEU A 1 579 ? 21.486 -16.943 0.023 1.00 80.56 579 LEU A O 1
ATOM 4460 N N . LEU A 1 580 ? 23.416 -16.541 1.085 1.00 90.31 580 LEU A N 1
ATOM 4461 C CA . LEU A 1 580 ? 23.963 -17.878 0.870 1.00 90.31 580 LEU A CA 1
ATOM 4462 C C . LEU A 1 580 ? 23.228 -18.909 1.732 1.00 90.31 580 LEU A C 1
ATOM 4464 O O . LEU A 1 580 ? 22.755 -19.905 1.196 1.00 90.31 580 LEU A O 1
ATOM 4468 N N . LEU A 1 581 ? 23.092 -18.665 3.037 1.00 90.06 581 LEU A N 1
ATOM 4469 C CA . LEU A 1 581 ? 22.411 -19.572 3.969 1.00 90.06 581 LEU A CA 1
ATOM 4470 C C . LEU A 1 581 ? 20.943 -19.798 3.568 1.00 90.06 581 LEU A C 1
ATOM 4472 O O . LEU A 1 581 ? 20.455 -20.927 3.616 1.00 90.06 581 LEU A O 1
ATOM 4476 N N . GLU A 1 582 ? 20.263 -18.753 3.096 1.00 82.50 582 GLU A N 1
ATOM 4477 C CA . GLU A 1 582 ? 18.904 -18.848 2.562 1.00 82.50 582 GLU A CA 1
ATOM 4478 C C . GLU A 1 582 ? 18.845 -19.659 1.255 1.00 82.50 582 GLU A C 1
ATOM 4480 O O . GLU A 1 582 ? 18.043 -20.589 1.141 1.00 82.50 582 GLU A O 1
ATOM 4485 N N . LYS A 1 583 ? 19.737 -19.393 0.287 1.00 87.50 583 LYS A N 1
ATOM 4486 C CA . LYS A 1 583 ? 19.827 -20.203 -0.941 1.00 87.50 583 LYS A CA 1
ATOM 4487 C C . LYS A 1 583 ? 20.119 -21.671 -0.638 1.00 87.50 583 LYS A C 1
ATOM 4489 O O . LYS A 1 583 ? 19.523 -22.530 -1.275 1.00 87.50 583 LYS A O 1
ATOM 4494 N N . LEU A 1 584 ? 20.984 -21.976 0.330 1.00 89.69 584 LEU A N 1
ATOM 4495 C CA . LEU A 1 584 ? 21.252 -23.353 0.754 1.00 89.69 584 LEU A CA 1
ATOM 4496 C C . LEU A 1 584 ? 19.987 -24.024 1.301 1.00 89.69 584 LEU A C 1
ATOM 4498 O O . LEU A 1 584 ? 19.675 -25.146 0.904 1.00 89.69 584 LEU A O 1
ATOM 4502 N N . LYS A 1 585 ? 19.218 -23.324 2.141 1.00 85.88 585 LYS A N 1
ATOM 4503 C CA . LYS A 1 585 ? 17.953 -23.825 2.695 1.00 85.88 585 LYS A CA 1
ATOM 4504 C C . LYS A 1 585 ? 16.950 -24.145 1.585 1.00 85.88 585 LYS A C 1
ATOM 4506 O O . LYS A 1 585 ? 16.355 -25.219 1.584 1.00 85.88 585 LYS A O 1
ATOM 4511 N N . ASN A 1 586 ? 16.821 -23.241 0.615 1.00 81.44 586 ASN A N 1
ATOM 4512 C CA . ASN A 1 586 ? 15.866 -23.355 -0.488 1.00 81.44 586 ASN A CA 1
ATOM 4513 C C . ASN A 1 586 ? 16.303 -24.358 -1.579 1.00 81.44 586 ASN A C 1
ATOM 4515 O O . ASN A 1 586 ? 15.452 -24.882 -2.289 1.00 81.44 586 ASN A O 1
ATOM 4519 N N . VAL A 1 587 ? 17.606 -24.634 -1.729 1.00 86.88 587 VAL A N 1
ATOM 4520 C CA . VAL A 1 587 ? 18.144 -25.594 -2.717 1.00 86.88 587 VAL A CA 1
ATOM 4521 C C . VAL A 1 587 ? 18.203 -27.025 -2.180 1.00 86.88 587 VAL A C 1
ATOM 4523 O O . VAL A 1 587 ? 18.035 -27.962 -2.959 1.00 86.88 587 VAL A O 1
ATOM 4526 N N . TYR A 1 588 ? 18.444 -27.207 -0.879 1.00 87.00 588 TYR A N 1
ATOM 4527 C CA . TYR A 1 588 ? 18.605 -28.534 -0.274 1.00 87.00 588 TYR A CA 1
ATOM 4528 C C . TYR A 1 588 ? 17.397 -29.016 0.539 1.00 87.00 588 TYR A C 1
ATOM 4530 O O . TYR A 1 588 ? 17.332 -30.202 0.843 1.00 87.00 588 TYR A O 1
ATOM 4538 N N . GLU A 1 589 ? 16.453 -28.132 0.885 1.00 90.62 589 GLU A N 1
ATOM 4539 C CA . GLU A 1 589 ? 15.308 -28.417 1.773 1.00 90.62 589 GLU A CA 1
ATOM 4540 C C . GLU A 1 589 ? 15.728 -28.902 3.185 1.00 90.62 589 GLU A C 1
ATOM 4542 O O . GLU A 1 589 ? 14.995 -29.619 3.868 1.00 90.62 589 GLU A O 1
ATOM 4547 N N . LEU A 1 590 ? 16.917 -28.483 3.642 1.00 91.62 590 LEU A N 1
ATOM 4548 C CA . LEU A 1 590 ? 17.518 -28.849 4.933 1.00 91.62 590 LEU A CA 1
ATOM 4549 C C . LEU A 1 590 ? 17.515 -27.687 5.935 1.00 91.62 590 LEU A C 1
ATOM 4551 O O . LEU A 1 590 ? 17.476 -26.511 5.566 1.00 91.62 590 LEU A O 1
ATOM 4555 N N . GLU A 1 591 ? 17.647 -28.018 7.218 1.00 94.56 591 GLU A N 1
ATOM 4556 C CA . GLU A 1 591 ? 18.024 -27.056 8.254 1.00 94.56 591 GLU A CA 1
ATOM 4557 C C . GLU A 1 591 ? 19.480 -26.611 8.034 1.00 94.56 591 GLU A C 1
ATOM 4559 O O . GLU A 1 591 ? 20.393 -27.438 8.025 1.00 94.56 591 GLU A O 1
ATOM 4564 N N . ILE A 1 592 ? 19.706 -25.310 7.832 1.00 96.88 592 ILE A N 1
ATOM 4565 C CA . ILE A 1 592 ? 21.043 -24.749 7.594 1.00 96.88 592 ILE A CA 1
ATOM 4566 C C . ILE A 1 592 ? 21.559 -24.086 8.867 1.00 96.88 592 ILE A C 1
ATOM 4568 O O . ILE A 1 592 ? 20.871 -23.245 9.446 1.00 96.88 592 ILE A O 1
ATOM 4572 N N . ILE A 1 593 ? 22.782 -24.430 9.274 1.00 94.31 593 ILE A N 1
ATOM 4573 C CA . ILE A 1 593 ? 23.424 -23.890 10.480 1.00 94.31 593 ILE A CA 1
ATOM 4574 C C . ILE A 1 593 ? 24.801 -23.322 10.116 1.00 94.31 593 ILE A C 1
ATOM 4576 O O . ILE A 1 593 ? 25.687 -24.067 9.707 1.00 94.31 593 ILE A O 1
ATOM 4580 N N . ASP A 1 594 ? 25.004 -22.016 10.298 1.00 96.31 594 ASP A N 1
ATOM 4581 C CA . ASP A 1 594 ? 26.331 -21.388 10.218 1.00 96.31 594 ASP A CA 1
ATOM 4582 C C . ASP A 1 594 ? 27.070 -21.590 11.549 1.00 96.31 594 ASP A C 1
ATOM 4584 O O . ASP A 1 594 ? 26.754 -20.930 12.540 1.00 96.31 594 ASP A O 1
ATOM 4588 N N . SER A 1 595 ? 27.980 -22.566 11.613 1.00 94.62 595 SER A N 1
ATOM 4589 C CA . SER A 1 595 ? 28.656 -22.952 12.859 1.00 94.62 595 SER A CA 1
ATOM 4590 C C . SER A 1 595 ? 29.925 -23.772 12.612 1.00 94.62 595 SER A C 1
ATOM 4592 O O . SER A 1 595 ? 30.008 -24.564 11.671 1.00 94.62 595 SER A O 1
ATOM 4594 N N . THR A 1 596 ? 30.924 -23.597 13.480 1.00 94.94 596 THR A N 1
ATOM 4595 C CA . THR A 1 596 ? 32.203 -24.320 13.407 1.00 94.94 596 THR A CA 1
ATOM 4596 C C . THR A 1 596 ? 32.074 -25.747 13.950 1.00 94.94 596 THR A C 1
ATOM 4598 O O . THR A 1 596 ? 31.179 -26.057 14.735 1.00 94.94 596 THR A O 1
ATOM 4601 N N . PHE A 1 597 ? 33.021 -26.632 13.620 1.00 92.06 597 PHE A N 1
ATOM 4602 C CA . PHE A 1 597 ? 33.067 -27.980 14.213 1.00 92.06 597 PHE A CA 1
ATOM 4603 C C . PHE A 1 597 ? 33.179 -27.966 15.754 1.00 92.06 597 PHE A C 1
ATOM 4605 O O . PHE A 1 597 ? 32.695 -28.879 16.425 1.00 92.06 597 PHE A O 1
ATOM 4612 N N . GLU A 1 598 ? 33.811 -26.941 16.331 1.00 92.31 598 GLU A N 1
ATOM 4613 C CA . GLU A 1 598 ? 33.945 -26.801 17.784 1.00 92.31 598 GLU A CA 1
ATOM 4614 C C . GLU A 1 598 ? 32.640 -26.311 18.428 1.00 92.31 598 GLU A C 1
ATOM 4616 O O . GLU A 1 598 ? 32.229 -26.842 19.461 1.00 92.31 598 GLU A O 1
ATOM 4621 N N . ASP A 1 599 ? 31.943 -25.372 17.787 1.00 92.12 599 ASP A N 1
ATOM 4622 C CA . ASP A 1 599 ? 30.646 -24.877 18.252 1.00 92.12 599 ASP A CA 1
ATOM 4623 C C . ASP A 1 599 ? 29.541 -25.931 18.111 1.00 92.12 599 ASP A C 1
ATOM 4625 O O . ASP A 1 599 ? 28.786 -26.146 19.053 1.00 92.12 599 ASP A O 1
ATOM 4629 N N . LEU A 1 600 ? 29.513 -26.702 17.020 1.00 92.62 600 LEU A N 1
ATOM 4630 C CA . LEU A 1 600 ? 28.582 -27.826 16.858 1.00 92.62 600 LEU A CA 1
ATOM 4631 C C . LEU A 1 600 ? 28.757 -28.921 17.929 1.00 92.62 600 LEU A C 1
ATOM 4633 O O . LEU A 1 600 ? 27.779 -29.573 18.297 1.00 92.62 600 LEU A O 1
ATOM 4637 N N . LYS A 1 601 ? 29.970 -29.126 18.466 1.00 90.44 601 LYS A N 1
ATOM 4638 C CA . LYS A 1 601 ? 30.178 -29.979 19.655 1.00 90.44 601 LYS A CA 1
ATOM 4639 C C . LYS A 1 601 ? 29.661 -29.305 20.926 1.00 90.44 601 LYS A C 1
ATOM 4641 O O . LYS A 1 601 ? 28.922 -29.927 21.684 1.00 90.44 601 LYS A O 1
ATOM 4646 N N . LYS A 1 602 ? 30.032 -28.038 21.146 1.00 89.81 602 LYS A N 1
ATOM 4647 C CA . LYS A 1 602 ? 29.637 -27.221 22.310 1.00 89.81 602 LYS A CA 1
ATOM 4648 C C . LYS A 1 602 ? 28.117 -27.133 22.472 1.00 89.81 602 LYS A C 1
ATOM 4650 O O . LYS A 1 602 ? 27.613 -27.230 23.589 1.00 89.81 602 LYS A O 1
ATOM 4655 N N . ASP A 1 603 ? 27.413 -26.997 21.356 1.00 89.19 603 ASP A N 1
ATOM 4656 C CA . ASP A 1 603 ? 25.964 -26.818 21.290 1.00 89.19 603 ASP A CA 1
ATOM 4657 C C . ASP A 1 603 ? 25.214 -28.171 21.197 1.00 89.19 603 ASP A C 1
ATOM 4659 O O . ASP A 1 603 ? 23.986 -28.211 21.182 1.00 89.19 603 ASP A O 1
ATOM 4663 N N . GLY A 1 604 ? 25.942 -29.298 21.195 1.00 89.38 604 GLY A N 1
ATOM 4664 C CA . GLY A 1 604 ? 25.399 -30.654 21.344 1.00 89.38 604 GLY A CA 1
ATOM 4665 C C . GLY A 1 604 ? 24.991 -31.377 20.054 1.00 89.38 604 GLY A C 1
ATOM 4666 O O . GLY A 1 604 ? 24.535 -32.519 20.131 1.00 89.38 604 GLY A O 1
ATOM 4667 N N . TYR A 1 605 ? 25.181 -30.770 18.879 1.00 88.94 605 TYR A N 1
ATOM 4668 C CA . TYR A 1 605 ? 24.915 -31.404 17.578 1.00 88.94 605 TYR A CA 1
ATOM 4669 C C . TYR A 1 605 ? 25.897 -32.543 17.257 1.00 88.94 605 TYR A C 1
ATOM 4671 O O . TYR A 1 605 ? 25.523 -33.513 16.594 1.00 88.94 605 TYR A O 1
ATOM 4679 N N . ILE A 1 606 ? 27.144 -32.439 17.732 1.00 89.81 606 ILE A N 1
ATOM 4680 C CA . ILE A 1 606 ? 28.191 -33.454 17.558 1.00 89.81 606 ILE A CA 1
ATOM 4681 C C . ILE A 1 606 ? 28.549 -34.060 18.919 1.00 89.81 606 ILE A C 1
ATOM 4683 O O . ILE A 1 606 ? 29.087 -33.382 19.792 1.00 89.81 606 ILE A O 1
ATOM 4687 N N . LEU A 1 607 ? 28.294 -35.359 19.094 1.00 85.50 607 LEU A N 1
ATOM 4688 C CA . LEU A 1 607 ? 28.582 -36.064 20.344 1.00 85.50 607 LEU A CA 1
ATOM 4689 C C . LEU A 1 607 ? 30.092 -36.298 20.505 1.00 85.50 607 LEU A C 1
ATOM 4691 O O . LEU A 1 607 ? 30.692 -37.083 19.764 1.00 85.50 607 LEU A O 1
ATOM 4695 N N . GLU A 1 608 ? 30.688 -35.626 21.493 1.00 71.75 608 GLU A N 1
ATOM 4696 C CA . GLU A 1 608 ? 32.140 -35.500 21.692 1.00 71.75 608 GLU A CA 1
ATOM 4697 C C . GLU A 1 608 ? 32.878 -36.852 21.778 1.00 71.75 608 GLU A C 1
ATOM 4699 O O . GLU A 1 608 ? 33.849 -37.060 21.052 1.00 71.75 608 GLU A O 1
ATOM 4704 N N . ASP A 1 609 ? 32.365 -37.807 22.565 1.00 72.94 609 ASP A N 1
ATOM 4705 C CA . ASP A 1 609 ? 32.949 -39.152 22.752 1.00 72.94 609 ASP A CA 1
ATOM 4706 C C . ASP A 1 609 ? 33.008 -40.012 21.470 1.00 72.94 609 ASP A C 1
ATOM 4708 O O . ASP A 1 609 ? 33.672 -41.051 21.448 1.00 72.94 609 ASP A O 1
ATOM 4712 N N . GLN A 1 610 ? 32.266 -39.642 20.419 1.00 70.31 610 GLN A N 1
ATOM 4713 C CA . GLN A 1 610 ? 32.064 -40.473 19.222 1.00 70.31 610 GLN A CA 1
ATOM 4714 C C . GLN A 1 610 ? 32.325 -39.734 17.902 1.00 70.31 610 GLN A C 1
ATOM 4716 O O . GLN A 1 610 ? 32.275 -40.362 16.846 1.00 70.31 610 GLN A O 1
ATOM 4721 N N . LEU A 1 611 ? 32.578 -38.418 17.944 1.00 82.25 611 LEU A N 1
ATOM 4722 C CA . LEU A 1 611 ? 32.563 -37.526 16.774 1.00 82.25 611 LEU A CA 1
ATOM 4723 C C . LEU A 1 611 ? 31.271 -37.697 15.945 1.00 82.25 611 LEU A C 1
ATOM 4725 O O . LEU A 1 611 ? 31.299 -37.654 14.713 1.00 82.25 611 LEU A O 1
ATOM 4729 N N . TYR A 1 612 ? 30.140 -37.956 16.612 1.00 87.38 612 TYR A N 1
ATOM 4730 C CA . TYR A 1 612 ? 28.906 -38.400 15.960 1.00 87.38 612 TYR A CA 1
ATOM 4731 C C . TYR A 1 612 ? 27.931 -37.249 15.715 1.00 87.38 612 TYR A C 1
ATOM 4733 O O . TYR A 1 612 ? 27.431 -36.659 16.669 1.00 87.38 612 TYR A O 1
ATOM 4741 N N . PHE A 1 613 ? 27.656 -36.961 14.438 1.00 90.88 613 PHE A N 1
ATOM 4742 C CA . PHE A 1 613 ? 26.661 -35.987 13.976 1.00 90.88 613 PHE A CA 1
ATOM 4743 C C . PHE A 1 613 ? 25.504 -36.761 13.314 1.00 90.88 613 PHE A C 1
ATOM 4745 O O . PHE A 1 613 ? 25.645 -37.159 12.153 1.00 90.88 613 PHE A O 1
ATOM 4752 N N . PRO A 1 614 ? 24.397 -37.057 14.027 1.00 78.38 614 PRO A N 1
ATOM 4753 C CA . PRO A 1 614 ? 23.464 -38.110 13.614 1.00 78.38 614 PRO A CA 1
ATOM 4754 C C . PRO A 1 614 ? 22.824 -37.873 12.243 1.00 78.38 614 PRO A C 1
ATOM 4756 O O . PRO A 1 614 ? 22.917 -38.723 11.358 1.00 78.38 614 PRO A O 1
ATOM 4759 N N . ASN A 1 615 ? 22.262 -36.681 12.034 1.00 88.56 615 ASN A N 1
ATOM 4760 C CA . ASN A 1 615 ? 21.468 -36.334 10.850 1.00 88.56 615 ASN A CA 1
ATOM 4761 C C . ASN A 1 615 ? 22.083 -35.155 10.072 1.00 88.56 615 ASN A C 1
ATOM 4763 O O . ASN A 1 615 ? 21.361 -34.413 9.410 1.00 88.56 615 ASN A O 1
ATOM 4767 N N . GLY A 1 616 ? 23.394 -34.928 10.193 1.00 92.94 616 GLY A N 1
ATOM 4768 C CA . GLY A 1 616 ? 24.048 -33.762 9.603 1.00 92.94 616 GLY A CA 1
ATOM 4769 C C . GLY A 1 616 ? 25.304 -34.061 8.792 1.00 92.94 616 GLY A C 1
ATOM 4770 O O . GLY A 1 616 ? 26.017 -35.036 9.058 1.00 92.94 616 GLY A O 1
ATOM 4771 N N . ILE A 1 617 ? 25.572 -33.174 7.833 1.00 96.62 617 ILE A N 1
ATOM 4772 C CA . ILE A 1 617 ? 26.897 -32.928 7.245 1.00 96.62 617 ILE A CA 1
ATOM 4773 C C . ILE A 1 617 ? 27.464 -31.605 7.764 1.00 96.62 617 ILE A C 1
ATOM 4775 O O . ILE A 1 617 ? 26.709 -30.682 8.067 1.00 96.62 617 ILE A O 1
ATOM 4779 N N . LEU A 1 618 ? 28.794 -31.502 7.804 1.00 96.88 618 LEU A N 1
ATOM 4780 C CA . LEU A 1 618 ? 29.499 -30.222 7.898 1.00 96.88 618 LEU A CA 1
ATOM 4781 C C . LEU A 1 618 ? 30.224 -29.941 6.580 1.00 96.88 618 LEU A C 1
ATOM 4783 O O . LEU A 1 618 ? 30.982 -30.788 6.099 1.00 96.88 618 LEU A O 1
ATOM 4787 N N . ILE A 1 619 ? 30.021 -28.746 6.035 1.00 97.56 619 ILE A N 1
ATOM 4788 C CA . ILE A 1 619 ? 30.816 -28.172 4.949 1.00 97.56 619 ILE A CA 1
ATOM 4789 C C . ILE A 1 619 ? 31.748 -27.103 5.532 1.00 97.56 619 ILE A C 1
ATOM 4791 O O . ILE A 1 619 ? 31.344 -26.336 6.398 1.00 97.56 619 ILE A O 1
ATOM 4795 N N . ASN A 1 620 ? 32.995 -27.038 5.077 1.00 96.44 620 ASN A N 1
ATOM 4796 C CA . ASN A 1 620 ? 33.952 -25.995 5.464 1.00 96.44 620 ASN A CA 1
ATOM 4797 C C . ASN A 1 620 ? 34.545 -25.365 4.198 1.00 96.44 620 ASN A C 1
ATOM 4799 O O . ASN A 1 620 ? 34.836 -26.098 3.249 1.00 96.44 620 ASN A O 1
ATOM 4803 N N . ILE A 1 621 ? 34.701 -24.037 4.171 1.00 96.44 621 ILE A N 1
ATOM 4804 C CA . ILE A 1 621 ? 35.298 -23.288 3.057 1.00 96.44 621 ILE A CA 1
ATOM 4805 C C . ILE A 1 621 ? 36.321 -22.285 3.608 1.00 96.44 621 ILE A C 1
ATOM 4807 O O . ILE A 1 621 ? 35.985 -21.399 4.390 1.00 96.44 621 ILE A O 1
ATOM 4811 N N . GLU A 1 622 ? 37.567 -22.404 3.151 1.00 95.44 622 GLU A N 1
ATOM 4812 C CA . GLU A 1 622 ? 38.688 -21.510 3.459 1.00 95.44 622 GLU A CA 1
ATOM 4813 C C . GLU A 1 622 ? 39.278 -20.983 2.151 1.00 95.44 622 GLU A C 1
ATOM 4815 O O . GLU A 1 622 ? 39.824 -21.761 1.363 1.00 95.44 622 GLU A O 1
ATOM 4820 N N . ASP A 1 623 ? 39.176 -19.677 1.909 1.00 95.12 623 ASP A N 1
ATOM 4821 C CA . ASP A 1 623 ? 39.577 -19.059 0.645 1.00 95.12 623 ASP A CA 1
ATOM 4822 C C . ASP A 1 623 ? 40.618 -17.935 0.782 1.00 95.12 623 ASP A C 1
ATOM 4824 O O . ASP A 1 623 ? 40.929 -17.432 1.862 1.00 95.12 623 ASP A O 1
ATOM 4828 N N . THR A 1 624 ? 41.226 -17.586 -0.351 1.00 91.19 624 THR A N 1
ATOM 4829 C CA . THR A 1 624 ? 42.087 -16.410 -0.500 1.00 91.19 624 THR A CA 1
ATOM 4830 C C . THR A 1 624 ? 41.255 -15.218 -0.960 1.00 91.19 624 THR A C 1
ATOM 4832 O O . THR A 1 624 ? 40.298 -15.423 -1.707 1.00 91.19 624 THR A O 1
ATOM 4835 N N . PRO A 1 625 ? 41.646 -13.969 -0.647 1.00 86.06 625 PRO A N 1
ATOM 4836 C CA . PRO A 1 625 ? 41.039 -12.798 -1.270 1.00 86.06 625 PRO A CA 1
ATOM 4837 C C . PRO A 1 625 ? 41.055 -12.903 -2.803 1.00 86.06 625 PRO A C 1
ATOM 4839 O O . PRO A 1 625 ? 42.005 -13.452 -3.368 1.00 86.06 625 PRO A O 1
ATOM 4842 N N . ILE A 1 626 ? 40.019 -12.379 -3.462 1.00 81.75 626 ILE A N 1
ATOM 4843 C CA . ILE A 1 626 ? 39.926 -12.318 -4.926 1.00 81.75 626 ILE A CA 1
ATOM 4844 C C . ILE A 1 626 ? 41.148 -11.589 -5.498 1.00 81.75 626 ILE A C 1
ATOM 4846 O O . ILE A 1 626 ? 41.440 -10.443 -5.146 1.00 81.75 626 ILE A O 1
ATOM 4850 N N . GLU A 1 627 ? 41.855 -12.272 -6.393 1.00 72.12 627 GLU A N 1
ATOM 4851 C CA . GLU A 1 627 ? 42.965 -11.722 -7.164 1.00 72.12 627 GLU A CA 1
ATOM 4852 C C . GLU A 1 627 ? 42.456 -11.112 -8.488 1.00 72.12 627 GLU A C 1
ATOM 4854 O O . GLU A 1 627 ? 41.257 -10.914 -8.698 1.00 72.12 627 GLU A O 1
ATOM 4859 N N . ASN A 1 628 ? 43.373 -10.768 -9.398 1.00 52.38 628 ASN A N 1
ATOM 4860 C CA . ASN A 1 628 ? 43.005 -10.252 -10.718 1.00 52.38 628 ASN A CA 1
ATOM 4861 C C . ASN A 1 628 ? 42.114 -11.251 -11.485 1.00 52.38 628 ASN A C 1
ATOM 4863 O O . ASN A 1 628 ? 42.173 -12.460 -11.259 1.00 52.38 628 ASN A O 1
ATOM 4867 N N . ASP A 1 629 ? 41.320 -10.731 -12.423 1.00 57.53 629 ASP A N 1
ATOM 4868 C CA . ASP A 1 629 ? 40.427 -11.513 -13.289 1.00 57.53 629 ASP A CA 1
ATOM 4869 C C . ASP A 1 629 ? 39.395 -12.362 -12.508 1.00 57.53 629 ASP A C 1
ATOM 4871 O O . ASP A 1 629 ? 39.141 -13.520 -12.837 1.00 57.53 629 ASP A O 1
ATOM 4875 N N . SER A 1 630 ? 38.808 -11.776 -11.452 1.00 76.50 630 SER A N 1
ATOM 4876 C CA . SER A 1 630 ? 37.706 -12.338 -10.644 1.00 76.50 630 SER A CA 1
ATOM 4877 C C . SER A 1 630 ? 37.913 -13.809 -10.265 1.00 76.50 630 SER A C 1
ATOM 4879 O O . SER A 1 630 ? 37.024 -14.647 -10.431 1.00 76.50 630 SER A O 1
ATOM 4881 N N . THR A 1 631 ? 39.119 -14.122 -9.789 1.00 83.06 631 THR A N 1
ATOM 4882 C CA . THR A 1 631 ? 39.546 -15.471 -9.407 1.00 83.06 631 THR A CA 1
ATOM 4883 C C . THR A 1 631 ? 39.905 -15.515 -7.931 1.00 83.06 631 THR A C 1
ATOM 4885 O O . THR A 1 631 ? 40.602 -14.629 -7.441 1.00 83.06 631 THR A O 1
ATOM 4888 N N . PHE A 1 632 ? 39.509 -16.579 -7.232 1.00 91.31 632 PHE A N 1
ATOM 4889 C CA . PHE A 1 632 ? 40.058 -16.899 -5.914 1.00 91.31 632 PHE A CA 1
ATOM 4890 C C . PHE A 1 632 ? 40.437 -18.376 -5.788 1.00 91.31 632 PHE A C 1
ATOM 4892 O O . PHE A 1 632 ? 39.899 -19.245 -6.482 1.00 91.31 632 PHE A O 1
ATOM 4899 N N . THR A 1 633 ? 41.399 -18.654 -4.905 1.00 93.94 633 THR A N 1
ATOM 4900 C CA . THR A 1 633 ? 41.789 -20.016 -4.531 1.00 93.94 633 THR A CA 1
ATOM 4901 C C . THR A 1 633 ? 41.037 -20.409 -3.269 1.00 93.94 633 THR A C 1
ATOM 4903 O O . THR A 1 633 ? 40.945 -19.618 -2.335 1.00 93.94 633 THR A O 1
ATOM 4906 N N . PHE A 1 634 ? 40.532 -21.636 -3.213 1.00 95.69 634 PHE A N 1
ATOM 4907 C CA . PHE A 1 634 ? 39.835 -22.180 -2.058 1.00 95.69 634 PHE A CA 1
ATOM 4908 C C . PHE A 1 634 ? 40.334 -23.585 -1.700 1.00 95.69 634 PHE A C 1
ATOM 4910 O O . PHE A 1 634 ? 40.776 -24.375 -2.544 1.00 95.69 634 PHE A O 1
ATOM 4917 N N . ASN A 1 635 ? 40.222 -23.898 -0.415 1.00 96.19 635 ASN A N 1
ATOM 4918 C CA . ASN A 1 635 ? 40.142 -25.253 0.101 1.00 96.19 635 ASN A CA 1
ATOM 4919 C C . ASN A 1 635 ? 38.720 -25.431 0.632 1.00 96.19 635 ASN A C 1
ATOM 4921 O O . ASN A 1 635 ? 38.208 -24.549 1.318 1.00 96.19 635 ASN A O 1
ATOM 4925 N N . ALA A 1 636 ? 38.069 -26.544 0.315 1.00 96.75 636 ALA A N 1
ATOM 4926 C CA . ALA A 1 636 ? 36.728 -26.810 0.820 1.00 96.75 636 ALA A CA 1
ATOM 4927 C C . ALA A 1 636 ? 36.509 -28.305 1.042 1.00 96.75 636 ALA A C 1
ATOM 4929 O O . ALA A 1 636 ? 37.060 -29.127 0.310 1.00 96.75 636 ALA A O 1
ATOM 4930 N N . SER A 1 637 ? 35.711 -28.671 2.039 1.00 96.38 637 SER A N 1
ATOM 4931 C CA . SER A 1 637 ? 35.449 -30.071 2.385 1.00 96.38 637 SER A CA 1
ATOM 4932 C C . SER A 1 637 ? 34.007 -30.310 2.814 1.00 96.38 637 SER A C 1
ATOM 4934 O O . SER A 1 637 ? 33.311 -29.388 3.231 1.00 96.38 637 SER A O 1
ATOM 4936 N N . LYS A 1 638 ? 33.567 -31.568 2.703 1.00 96.50 638 LYS A N 1
ATOM 4937 C CA . LYS A 1 638 ? 32.283 -32.081 3.192 1.00 96.50 638 LYS A CA 1
ATOM 4938 C C . LYS A 1 638 ? 32.550 -33.317 4.050 1.00 96.50 638 LYS A C 1
ATOM 4940 O O . LYS A 1 638 ? 33.196 -34.256 3.585 1.00 96.50 638 LYS A O 1
ATOM 4945 N N . TRP A 1 639 ? 32.055 -33.327 5.284 1.00 95.69 639 TRP A N 1
ATOM 4946 C CA . TRP A 1 639 ? 32.212 -34.424 6.246 1.00 95.69 639 TRP A CA 1
ATOM 4947 C C . TRP A 1 639 ? 30.855 -34.955 6.711 1.00 95.69 639 TRP A C 1
ATOM 4949 O O . TRP A 1 639 ? 29.971 -34.177 7.073 1.00 95.69 639 TRP A O 1
ATOM 4959 N N . ARG A 1 640 ? 30.719 -36.287 6.744 1.00 93.69 640 ARG A N 1
ATOM 4960 C CA . ARG A 1 640 ? 29.565 -37.021 7.280 1.00 93.69 640 ARG A CA 1
ATOM 4961 C C . ARG A 1 640 ? 30.069 -38.048 8.287 1.00 93.69 640 ARG A C 1
ATOM 4963 O O . ARG A 1 640 ? 30.845 -38.943 7.943 1.00 93.69 640 ARG A O 1
ATOM 4970 N N . SER A 1 641 ? 29.626 -37.930 9.537 1.00 87.88 641 SER A N 1
ATOM 4971 C CA . SER A 1 641 ? 30.110 -38.803 10.608 1.00 87.88 641 SER A CA 1
ATOM 4972 C C . SER A 1 641 ? 29.884 -40.288 10.301 1.00 87.88 641 SER A C 1
ATOM 4974 O O . SER A 1 641 ? 28.827 -40.683 9.815 1.00 87.88 641 SER A O 1
ATOM 4976 N N . GLY A 1 642 ? 30.900 -41.113 10.567 1.00 82.81 642 GLY A N 1
ATOM 4977 C CA . GLY A 1 642 ? 30.873 -42.563 10.348 1.00 82.81 642 GLY A CA 1
ATOM 4978 C C . GLY A 1 642 ? 30.918 -43.026 8.884 1.00 82.81 642 GLY A C 1
ATOM 4979 O O . GLY A 1 642 ? 31.205 -44.200 8.659 1.00 82.81 642 GLY A O 1
ATOM 4980 N N . LEU A 1 643 ? 30.678 -42.139 7.910 1.00 84.69 643 LEU A N 1
ATOM 4981 C CA . LEU A 1 643 ? 30.676 -42.463 6.477 1.00 84.69 643 LEU A CA 1
ATOM 4982 C C . LEU A 1 643 ? 31.939 -41.978 5.754 1.00 84.69 643 LEU A C 1
ATOM 4984 O O . LEU A 1 643 ? 32.461 -42.710 4.917 1.00 84.69 643 LEU A O 1
ATOM 4988 N N . GLY A 1 644 ? 32.465 -40.802 6.112 1.00 90.06 644 GLY A N 1
ATOM 4989 C CA . GLY A 1 644 ? 33.744 -40.301 5.601 1.00 90.06 644 GLY A CA 1
ATOM 4990 C C . GLY A 1 644 ? 33.754 -38.798 5.337 1.00 90.06 644 GLY A C 1
ATOM 4991 O O . GLY A 1 644 ? 32.887 -38.042 5.786 1.00 90.06 644 GLY A O 1
ATOM 4992 N N . SER A 1 645 ? 34.762 -38.358 4.594 1.00 92.62 645 SER A N 1
ATOM 4993 C CA . SER A 1 645 ? 34.906 -36.977 4.142 1.00 92.62 645 SER A CA 1
ATOM 4994 C C . SER A 1 645 ? 35.553 -36.875 2.770 1.00 92.62 645 SER A C 1
ATOM 4996 O O . SER A 1 645 ? 36.396 -37.687 2.394 1.00 92.62 645 SER A O 1
ATOM 4998 N N . ILE A 1 646 ? 35.180 -35.827 2.046 1.00 95.50 646 ILE A N 1
ATOM 4999 C CA . ILE A 1 646 ? 35.794 -35.439 0.778 1.00 95.50 646 ILE A CA 1
ATOM 5000 C C . ILE A 1 646 ? 36.208 -33.974 0.822 1.00 95.50 646 ILE A C 1
ATOM 5002 O O . ILE A 1 646 ? 35.658 -33.186 1.597 1.00 95.50 646 ILE A O 1
ATOM 5006 N N . GLY A 1 647 ? 37.127 -33.579 -0.052 1.00 95.00 647 GLY A N 1
ATOM 5007 C CA . GLY A 1 647 ? 37.437 -32.168 -0.228 1.00 95.00 647 GLY A CA 1
ATOM 5008 C C . GLY A 1 647 ? 38.294 -31.844 -1.438 1.00 95.00 647 GLY A C 1
ATOM 5009 O O . GLY A 1 647 ? 38.846 -32.719 -2.106 1.00 95.00 647 GLY A O 1
ATOM 5010 N N . TYR A 1 648 ? 38.401 -30.545 -1.685 1.00 95.31 648 TYR A N 1
ATOM 5011 C CA . TYR A 1 648 ? 39.229 -29.915 -2.698 1.00 95.31 648 TYR A CA 1
ATOM 5012 C C . TYR A 1 648 ? 40.309 -29.080 -2.008 1.00 95.31 648 TYR A C 1
ATOM 5014 O O . TYR A 1 648 ? 40.007 -28.297 -1.109 1.00 95.31 648 TYR A O 1
ATOM 5022 N N . ASN A 1 649 ? 41.558 -29.226 -2.447 1.00 92.88 649 ASN A N 1
ATOM 5023 C CA . ASN A 1 649 ? 42.701 -28.458 -1.954 1.00 92.88 649 ASN A CA 1
ATOM 5024 C C . ASN A 1 649 ? 43.252 -27.573 -3.078 1.00 92.88 649 ASN A C 1
ATOM 5026 O O . ASN A 1 649 ? 43.333 -28.022 -4.226 1.00 92.88 649 ASN A O 1
ATOM 5030 N N . ASN A 1 650 ? 43.666 -26.347 -2.741 1.00 91.69 650 ASN A N 1
ATOM 5031 C CA . ASN A 1 650 ? 44.296 -25.374 -3.646 1.00 91.69 650 ASN A CA 1
ATOM 5032 C C . ASN A 1 650 ? 43.571 -25.234 -5.003 1.00 91.69 650 ASN A C 1
ATOM 5034 O O . ASN A 1 650 ? 44.200 -25.136 -6.054 1.00 91.69 650 ASN A O 1
ATOM 5038 N N . SER A 1 651 ? 42.243 -25.320 -4.996 1.00 94.00 651 SER A N 1
ATOM 5039 C CA . SER A 1 651 ? 41.425 -25.305 -6.211 1.00 94.00 651 SER A CA 1
ATOM 5040 C C . SER A 1 651 ? 40.950 -23.887 -6.490 1.00 94.00 651 SER A C 1
ATOM 5042 O O . SER A 1 651 ? 40.835 -23.088 -5.568 1.00 94.00 651 SER A O 1
ATOM 5044 N N . THR A 1 652 ? 40.727 -23.537 -7.753 1.00 92.75 652 THR A N 1
ATOM 5045 C CA . THR A 1 652 ? 40.403 -22.156 -8.138 1.00 92.75 652 THR A CA 1
ATOM 5046 C C . THR A 1 652 ? 38.997 -22.066 -8.696 1.00 92.75 652 THR A C 1
ATOM 5048 O O . THR A 1 652 ? 38.550 -22.967 -9.409 1.00 92.75 652 THR A O 1
ATOM 5051 N N . ILE A 1 653 ? 38.310 -20.968 -8.403 1.00 91.50 653 ILE A N 1
ATOM 5052 C CA . ILE A 1 653 ? 37.055 -20.602 -9.055 1.00 91.50 653 ILE A CA 1
ATOM 5053 C C . ILE A 1 653 ? 37.229 -19.233 -9.713 1.00 91.50 653 ILE A C 1
ATOM 5055 O O . ILE A 1 653 ? 37.792 -18.317 -9.110 1.00 91.50 653 ILE A O 1
ATOM 5059 N N . THR A 1 654 ? 36.794 -19.122 -10.966 1.00 88.06 654 THR A N 1
ATOM 5060 C CA . THR A 1 654 ? 36.986 -17.934 -11.808 1.00 88.06 654 THR A CA 1
ATOM 5061 C C . THR A 1 654 ? 35.674 -17.574 -12.485 1.00 88.06 654 THR A C 1
ATOM 5063 O O . THR A 1 654 ? 34.961 -18.458 -12.967 1.00 88.06 654 THR A O 1
ATOM 5066 N N . TYR A 1 655 ? 35.361 -16.282 -12.563 1.00 82.25 655 TYR A N 1
ATOM 5067 C CA . TYR A 1 655 ? 34.211 -15.821 -13.333 1.00 82.25 655 TYR A CA 1
ATOM 5068 C C . TYR A 1 655 ? 34.548 -15.705 -14.830 1.00 82.25 655 TYR A C 1
ATOM 5070 O O . TYR A 1 655 ? 35.330 -14.846 -15.237 1.00 82.25 655 TYR A O 1
ATOM 5078 N N . MET A 1 656 ? 33.962 -16.570 -15.663 1.00 74.31 656 MET A N 1
ATOM 5079 C CA . MET A 1 656 ? 34.136 -16.584 -17.122 1.00 74.31 656 MET A CA 1
ATOM 5080 C C . MET A 1 656 ? 32.805 -16.830 -17.832 1.00 74.31 656 MET A C 1
ATOM 5082 O O . MET A 1 656 ? 31.945 -17.551 -17.337 1.00 74.31 656 MET A O 1
ATOM 5086 N N . ASN A 1 657 ? 32.632 -16.262 -19.029 1.00 69.44 657 ASN A N 1
ATOM 5087 C CA . ASN A 1 657 ? 31.484 -16.552 -19.906 1.00 69.44 657 ASN A CA 1
ATOM 5088 C C . ASN A 1 657 ? 30.096 -16.325 -19.252 1.00 69.44 657 ASN A C 1
ATOM 5090 O O . ASN A 1 657 ? 29.138 -17.020 -19.582 1.00 69.44 657 ASN A O 1
ATOM 5094 N N . SER A 1 658 ? 29.995 -15.355 -18.332 1.00 70.06 658 SER A N 1
ATOM 5095 C CA . SER A 1 658 ? 28.820 -15.097 -17.473 1.00 70.06 658 SER A CA 1
ATOM 5096 C C . SER A 1 658 ? 28.466 -16.229 -16.489 1.00 70.06 658 SER A C 1
ATOM 5098 O O . SER A 1 658 ? 27.313 -16.394 -16.094 1.00 70.06 658 SER A O 1
ATOM 5100 N N . THR A 1 659 ? 29.464 -17.016 -16.076 1.00 74.50 659 THR A N 1
ATOM 5101 C CA . THR A 1 659 ? 29.338 -18.152 -15.150 1.00 74.50 659 THR A CA 1
ATOM 5102 C C . THR A 1 659 ? 30.553 -18.280 -14.226 1.00 74.50 659 THR A C 1
ATOM 5104 O O . THR A 1 659 ? 31.653 -17.847 -14.559 1.00 74.50 659 THR A O 1
ATOM 5107 N N . TRP A 1 660 ? 30.381 -18.903 -13.059 1.00 83.62 660 TRP A N 1
ATOM 5108 C CA . TRP A 1 660 ? 31.498 -19.265 -12.180 1.00 83.62 660 TRP A CA 1
ATOM 5109 C C . TRP A 1 660 ? 32.003 -20.674 -12.529 1.00 83.62 660 TRP A C 1
ATOM 5111 O O . TRP A 1 660 ? 31.303 -21.663 -12.309 1.00 83.62 660 TRP A O 1
ATOM 5121 N N . GLU A 1 661 ? 33.215 -20.770 -13.080 1.00 86.12 661 GLU A N 1
ATOM 5122 C CA . GLU A 1 661 ? 33.846 -22.032 -13.482 1.00 86.12 661 GLU A CA 1
ATOM 5123 C C . GLU A 1 661 ? 34.844 -22.509 -12.406 1.00 86.12 661 GLU A C 1
ATOM 5125 O O . GLU A 1 661 ? 35.750 -21.772 -12.012 1.00 86.12 661 GLU A O 1
ATOM 5130 N N . ILE A 1 662 ? 34.696 -23.754 -11.929 1.00 91.31 662 ILE A N 1
ATOM 5131 C CA . ILE A 1 662 ? 35.589 -24.370 -10.930 1.00 91.31 662 ILE A CA 1
ATOM 5132 C C . ILE A 1 662 ? 36.659 -25.220 -11.618 1.00 91.31 662 ILE A C 1
ATOM 5134 O O . ILE A 1 662 ? 36.351 -26.183 -12.319 1.00 91.31 662 ILE A O 1
ATOM 5138 N N . THR A 1 663 ? 37.925 -24.934 -11.319 1.00 91.50 663 THR A N 1
ATOM 5139 C CA . THR A 1 663 ? 39.075 -25.781 -11.656 1.00 91.50 663 THR A CA 1
ATOM 5140 C C . THR A 1 663 ? 39.592 -26.478 -10.397 1.00 91.50 663 THR A C 1
ATOM 5142 O O . THR A 1 663 ? 40.324 -25.898 -9.591 1.00 91.50 663 THR A O 1
ATOM 5145 N N . VAL A 1 664 ? 39.227 -27.753 -10.234 1.00 89.88 664 VAL A N 1
ATOM 5146 C CA . VAL A 1 664 ? 39.760 -28.611 -9.164 1.00 89.88 664 VAL A CA 1
ATOM 5147 C C . VAL A 1 664 ? 41.221 -28.953 -9.468 1.00 89.88 664 VAL A C 1
ATOM 5149 O O . VAL A 1 664 ? 41.505 -29.640 -10.448 1.00 89.88 664 VAL A O 1
ATOM 5152 N N . GLN A 1 665 ? 42.156 -28.497 -8.628 1.00 85.06 665 GLN A N 1
ATOM 5153 C CA . GLN A 1 665 ? 43.579 -28.854 -8.758 1.00 85.06 665 GLN A CA 1
ATOM 5154 C C . GLN A 1 665 ? 43.915 -30.177 -8.061 1.00 85.06 665 GLN A C 1
ATOM 5156 O O . GLN A 1 665 ? 44.767 -30.933 -8.528 1.00 85.06 665 GLN A O 1
ATOM 5161 N N . SER A 1 666 ? 43.263 -30.449 -6.931 1.00 86.75 666 SER A N 1
ATOM 5162 C CA . SER A 1 666 ? 43.470 -31.648 -6.124 1.00 86.75 666 SER A CA 1
ATOM 5163 C C . SER A 1 666 ? 42.196 -31.958 -5.349 1.00 86.75 666 SER A C 1
ATOM 5165 O O . SER A 1 666 ? 41.706 -31.098 -4.618 1.00 86.75 666 SER A O 1
ATOM 5167 N N . SER A 1 667 ? 41.675 -33.176 -5.495 1.00 90.06 667 SER A N 1
ATOM 5168 C CA . SER A 1 667 ? 40.612 -33.718 -4.649 1.00 90.06 667 SER A CA 1
ATOM 5169 C C . SER A 1 667 ? 41.142 -34.846 -3.765 1.00 90.06 667 SER A C 1
ATOM 5171 O O . SER A 1 667 ? 42.145 -35.495 -4.078 1.00 90.06 667 SER A O 1
ATOM 5173 N N . TRP A 1 668 ? 40.476 -35.072 -2.636 1.00 91.81 668 TRP A N 1
ATOM 5174 C CA . TRP A 1 668 ? 40.786 -36.147 -1.700 1.00 91.81 668 TRP A CA 1
ATOM 5175 C C . TRP A 1 668 ? 39.516 -36.750 -1.096 1.00 91.81 668 TRP A C 1
ATOM 5177 O O . TRP A 1 668 ? 38.461 -36.119 -1.072 1.00 91.81 668 TRP A O 1
ATOM 5187 N N . ILE A 1 669 ? 39.652 -37.985 -0.611 1.00 87.81 669 ILE A N 1
ATOM 5188 C CA . ILE A 1 669 ? 38.628 -38.776 0.082 1.00 87.81 669 ILE A CA 1
ATOM 5189 C C . ILE A 1 669 ? 39.316 -39.416 1.298 1.00 87.81 669 ILE A C 1
ATOM 5191 O O . ILE A 1 669 ? 40.442 -39.907 1.151 1.00 87.81 669 ILE A O 1
ATOM 5195 N N . SER A 1 670 ? 38.685 -39.388 2.477 1.00 82.12 670 SER A N 1
ATOM 5196 C CA . SER A 1 670 ? 39.221 -39.920 3.743 1.00 82.12 670 SER A CA 1
ATOM 5197 C C . SER A 1 670 ? 38.154 -40.482 4.677 1.00 82.12 670 SER A C 1
ATOM 5199 O O . SER A 1 670 ? 37.010 -39.979 4.653 1.00 82.12 670 SER A O 1
#

pLDDT: mean 81.22, std 20.57, range [25.03, 98.38]

Sequence (670 aa):
MKLNNIQRSPYLLLTLLLGLSLTGCSSHSATSQPPNGSISYLAPAESATADIEETAPIVFNSESYNSFTENPFIKTTDETFSTFSIDVDIASYSNVRRFITNQELPPVDAIRTEELINYFNYSYPEPTDNIPFSLSQEMMPCPWNESSQLLLIGLQGKHLQPDEVPPSNLVFLLDVSGSMSDTNKLPLLKKSFNILTSNLKESDCISIVVYAGASGVVLDGVAGNDESLINEALESLEAGGSTAGAEGIAMAYELAEKHFIKDGNNRVILATDGDFNVGPNSESDLIRIIEKKREKGIFLSVLGLGMGNYKDDKMESLADHGNGNYAYIDSLQEAKKVLGEQLTGTLFTIAKDVKIQVDFNPDKVESYRLIGYENRLLNKEDFDNDSVDAGEIGAGHNVTALYEITPNASTTNKSKVVDYYDDTTIPIADEYGLIKLRYKAPDSNESRLLSVKFSPSLTQSNTNITFAAAVAEYSMLLRNSSYKGNSSLDQVLSLIKPYANEDVHKSGFYDLVEATKPLLPSTSSSTSITSINQDSIVNAYMSIINKLYEEDPGLNDEISILAIDTTKMCNITSYEKTLLLEKLKNVYELEIIDSTFEDLKKDGYILEDQLYFPNGILINIEDTPIENDSTFTFNASKWRSGLGSIGYNNSTITYMNSTWEITVQSSWIS

InterPro domains:
  IPR002035 von Willebrand factor, type A [PF00092] (169-333)
  IPR002035 von Willebrand factor, type A [PS50234] (169-347)
  IPR002035 von Willebrand factor, type A [SM00327] (167-343)
  IPR021908 Uncharacterized protein YfbK, C-terminal [PF12034] (345-517)
  IPR022156 Uncharacterised protein YfbK, N-terminal [PF12450] (60-151)
  IPR036465 von Willebrand factor A-like domain superfamily [G3DSA:3.40.50.410] (168-344)
  IPR036465 von Willebrand factor A-like domain superfamily [SSF53300] (135-341)
  IPR051266 Calcium-activated chloride channel regulator [PTHR10579] (96-414)

Radius of gyration: 32.71 Å; chains: 1; bounding box: 109×65×112 Å

Organism: Cellulosilyticum lentocellum (strain ATCC 49066 / DSM 5427 / NCIMB 11756 / RHM5) (NCBI:txid642492)

Foldseek 3Di:
DDDDDDDYYDDDDDDDDDDDDDDDDDDDDDDDDDDDDDDDDDDDDDDDPDPDPPPPPPLQQPEDADDFDAWDKDFCVRPQKFKWFLAEFQALLLVCLVQLVVVHFDDLRSQFLQSLLQNDDFPDDADPDPDQKDWDWFKAQQPQDNQWIKIKIKIWGAADDPVRAFAEEEEEEEEQAQVQQDCFGLVLVLLLVLQLLVPFDQRYWYWYFYWFPDTDTLGQTDGSNPSVSVSVSSVPRHHYHDGALVSSLVVSLVSLVVNPDPPHFGEYEYEDQAPRQPHPDDLVVLLVVLLVSVVVRYAYEYEHTDGSNHHPVSNCVNRVSRQFHYHYRRDSVSSCVCSPVCVQFRGAFFWWQKMKMWGFDNLWFRIKTKQGSRVTTDDPVCQPPLPDGHHTTGNRRMGMIMMITRTDPPNDDDPPDDDDDDDDDDDDPFWGTKMKIWIGGPPDSDIDIDIDTHGPVSHDDDGSVLLSSLSSLVSCVSSVHQSNRNGDLVSSLVSLVVVLPVDPVSVVVNVSSVSCQVSDDHPPDDDDPDDPALLDVLQLVVVQVVCQCPPDVVLQPQAQEEEEACVQVPAADPVSVVVNQVVCCVVVVHHYHHDDLVVCVVVPCQPPVQSARDRYKYKYKHWDPQDPQRKIFIKIKIDHGPPWIKIAHRKMWGCDPSHIDTGGPDMDID